Protein AF-0000000078220111 (afdb_homodimer)

Structure (mmCIF, N/CA/C/O backbone):
data_AF-0000000078220111-model_v1
#
loop_
_entity.id
_entity.type
_entity.pdbx_description
1 polymer 'Short-chain dehydrogenase/reductase 3'
#
loop_
_atom_site.group_PDB
_atom_site.id
_atom_site.type_symbol
_atom_site.label_atom_id
_atom_site.label_alt_id
_atom_site.label_comp_id
_atom_site.label_asym_id
_atom_site.label_entity_id
_atom_site.label_seq_id
_atom_site.pdbx_PDB_ins_code
_atom_site.Cartn_x
_atom_site.Cartn_y
_atom_site.Cartn_z
_atom_site.occupancy
_atom_site.B_iso_or_equiv
_atom_site.auth_seq_id
_atom_site.auth_comp_id
_atom_site.auth_asym_id
_atom_site.auth_atom_id
_atom_site.pdbx_PDB_model_num
ATOM 1 N N . MET A 1 1 ? -9.477 34.094 11.711 1 73.12 1 MET A N 1
ATOM 2 C CA . MET A 1 1 ? -9.039 32.906 12.422 1 73.12 1 MET A CA 1
ATOM 3 C C . MET A 1 1 ? -7.762 32.344 11.805 1 73.12 1 MET A C 1
ATOM 5 O O . MET A 1 1 ? -7.555 32.438 10.594 1 73.12 1 MET A O 1
ATOM 9 N N . VAL A 1 2 ? -6.715 32.156 12.586 1 92.19 2 VAL A N 1
ATOM 10 C CA . VAL A 1 2 ? -5.406 31.734 12.094 1 92.19 2 VAL A CA 1
ATOM 11 C C . VAL A 1 2 ? -5.449 30.25 11.719 1 92.19 2 VAL A C 1
ATOM 13 O O . VAL A 1 2 ? -5.895 29.422 12.508 1 92.19 2 VAL A O 1
ATOM 16 N N . LEU A 1 3 ? -5.082 29.984 10.508 1 97 3 LEU A N 1
ATOM 17 C CA . LEU A 1 3 ? -5.105 28.609 10.031 1 97 3 LEU A CA 1
ATOM 18 C C . LEU A 1 3 ? -3.992 27.781 10.68 1 97 3 LEU A C 1
ATOM 20 O O . LEU A 1 3 ? -2.895 28.297 10.906 1 97 3 LEU A O 1
ATOM 24 N N . VAL A 1 4 ? -4.309 26.562 10.93 1 98.62 4 VAL A N 1
ATOM 25 C CA . VAL A 1 4 ? -3.316 25.609 11.422 1 98.62 4 VAL A CA 1
ATOM 26 C C . VAL A 1 4 ? -2.938 24.625 10.32 1 98.62 4 VAL A C 1
ATOM 28 O O . VAL A 1 4 ? -3.803 23.938 9.773 1 98.62 4 VAL A O 1
ATOM 31 N N . VAL A 1 5 ? -1.642 24.562 9.992 1 98.75 5 VAL A N 1
ATOM 32 C CA . VAL A 1 5 ? -1.113 23.688 8.953 1 98.75 5 VAL A CA 1
ATOM 33 C C . VAL A 1 5 ? -0.19 22.641 9.57 1 98.75 5 VAL A C 1
ATOM 35 O O . VAL A 1 5 ? 0.758 22.984 10.281 1 98.75 5 VAL A O 1
ATOM 38 N N . LEU A 1 6 ? -0.532 21.391 9.367 1 98.94 6 LEU A N 1
ATOM 39 C CA . LEU A 1 6 ? 0.312 20.297 9.836 1 98.94 6 LEU A CA 1
ATOM 40 C C . LEU A 1 6 ? 1.091 19.672 8.68 1 98.94 6 LEU A C 1
ATOM 42 O O . LEU A 1 6 ? 0.506 19.312 7.66 1 98.94 6 LEU A O 1
ATOM 46 N N . ILE A 1 7 ? 2.412 19.578 8.812 1 98.81 7 ILE A N 1
ATOM 47 C CA . ILE A 1 7 ? 3.289 19.016 7.785 1 98.81 7 ILE A CA 1
ATOM 48 C C . ILE A 1 7 ? 4.059 17.828 8.352 1 98.81 7 ILE A C 1
ATOM 50 O O . ILE A 1 7 ? 4.73 17.953 9.383 1 98.81 7 ILE A O 1
ATOM 54 N N . THR A 1 8 ? 3.934 16.703 7.734 1 98.81 8 THR A N 1
ATOM 55 C CA . THR A 1 8 ? 4.766 15.562 8.117 1 98.81 8 THR A CA 1
ATOM 56 C C . THR A 1 8 ? 6.082 15.57 7.348 1 98.81 8 THR A C 1
ATOM 58 O O . THR A 1 8 ? 6.125 15.984 6.188 1 98.81 8 THR A O 1
ATOM 61 N N . GLY A 1 9 ? 7.145 15.07 7.988 1 98.12 9 GLY A N 1
ATOM 62 C CA . GLY A 1 9 ? 8.453 15.078 7.348 1 98.12 9 GLY A CA 1
ATOM 63 C C . GLY A 1 9 ? 9 16.469 7.129 1 98.12 9 GLY A C 1
ATOM 64 O O . GLY A 1 9 ? 9.516 16.781 6.051 1 98.12 9 GLY A O 1
ATOM 65 N N . SER A 1 10 ? 8.883 17.297 8.062 1 98.19 10 SER A N 1
ATOM 66 C CA . SER A 1 10 ? 9.195 18.703 7.895 1 98.19 10 SER A CA 1
ATOM 67 C C . SER A 1 10 ? 10.641 19 8.266 1 98.19 10 SER A C 1
ATOM 69 O O . SER A 1 10 ? 11.102 20.141 8.148 1 98.19 10 SER A O 1
ATOM 71 N N . GLY A 1 11 ? 11.375 18.031 8.703 1 96.75 11 GLY A N 1
ATOM 72 C CA . GLY A 1 11 ? 12.695 18.266 9.258 1 96.75 11 GLY A CA 1
ATOM 73 C C . GLY A 1 11 ? 13.758 18.484 8.195 1 96.75 11 GLY A C 1
ATOM 74 O O . GLY A 1 11 ? 14.875 18.922 8.5 1 96.75 11 GLY A O 1
ATOM 75 N N . ASN A 1 12 ? 13.414 18.172 6.941 1 91.44 12 ASN A N 1
ATOM 76 C CA . ASN A 1 12 ? 14.391 18.344 5.867 1 91.44 12 ASN A CA 1
ATOM 77 C C . ASN A 1 12 ? 13.711 18.406 4.5 1 91.44 12 ASN A C 1
ATOM 79 O O . ASN A 1 12 ? 12.484 18.281 4.406 1 91.44 12 ASN A O 1
ATOM 83 N N . GLY A 1 13 ? 14.508 18.781 3.541 1 91.25 13 GLY A N 1
ATOM 84 C CA . GLY A 1 13 ? 14.086 18.641 2.156 1 91.25 13 GLY A CA 1
ATOM 85 C C . GLY A 1 13 ? 12.844 19.438 1.82 1 91.25 13 GLY A C 1
ATOM 86 O O . GLY A 1 13 ? 12.758 20.625 2.154 1 91.25 13 GLY A O 1
ATOM 87 N N . LEU A 1 14 ? 11.961 18.766 1.034 1 90.88 14 LEU A N 1
ATOM 88 C CA . LEU A 1 14 ? 10.734 19.391 0.567 1 90.88 14 LEU A CA 1
ATOM 89 C C . LEU A 1 14 ? 9.859 19.812 1.743 1 90.88 14 LEU A C 1
ATOM 91 O O . LEU A 1 14 ? 9.234 20.891 1.709 1 90.88 14 LEU A O 1
ATOM 95 N N . GLY A 1 15 ? 9.891 19.016 2.832 1 95.94 15 GLY A N 1
ATOM 96 C CA . GLY A 1 15 ? 9.094 19.344 4.004 1 95.94 15 GLY A CA 1
ATOM 97 C C . GLY A 1 15 ? 9.484 20.656 4.648 1 95.94 15 GLY A C 1
ATOM 98 O O . GLY A 1 15 ? 8.625 21.453 5.027 1 95.94 15 GLY A O 1
ATOM 99 N N . ARG A 1 16 ? 10.766 20.859 4.73 1 97.75 16 ARG A N 1
ATOM 100 C CA . ARG A 1 16 ? 11.258 22.109 5.281 1 97.75 16 ARG A CA 1
ATOM 101 C C . ARG A 1 16 ? 10.891 23.281 4.375 1 97.75 16 ARG A C 1
ATOM 103 O O . ARG A 1 16 ? 10.438 24.328 4.852 1 97.75 16 ARG A O 1
ATOM 110 N N . LEU A 1 17 ? 11.055 23.109 3.055 1 95.88 17 LEU A N 1
ATOM 111 C CA . LEU A 1 17 ? 10.742 24.172 2.105 1 95.88 17 LEU A CA 1
ATOM 112 C C . LEU A 1 17 ? 9.266 24.531 2.17 1 95.88 17 LEU A C 1
ATOM 114 O O . LEU A 1 17 ? 8.914 25.719 2.156 1 95.88 17 LEU A O 1
ATOM 118 N N . ILE A 1 18 ? 8.43 23.531 2.303 1 96.25 18 ILE A N 1
ATOM 119 C CA . ILE A 1 18 ? 6.992 23.766 2.416 1 96.25 18 ILE A CA 1
ATOM 120 C C . ILE A 1 18 ? 6.695 24.531 3.705 1 96.25 18 ILE A C 1
ATOM 122 O O . ILE A 1 18 ? 5.938 25.516 3.695 1 96.25 18 ILE A O 1
ATOM 126 N N . ALA A 1 19 ? 7.32 24.141 4.777 1 98.44 19 ALA A N 1
ATOM 127 C CA . ALA A 1 19 ? 7.121 24.797 6.066 1 98.44 19 ALA A CA 1
ATOM 128 C C . ALA A 1 19 ? 7.52 26.266 6.004 1 98.44 19 ALA A C 1
ATOM 130 O O . ALA A 1 19 ? 6.773 27.141 6.457 1 98.44 19 ALA A O 1
ATOM 131 N N . LEU A 1 20 ? 8.594 26.547 5.395 1 98.31 20 LEU A N 1
ATOM 132 C CA . LEU A 1 20 ? 9.109 27.906 5.32 1 98.31 20 LEU A CA 1
ATOM 133 C C . LEU A 1 20 ? 8.195 28.781 4.465 1 98.31 20 LEU A C 1
ATOM 135 O O . LEU A 1 20 ? 7.988 29.969 4.777 1 98.31 20 LEU A O 1
ATOM 139 N N . ASN A 1 21 ? 7.68 28.203 3.443 1 97.19 21 ASN A N 1
ATOM 140 C CA . ASN A 1 21 ? 6.742 28.953 2.611 1 97.19 21 ASN A CA 1
ATOM 141 C C . ASN A 1 21 ? 5.465 29.297 3.373 1 97.19 21 ASN A C 1
ATOM 143 O O . ASN A 1 21 ? 4.996 30.438 3.326 1 97.19 21 ASN A O 1
ATOM 147 N N . PHE A 1 22 ? 4.973 28.391 4.141 1 97.94 22 PHE A N 1
ATOM 148 C CA . PHE A 1 22 ? 3.76 28.625 4.91 1 97.94 22 PHE A CA 1
ATOM 149 C C . PHE A 1 22 ? 4.02 29.609 6.047 1 97.94 22 PHE A C 1
ATOM 151 O O . PHE A 1 22 ? 3.127 30.359 6.441 1 97.94 22 PHE A O 1
ATOM 158 N N . ALA A 1 23 ? 5.246 29.625 6.52 1 98.06 23 ALA A N 1
ATOM 159 C CA . ALA A 1 23 ? 5.598 30.453 7.66 1 98.06 23 ALA A CA 1
ATOM 160 C C . ALA A 1 23 ? 5.398 31.938 7.34 1 98.06 23 ALA A C 1
ATOM 162 O O . ALA A 1 23 ? 5.23 32.75 8.242 1 98.06 23 ALA A O 1
ATOM 163 N N . THR A 1 24 ? 5.34 32.219 6.062 1 97 24 THR A N 1
ATOM 164 C CA . THR A 1 24 ? 5.234 33.625 5.652 1 97 24 THR A CA 1
ATOM 165 C C . THR A 1 24 ? 3.773 34.031 5.457 1 97 24 THR A C 1
ATOM 167 O O . THR A 1 24 ? 3.477 35.188 5.125 1 97 24 THR A O 1
ATOM 170 N N . THR A 1 25 ? 2.795 33.156 5.734 1 96.19 25 THR A N 1
ATOM 171 C CA . THR A 1 25 ? 1.398 33.406 5.391 1 96.19 25 THR A CA 1
ATOM 172 C C . THR A 1 25 ? 0.589 33.75 6.637 1 96.19 25 THR A C 1
ATOM 174 O O . THR A 1 25 ? -0.599 34.062 6.543 1 96.19 25 THR A O 1
ATOM 177 N N . GLY A 1 26 ? 1.178 33.75 7.816 1 95.12 26 GLY A N 1
ATOM 178 C CA . GLY A 1 26 ? 0.488 34.094 9.047 1 95.12 26 GLY A CA 1
ATOM 179 C C . GLY A 1 26 ? -0.196 32.906 9.711 1 95.12 26 GLY A C 1
ATOM 180 O O . GLY A 1 26 ? -0.911 33.062 10.703 1 95.12 26 GLY A O 1
ATOM 181 N N . CYS A 1 27 ? 0.026 31.719 9.281 1 97.44 27 CYS A N 1
ATOM 182 C CA . CYS A 1 27 ? -0.571 30.516 9.867 1 97.44 27 CYS A CA 1
ATOM 183 C C . CYS A 1 27 ? 0.237 30.031 11.062 1 97.44 27 CYS A C 1
ATOM 185 O O . CYS A 1 27 ? 1.291 30.594 11.375 1 97.44 27 CYS A O 1
ATOM 187 N N . LYS A 1 28 ? -0.346 29.109 11.781 1 98.44 28 LYS A N 1
ATOM 188 C CA . LYS A 1 28 ? 0.395 28.281 12.727 1 98.44 28 LYS A CA 1
ATOM 189 C C . LYS A 1 28 ? 0.884 26.984 12.07 1 98.44 28 LYS A C 1
ATOM 191 O O . LYS A 1 28 ? 0.169 26.391 11.266 1 98.44 28 LYS A O 1
ATOM 196 N N . LEU A 1 29 ? 2.078 26.656 12.477 1 98.81 29 LEU A N 1
ATOM 197 C CA . LEU A 1 29 ? 2.648 25.453 11.875 1 98.81 29 LEU A CA 1
ATOM 198 C C . LEU A 1 29 ? 2.818 24.344 12.914 1 98.81 29 LEU A C 1
ATOM 200 O O . LEU A 1 29 ? 3.27 24.609 14.031 1 98.81 29 LEU A O 1
ATOM 204 N N . VAL A 1 30 ? 2.355 23.172 12.594 1 98.94 30 VAL A N 1
ATOM 205 C CA . VAL A 1 30 ? 2.639 21.938 13.336 1 98.94 30 VAL A CA 1
ATOM 206 C C . VAL A 1 30 ? 3.566 21.047 12.516 1 98.94 30 VAL A C 1
ATOM 208 O O . VAL A 1 30 ? 3.197 20.594 11.43 1 98.94 30 VAL A O 1
ATOM 211 N N . LEU A 1 31 ? 4.762 20.812 13.047 1 98.88 31 LEU A N 1
ATOM 212 C CA . LEU A 1 31 ? 5.832 20.141 12.312 1 98.88 31 LEU A CA 1
ATOM 213 C C . LEU A 1 31 ? 6.109 18.766 12.898 1 98.88 31 LEU A C 1
ATOM 215 O O . LEU A 1 31 ? 6.578 18.641 14.031 1 98.88 31 LEU A O 1
ATOM 219 N N . TRP A 1 32 ? 5.785 17.719 12.094 1 98.94 32 TRP A N 1
ATOM 220 C CA . TRP A 1 32 ? 6.02 16.328 12.508 1 98.94 32 TRP A CA 1
ATOM 221 C C . TRP A 1 32 ? 7.227 15.742 11.789 1 98.94 32 TRP A C 1
ATOM 223 O O . TRP A 1 32 ? 7.332 15.836 10.562 1 98.94 32 TRP A O 1
ATOM 233 N N . ASP A 1 33 ? 8.125 15.164 12.531 1 98.69 33 ASP A N 1
ATOM 234 C CA . ASP A 1 33 ? 9.25 14.43 11.945 1 98.69 33 ASP A CA 1
ATOM 235 C C . ASP A 1 33 ? 9.883 13.5 12.977 1 98.69 33 ASP A C 1
ATOM 237 O O . ASP A 1 33 ? 9.812 13.75 14.18 1 98.69 33 ASP A O 1
ATOM 241 N N . ILE A 1 34 ? 10.438 12.453 12.469 1 98.44 34 ILE A N 1
ATOM 242 C CA . ILE A 1 34 ? 11.211 11.586 13.344 1 98.44 34 ILE A CA 1
ATOM 243 C C . ILE A 1 34 ? 12.578 12.211 13.609 1 98.44 34 ILE A C 1
ATOM 245 O O . ILE A 1 34 ? 13.211 11.922 14.633 1 98.44 34 ILE A O 1
ATOM 249 N N . ASP A 1 35 ? 13.062 13.008 12.719 1 98 35 ASP A N 1
ATOM 250 C CA . ASP A 1 35 ? 14.312 13.758 12.844 1 98 35 ASP A CA 1
ATOM 251 C C . ASP A 1 35 ? 14.133 14.969 13.758 1 98 35 ASP A C 1
ATOM 253 O O . ASP A 1 35 ? 13.844 16.078 13.281 1 98 35 ASP A O 1
ATOM 257 N N . GLU A 1 36 ? 14.43 14.781 15.023 1 98.19 36 GLU A N 1
ATOM 258 C CA . GLU A 1 36 ? 14.188 15.82 16.031 1 98.19 36 GLU A CA 1
ATOM 259 C C . GLU A 1 36 ? 15.07 17.047 15.781 1 98.19 36 GLU A C 1
ATOM 261 O O . GLU A 1 36 ? 14.602 18.172 15.875 1 98.19 36 GLU A O 1
ATOM 266 N N . GLN A 1 37 ? 16.281 16.75 15.445 1 98.38 37 GLN A N 1
ATOM 267 C CA . GLN A 1 37 ? 17.219 17.859 15.234 1 98.38 37 GLN A CA 1
ATOM 268 C C . GLN A 1 37 ? 16.844 18.672 14 1 98.38 37 GLN A C 1
ATOM 270 O O . GLN A 1 37 ? 16.781 19.906 14.062 1 98.38 37 GLN A O 1
ATOM 275 N N . GLY A 1 38 ? 16.609 17.984 12.883 1 98.44 38 GLY A N 1
ATOM 276 C CA . GLY A 1 38 ? 16.203 18.656 11.672 1 98.44 38 GLY A CA 1
ATOM 277 C C . GLY A 1 38 ? 14.891 19.422 11.828 1 98.44 38 GLY A C 1
ATOM 278 O O . GLY A 1 38 ? 14.758 20.531 11.328 1 98.44 38 GLY A O 1
ATOM 279 N N . ASN A 1 39 ? 14.039 18.828 12.586 1 98.56 39 ASN A N 1
ATOM 280 C CA . ASN A 1 39 ? 12.734 19.438 12.789 1 98.56 39 ASN A CA 1
ATOM 281 C C . ASN A 1 39 ? 12.836 20.688 13.672 1 98.56 39 ASN A C 1
ATOM 283 O O . ASN A 1 39 ? 12.141 21.672 13.438 1 98.56 39 ASN A O 1
ATOM 287 N N . ALA A 1 40 ? 13.711 20.656 14.672 1 98.56 40 ALA A N 1
ATOM 288 C CA . ALA A 1 40 ? 13.969 21.812 15.516 1 98.56 40 ALA A CA 1
ATOM 289 C C . ALA A 1 40 ? 14.562 22.969 14.703 1 98.56 40 ALA A C 1
ATOM 291 O O . ALA A 1 40 ? 14.227 24.125 14.93 1 98.56 40 ALA A O 1
ATOM 292 N N . GLU A 1 41 ? 15.398 22.578 13.797 1 98.69 41 GLU A N 1
ATOM 293 C CA . GLU A 1 41 ? 15.984 23.594 12.922 1 98.69 41 GLU A CA 1
ATOM 294 C C . GLU A 1 41 ? 14.922 24.234 12.055 1 98.69 41 GLU A C 1
ATOM 296 O O . GLU A 1 41 ? 14.898 25.469 11.898 1 98.69 41 GLU A O 1
ATOM 301 N N . THR A 1 42 ? 14.055 23.406 11.508 1 98.81 42 THR A N 1
ATOM 302 C CA . THR A 1 42 ? 12.953 23.938 10.719 1 98.81 42 THR A CA 1
ATOM 303 C C . THR A 1 42 ? 12.086 24.875 11.555 1 98.81 42 THR A C 1
ATOM 305 O O . THR A 1 42 ? 11.711 25.969 11.094 1 98.81 42 THR A O 1
ATOM 308 N N . LYS A 1 43 ? 11.82 24.516 12.742 1 98.81 43 LYS A N 1
ATOM 309 C CA . LYS A 1 43 ? 11.055 25.359 13.648 1 98.81 43 LYS A CA 1
ATOM 310 C C . LYS A 1 43 ? 11.734 26.719 13.844 1 98.81 43 LYS A C 1
ATOM 312 O O . LYS A 1 43 ? 11.094 27.766 13.727 1 98.81 43 LYS A O 1
ATOM 317 N N . ARG A 1 44 ? 12.984 26.672 14.133 1 98.69 44 ARG A N 1
ATOM 318 C CA . ARG A 1 44 ? 13.734 27.906 14.359 1 98.69 44 ARG A CA 1
ATOM 319 C C . ARG A 1 44 ? 13.648 28.828 13.141 1 98.69 44 ARG A C 1
ATOM 321 O O . ARG A 1 44 ? 13.438 30.031 13.281 1 98.69 44 ARG A O 1
ATOM 328 N N . GLN A 1 45 ? 13.773 28.266 12.016 1 98.69 45 GLN A N 1
ATOM 329 C CA . GLN A 1 45 ? 13.711 29.047 10.781 1 98.69 45 GLN A CA 1
ATOM 330 C C . GLN A 1 45 ? 12.32 29.641 10.586 1 98.69 45 GLN A C 1
ATOM 332 O O . GLN A 1 45 ? 12.195 30.812 10.188 1 98.69 45 GLN A O 1
ATOM 337 N N . CYS A 1 46 ? 11.312 28.891 10.867 1 98.69 46 CYS A N 1
ATOM 338 C CA . CYS A 1 46 ? 9.945 29.359 10.742 1 98.69 46 CYS A CA 1
ATOM 339 C C . CYS A 1 46 ? 9.664 30.484 11.742 1 98.69 46 CYS A C 1
ATOM 341 O O . CYS A 1 46 ? 9.031 31.484 11.406 1 98.69 46 CYS A O 1
ATOM 343 N N . GLU A 1 47 ? 10.164 30.328 12.953 1 98.44 47 GLU A N 1
ATOM 344 C CA . GLU A 1 47 ? 9.953 31.344 13.984 1 98.44 47 GLU A CA 1
ATOM 345 C C . GLU A 1 47 ? 10.703 32.625 13.664 1 98.44 47 GLU A C 1
ATOM 347 O O . GLU A 1 47 ? 10.234 33.719 13.984 1 98.44 47 GLU A O 1
ATOM 352 N N . ASN A 1 48 ? 11.812 32.5 13.016 1 98.19 48 ASN A N 1
ATOM 353 C CA . ASN A 1 48 ? 12.547 33.656 12.562 1 98.19 48 ASN A CA 1
ATOM 354 C C . ASN A 1 48 ? 11.75 34.469 11.523 1 98.19 48 ASN A C 1
ATOM 356 O O . ASN A 1 48 ? 11.992 35.656 11.336 1 98.19 48 ASN A O 1
ATOM 360 N N . LEU A 1 49 ? 10.812 33.812 10.906 1 97.81 49 LEU A N 1
ATOM 361 C CA . LEU A 1 49 ? 9.961 34.469 9.914 1 97.81 49 LEU A CA 1
ATOM 362 C C . LEU A 1 49 ? 8.695 35 10.555 1 97.81 49 LEU A C 1
ATOM 364 O O . LEU A 1 49 ? 7.816 35.531 9.867 1 97.81 49 LEU A O 1
ATOM 368 N N . GLY A 1 50 ? 8.555 34.812 11.891 1 96.94 50 GLY A N 1
ATOM 369 C CA . GLY A 1 50 ? 7.441 35.375 12.641 1 96.94 50 GLY A CA 1
ATOM 370 C C . GLY A 1 50 ? 6.297 34.406 12.812 1 96.94 50 GLY A C 1
ATOM 371 O O . GLY A 1 50 ? 5.203 34.781 13.234 1 96.94 50 GLY A O 1
ATOM 372 N N . CYS A 1 51 ? 6.512 33.094 12.5 1 97.75 51 CYS A N 1
ATOM 373 C CA . CYS A 1 51 ? 5.465 32.094 12.539 1 97.75 51 CYS A CA 1
ATOM 374 C C . CYS A 1 51 ? 5.5 31.312 13.852 1 97.75 51 CYS A C 1
ATOM 376 O O . CYS A 1 51 ? 6.574 30.969 14.344 1 97.75 51 CYS A O 1
ATOM 378 N N . ASP A 1 52 ? 4.348 31.094 14.406 1 97.88 52 ASP A N 1
ATOM 379 C CA . ASP A 1 52 ? 4.242 30.172 15.531 1 97.88 52 ASP A CA 1
ATOM 380 C C . ASP A 1 52 ? 4.332 28.719 15.055 1 97.88 52 ASP A C 1
ATOM 382 O O . ASP A 1 52 ? 3.447 28.234 14.344 1 97.88 52 ASP A O 1
ATOM 386 N N . ALA A 1 53 ? 5.426 28.062 15.453 1 98.69 53 ALA A N 1
ATOM 387 C CA . ALA A 1 53 ? 5.668 26.703 14.992 1 98.69 53 ALA A CA 1
ATOM 388 C C . ALA A 1 53 ? 5.805 25.734 16.172 1 98.69 53 ALA A C 1
ATOM 390 O O . ALA A 1 53 ? 6.453 26.062 17.172 1 98.69 53 ALA A O 1
ATOM 391 N N . TYR A 1 54 ? 5.148 24.594 16.062 1 98.69 54 TYR A N 1
ATOM 392 C CA . TYR A 1 54 ? 5.176 23.531 17.078 1 98.69 54 TYR A CA 1
ATOM 393 C C . TYR A 1 54 ? 5.766 22.25 16.516 1 98.69 54 TYR A C 1
ATOM 395 O O . TYR A 1 54 ? 5.387 21.812 15.422 1 98.69 54 TYR A O 1
ATOM 403 N N . VAL A 1 55 ? 6.684 21.656 17.266 1 98.56 55 VAL A N 1
ATOM 404 C CA . VAL A 1 55 ? 7.355 20.453 16.766 1 98.56 55 VAL A CA 1
ATOM 405 C C . VAL A 1 55 ? 6.922 19.25 17.578 1 98.56 55 VAL A C 1
ATOM 407 O O . VAL A 1 55 ? 6.773 19.328 18.812 1 98.56 55 VAL A O 1
ATOM 410 N N . PHE A 1 56 ? 6.648 18.156 16.922 1 98.69 56 PHE A N 1
ATOM 411 C CA . PHE A 1 56 ? 6.391 16.844 17.516 1 98.69 56 PHE A CA 1
ATOM 412 C C . PHE A 1 56 ? 7.258 15.773 16.875 1 98.69 56 PHE A C 1
ATOM 414 O O . PHE A 1 56 ? 7.383 15.727 15.648 1 98.69 56 PHE A O 1
ATOM 421 N N . ARG A 1 57 ? 7.926 15.008 17.688 1 98.75 57 ARG A N 1
ATOM 422 C CA . ARG A 1 57 ? 8.578 13.812 17.156 1 98.75 57 ARG A CA 1
ATOM 423 C C . ARG A 1 57 ? 7.559 12.711 16.906 1 98.75 57 ARG A C 1
ATOM 425 O O . ARG A 1 57 ? 6.984 12.148 17.844 1 98.75 57 ARG A O 1
ATOM 432 N N . VAL A 1 58 ? 7.348 12.406 15.68 1 98.81 58 VAL A N 1
ATOM 433 C CA . VAL A 1 58 ? 6.371 11.383 15.312 1 98.81 58 VAL A CA 1
ATOM 434 C C . VAL A 1 58 ? 6.965 10.445 14.266 1 98.81 58 VAL A C 1
ATOM 436 O O . VAL A 1 58 ? 7.453 10.898 13.227 1 98.81 58 VAL A O 1
ATOM 439 N N . ASP A 1 59 ? 7.012 9.219 14.586 1 98.81 59 ASP A N 1
ATOM 440 C CA . ASP A 1 59 ? 7.223 8.203 13.562 1 98.81 59 ASP A CA 1
ATOM 441 C C . ASP A 1 59 ? 5.91 7.832 12.875 1 98.81 59 ASP A C 1
ATOM 443 O O . ASP A 1 59 ? 5.117 7.062 13.422 1 98.81 59 ASP A O 1
ATOM 447 N N . VAL A 1 60 ? 5.785 8.344 11.672 1 98.69 60 VAL A N 1
ATOM 448 C CA . VAL A 1 60 ? 4.48 8.219 11.031 1 98.69 60 VAL A CA 1
ATOM 449 C C . VAL A 1 60 ? 4.266 6.781 10.57 1 98.69 60 VAL A C 1
ATOM 451 O O . VAL A 1 60 ? 3.168 6.418 10.141 1 98.69 60 VAL A O 1
ATOM 454 N N . SER A 1 61 ? 5.336 5.91 10.625 1 98.19 61 SER A N 1
ATOM 455 C CA . SER A 1 61 ? 5.133 4.492 10.336 1 98.19 61 SER A CA 1
ATOM 456 C C . SER A 1 61 ? 4.418 3.795 11.492 1 98.19 61 SER A C 1
ATOM 458 O O . SER A 1 61 ? 3.982 2.65 11.359 1 98.19 61 SER A O 1
ATOM 460 N N . GLN A 1 62 ? 4.352 4.492 12.594 1 98.5 62 GLN A N 1
ATOM 461 C CA . GLN A 1 62 ? 3.697 3.943 13.773 1 98.5 62 GLN A CA 1
ATOM 462 C C . GLN A 1 62 ? 2.32 4.57 13.977 1 98.5 62 GLN A C 1
ATOM 464 O O . GLN A 1 62 ? 2.213 5.707 14.453 1 98.5 62 GLN A O 1
ATOM 469 N N . LYS A 1 63 ? 1.344 3.771 13.734 1 98.31 63 LYS A N 1
ATOM 470 C CA . LYS A 1 63 ? -0.047 4.215 13.797 1 98.31 63 LYS A CA 1
ATOM 471 C C . LYS A 1 63 ? -0.363 4.84 15.148 1 98.31 63 LYS A C 1
ATOM 473 O O . LYS A 1 63 ? -0.963 5.914 15.219 1 98.31 63 LYS A O 1
ATOM 478 N N . HIS A 1 64 ? 0.048 4.203 16.188 1 98.44 64 HIS A N 1
ATOM 479 C CA . HIS A 1 64 ? -0.28 4.688 17.531 1 98.44 64 HIS A CA 1
ATOM 480 C C . HIS A 1 64 ? 0.363 6.043 17.797 1 98.44 64 HIS A C 1
ATOM 482 O O . HIS A 1 64 ? -0.21 6.879 18.5 1 98.44 64 HIS A O 1
ATOM 488 N N . GLU A 1 65 ? 1.519 6.332 17.25 1 98.81 65 GLU A N 1
ATOM 489 C CA . GLU A 1 65 ? 2.158 7.629 17.438 1 98.81 65 GLU A CA 1
ATOM 490 C C . GLU A 1 65 ? 1.39 8.734 16.719 1 98.81 65 GLU A C 1
ATOM 492 O O . GLU A 1 65 ? 1.305 9.859 17.203 1 98.81 65 GLU A O 1
ATOM 497 N N . ILE A 1 66 ? 0.813 8.406 15.547 1 98.88 66 ILE A N 1
ATOM 498 C CA . ILE A 1 66 ? -0.003 9.359 14.805 1 98.88 66 ILE A CA 1
ATOM 499 C C . ILE A 1 66 ? -1.22 9.75 15.641 1 98.88 66 ILE A C 1
ATOM 501 O O . ILE A 1 66 ? -1.494 10.938 15.828 1 98.88 66 ILE A O 1
ATOM 505 N N . TYR A 1 67 ? -1.869 8.789 16.203 1 98.69 67 TYR A N 1
ATOM 506 C CA . TYR A 1 67 ? -3.09 9.039 16.969 1 98.69 67 TYR A CA 1
ATOM 507 C C . TYR A 1 67 ? -2.791 9.82 18.234 1 98.69 67 TYR A C 1
ATOM 509 O O . TYR A 1 67 ? -3.496 10.773 18.562 1 98.69 67 TYR A O 1
ATOM 517 N N . GLU A 1 68 ? -1.733 9.453 18.906 1 98.69 68 GLU A N 1
ATOM 518 C CA . GLU A 1 68 ? -1.355 10.141 20.141 1 98.69 68 GLU A CA 1
ATOM 519 C C . GLU A 1 68 ? -0.95 11.586 19.859 1 98.69 68 GLU A C 1
ATOM 521 O O . GLU A 1 68 ? -1.368 12.5 20.562 1 98.69 68 GLU A O 1
ATOM 526 N N . ALA A 1 69 ? -0.163 11.75 18.844 1 98.81 69 ALA A N 1
ATOM 527 C CA . ALA A 1 69 ? 0.292 13.094 18.5 1 98.81 69 ALA A CA 1
ATOM 528 C C . ALA A 1 69 ? -0.874 13.969 18.031 1 98.81 69 ALA A C 1
ATOM 530 O O . ALA A 1 69 ? -0.923 15.164 18.344 1 98.81 69 ALA A O 1
ATOM 531 N N . ALA A 1 70 ? -1.794 13.398 17.266 1 98.75 70 ALA A N 1
ATOM 532 C CA . ALA A 1 70 ? -2.967 14.141 16.812 1 98.75 70 ALA A CA 1
ATOM 533 C C . ALA A 1 70 ? -3.783 14.656 18 1 98.75 70 ALA A C 1
ATOM 535 O O . ALA A 1 70 ? -4.215 15.812 18 1 98.75 70 ALA A O 1
ATOM 536 N N . ASP A 1 71 ? -3.93 13.805 18.969 1 98.31 71 ASP A N 1
ATOM 537 C CA . ASP A 1 71 ? -4.652 14.195 20.172 1 98.31 71 ASP A CA 1
ATOM 538 C C . ASP A 1 71 ? -3.965 15.375 20.875 1 98.31 71 ASP A C 1
ATOM 540 O O . ASP A 1 71 ? -4.625 16.328 21.297 1 98.31 71 ASP A O 1
ATOM 544 N N . ARG A 1 72 ? -2.711 15.305 20.969 1 98.44 72 ARG A N 1
ATOM 545 C CA . ARG A 1 72 ? -1.946 16.375 21.594 1 98.44 72 ARG A CA 1
ATOM 546 C C . ARG A 1 72 ? -2.068 17.672 20.797 1 98.44 72 ARG A C 1
ATOM 548 O O . ARG A 1 72 ? -2.207 18.75 21.375 1 98.44 72 ARG A O 1
ATOM 555 N N . VAL A 1 73 ? -1.995 17.578 19.469 1 98.69 73 VAL A N 1
ATOM 556 C CA . VAL A 1 73 ? -2.109 18.75 18.609 1 98.69 73 VAL A CA 1
ATOM 557 C C . VAL A 1 73 ? -3.477 19.406 18.797 1 98.69 73 VAL A C 1
ATOM 559 O O . VAL A 1 73 ? -3.57 20.609 19.016 1 98.69 73 VAL A O 1
ATOM 562 N N . ILE A 1 74 ? -4.516 18.594 18.766 1 97.38 74 ILE A N 1
ATOM 563 C CA . ILE A 1 74 ? -5.879 19.109 18.859 1 97.38 74 ILE A CA 1
ATOM 564 C C . ILE A 1 74 ? -6.105 19.734 20.219 1 97.38 74 ILE A C 1
ATOM 566 O O . ILE A 1 74 ? -6.715 20.797 20.328 1 97.38 74 ILE A O 1
ATOM 570 N N . THR A 1 75 ? -5.57 19.156 21.25 1 97.38 75 THR A N 1
ATOM 571 C CA . THR A 1 75 ? -5.758 19.625 22.609 1 97.38 75 THR A CA 1
ATOM 572 C C . THR A 1 75 ? -4.961 20.906 22.844 1 97.38 75 THR A C 1
ATOM 574 O O . THR A 1 75 ? -5.469 21.859 23.438 1 97.38 75 THR A O 1
ATOM 577 N N . LYS A 1 76 ? -3.779 20.984 22.312 1 97.38 76 LYS A N 1
ATOM 578 C CA . LYS A 1 76 ? -2.854 22.062 22.641 1 97.38 76 LYS A CA 1
ATOM 579 C C . LYS A 1 76 ? -2.984 23.219 21.656 1 97.38 76 LYS A C 1
ATOM 581 O O . LYS A 1 76 ? -2.797 24.391 22.031 1 97.38 76 LYS A O 1
ATOM 586 N N . ILE A 1 77 ? -3.219 22.938 20.438 1 97.44 77 ILE A N 1
ATOM 587 C CA . ILE A 1 77 ? -3.131 23.953 19.391 1 97.44 77 ILE A CA 1
ATOM 588 C C . ILE A 1 77 ? -4.512 24.188 18.781 1 97.44 77 ILE A C 1
ATOM 590 O O . ILE A 1 77 ? -4.891 25.328 18.5 1 97.44 77 ILE A O 1
ATOM 594 N N . GLY A 1 78 ? -5.285 23.125 18.656 1 97.06 78 GLY A N 1
ATOM 595 C CA . GLY A 1 78 ? -6.594 23.203 18.031 1 97.06 78 GLY A CA 1
ATOM 596 C C . GLY A 1 78 ? -6.707 22.328 16.797 1 97.06 78 GLY A C 1
ATOM 597 O O . GLY A 1 78 ? -5.809 21.547 16.484 1 97.06 78 GLY A O 1
ATOM 598 N N . PHE A 1 79 ? -7.844 22.5 16.125 1 97.75 79 PHE A N 1
ATOM 599 C CA . PHE A 1 79 ? -8.117 21.688 14.945 1 97.75 79 PHE A CA 1
ATOM 600 C C . PHE A 1 79 ? -7.211 22.078 13.789 1 97.75 79 PHE A C 1
ATOM 602 O O . PHE A 1 79 ? -6.945 23.266 13.578 1 97.75 79 PHE A O 1
ATOM 609 N N . VAL A 1 80 ? -6.832 21.094 13.023 1 98.56 80 VAL A N 1
ATOM 610 C CA . VAL A 1 80 ? -5.941 21.312 11.891 1 98.56 80 VAL A CA 1
ATOM 611 C C . VAL A 1 80 ? -6.762 21.641 10.648 1 98.56 80 VAL A C 1
ATOM 613 O O . VAL A 1 80 ? -7.723 20.938 10.32 1 98.56 80 VAL A O 1
ATOM 616 N N . ASP A 1 81 ? -6.348 22.688 9.953 1 98.38 81 ASP A N 1
ATOM 617 C CA . ASP A 1 81 ? -7.066 23.156 8.766 1 98.38 81 ASP A CA 1
ATOM 618 C C . ASP A 1 81 ? -6.496 22.516 7.5 1 98.38 81 ASP A C 1
ATOM 620 O O . ASP A 1 81 ? -7.23 22.266 6.539 1 98.38 81 ASP A O 1
ATOM 624 N N . ILE A 1 82 ? -5.195 22.344 7.453 1 98.62 82 ILE A N 1
ATOM 625 C CA . ILE A 1 82 ? -4.508 21.781 6.297 1 98.62 82 ILE A CA 1
ATOM 626 C C . ILE A 1 82 ? -3.523 20.703 6.754 1 98.62 82 ILE A C 1
ATOM 628 O O . ILE A 1 82 ? -2.699 20.953 7.637 1 98.62 82 ILE A O 1
ATOM 632 N N . VAL A 1 83 ? -3.688 19.562 6.25 1 98.81 83 VAL A N 1
ATOM 633 C CA . VAL A 1 83 ? -2.742 18.484 6.477 1 98.81 83 VAL A CA 1
ATOM 634 C C . VAL A 1 83 ? -1.899 18.25 5.227 1 98.81 83 VAL A C 1
ATOM 636 O O . VAL A 1 83 ? -2.438 18.016 4.141 1 98.81 83 VAL A O 1
ATOM 639 N N . ILE A 1 84 ? -0.605 18.359 5.352 1 98.44 84 ILE A N 1
ATOM 640 C CA . ILE A 1 84 ? 0.326 18.078 4.266 1 98.44 84 ILE A CA 1
ATOM 641 C C . ILE A 1 84 ? 1.054 16.766 4.535 1 98.44 84 ILE A C 1
ATOM 643 O O . ILE A 1 84 ? 2.018 16.734 5.301 1 98.44 84 ILE A O 1
ATOM 647 N N . ASN A 1 85 ? 0.55 15.719 3.916 1 98.19 85 ASN A N 1
ATOM 648 C CA . ASN A 1 85 ? 1.248 14.438 3.953 1 98.19 85 ASN A CA 1
ATOM 649 C C . ASN A 1 85 ? 2.477 14.445 3.047 1 98.19 85 ASN A C 1
ATOM 651 O O . ASN A 1 85 ? 2.385 14.102 1.867 1 98.19 85 ASN A O 1
ATOM 655 N N . ASN A 1 86 ? 3.582 14.719 3.664 1 95.81 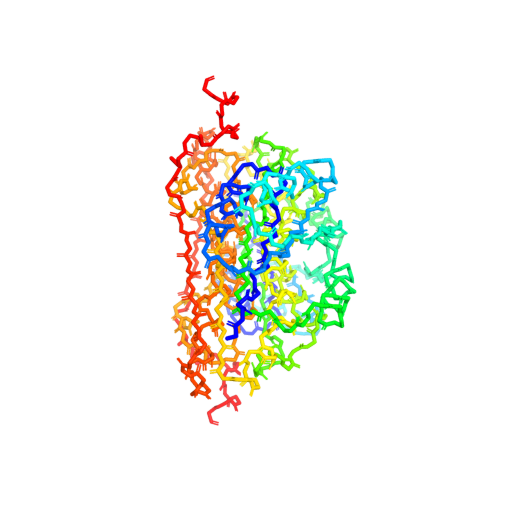86 ASN A N 1
ATOM 656 C CA . ASN A 1 86 ? 4.816 14.906 2.908 1 95.81 86 ASN A CA 1
ATOM 657 C C . ASN A 1 86 ? 5.855 13.844 3.264 1 95.81 86 ASN A C 1
ATOM 659 O O . ASN A 1 86 ? 6.719 13.516 2.449 1 95.81 86 ASN A O 1
ATOM 663 N N . ALA A 1 87 ? 5.73 13.328 4.527 1 96.62 87 ALA A N 1
ATOM 664 C CA . ALA A 1 87 ? 6.711 12.328 4.949 1 96.62 87 ALA A CA 1
ATOM 665 C C . ALA A 1 87 ? 6.801 11.188 3.941 1 96.62 87 ALA A C 1
ATOM 667 O O . ALA A 1 87 ? 5.777 10.664 3.49 1 96.62 87 ALA A O 1
ATOM 668 N N . GLY A 1 88 ? 7.949 10.875 3.545 1 93.19 88 GLY A N 1
ATOM 669 C CA . GLY A 1 88 ? 8.234 9.797 2.609 1 93.19 88 GLY A CA 1
ATOM 670 C C . GLY A 1 88 ? 9.672 9.32 2.674 1 93.19 88 GLY A C 1
ATOM 671 O O . GLY A 1 88 ? 10.586 10.109 2.939 1 93.19 88 GLY A O 1
ATOM 672 N N . ILE A 1 89 ? 9.812 8.039 2.441 1 91.5 89 ILE A N 1
ATOM 673 C CA . ILE A 1 89 ? 11.164 7.496 2.482 1 91.5 89 ILE A CA 1
ATOM 674 C C . ILE A 1 89 ? 11.398 6.598 1.271 1 91.5 89 ILE A C 1
ATOM 676 O O . ILE A 1 89 ? 10.445 6.078 0.681 1 91.5 89 ILE A O 1
ATOM 680 N N . ILE A 1 90 ? 12.602 6.617 0.884 1 85.62 90 ILE A N 1
ATOM 681 C CA . ILE A 1 90 ? 13.18 5.578 0.035 1 85.62 90 ILE A CA 1
ATOM 682 C C . ILE A 1 90 ? 14.211 4.777 0.824 1 85.62 90 ILE A C 1
ATOM 684 O O . ILE A 1 90 ? 15.148 5.348 1.383 1 85.62 90 ILE A O 1
ATOM 688 N N . ARG A 1 91 ? 13.891 3.521 0.986 1 79.69 91 ARG A N 1
ATOM 689 C CA . ARG A 1 91 ? 14.875 2.699 1.688 1 79.69 91 ARG A CA 1
ATOM 690 C C . ARG A 1 91 ? 15.586 1.757 0.724 1 79.69 91 ARG A C 1
ATOM 692 O O . ARG A 1 91 ? 14.969 1.204 -0.186 1 79.69 91 ARG A O 1
ATOM 699 N N . ASP A 1 92 ? 16.984 1.611 1.029 1 76.56 92 ASP A N 1
ATOM 700 C CA . ASP A 1 92 ? 17.828 0.632 0.354 1 76.56 92 ASP A CA 1
ATOM 701 C C . ASP A 1 92 ? 17.672 0.733 -1.162 1 76.56 92 ASP A C 1
ATOM 703 O O . ASP A 1 92 ? 17.125 -0.163 -1.799 1 76.56 92 ASP A O 1
ATOM 707 N N . PHE A 1 93 ? 18.219 1.819 -1.685 1 76.94 93 PHE A N 1
ATOM 708 C CA . PHE A 1 93 ? 18.25 1.923 -3.139 1 76.94 93 PHE A CA 1
ATOM 709 C C . PHE A 1 93 ? 18.828 0.66 -3.76 1 76.94 93 PHE A C 1
ATOM 711 O O . PHE A 1 93 ? 19.797 0.095 -3.242 1 76.94 93 PHE A O 1
ATOM 718 N N . GLY A 1 94 ? 18.078 0.12 -4.758 1 82.38 94 GLY A N 1
ATOM 719 C CA . GLY A 1 94 ? 18.625 -1.065 -5.41 1 82.38 94 GLY A CA 1
ATOM 720 C C . GLY A 1 94 ? 17.547 -2.041 -5.848 1 82.38 94 GLY A C 1
ATOM 721 O O . GLY A 1 94 ? 16.375 -1.677 -5.945 1 82.38 94 GLY A O 1
ATOM 722 N N . ASP A 1 95 ? 18.062 -3.279 -6.066 1 89.5 95 ASP A N 1
ATOM 723 C CA . ASP A 1 95 ? 17.219 -4.355 -6.574 1 89.5 95 ASP A CA 1
ATOM 724 C C . ASP A 1 95 ? 16.172 -4.758 -5.543 1 89.5 95 ASP A C 1
ATOM 726 O O . ASP A 1 95 ? 16.469 -4.934 -4.363 1 89.5 95 ASP A O 1
ATOM 730 N N . PHE A 1 96 ? 14.906 -4.848 -6.051 1 94.06 96 PHE A N 1
ATOM 731 C CA . PHE A 1 96 ? 13.789 -5.227 -5.191 1 94.06 96 PHE A CA 1
ATOM 732 C C . PHE A 1 96 ? 14.109 -6.504 -4.422 1 94.06 96 PHE A C 1
ATOM 734 O O . PHE A 1 96 ? 13.852 -6.586 -3.217 1 94.06 96 PHE A O 1
ATOM 741 N N . LEU A 1 97 ? 14.719 -7.426 -5.117 1 94.94 97 LEU A N 1
ATOM 742 C CA . LEU A 1 97 ? 14.969 -8.734 -4.523 1 94.94 97 LEU A CA 1
ATOM 743 C C . LEU A 1 97 ? 16.031 -8.648 -3.434 1 94.94 97 LEU A C 1
ATOM 745 O O . LEU A 1 97 ? 16.156 -9.547 -2.604 1 94.94 97 LEU A O 1
ATOM 749 N N . SER A 1 98 ? 16.812 -7.598 -3.393 1 93.88 98 SER A N 1
ATOM 750 C CA . SER A 1 98 ? 17.875 -7.43 -2.4 1 93.88 98 SER A CA 1
ATOM 751 C C . SER A 1 98 ? 17.359 -6.668 -1.18 1 93.88 98 SER A C 1
ATOM 753 O O . SER A 1 98 ? 18.031 -6.633 -0.145 1 93.88 98 SER A O 1
ATOM 755 N N . LYS A 1 99 ? 16.188 -6.102 -1.261 1 94.19 99 LYS A N 1
ATOM 756 C CA . LYS A 1 99 ? 15.633 -5.344 -0.143 1 94.19 99 LYS A CA 1
ATOM 757 C C . LYS A 1 99 ? 15.117 -6.273 0.953 1 94.19 99 LYS A C 1
ATOM 759 O O . LYS A 1 99 ? 14.531 -7.32 0.663 1 94.19 99 LYS A O 1
ATOM 764 N N . SER A 1 100 ? 15.391 -5.832 2.191 1 95.38 100 SER A N 1
ATOM 765 C CA . SER A 1 100 ? 14.82 -6.602 3.289 1 95.38 100 SER A CA 1
ATOM 766 C C . SER A 1 100 ? 13.305 -6.422 3.363 1 95.38 100 SER A C 1
ATOM 768 O O . SER A 1 100 ? 12.781 -5.371 2.988 1 95.38 100 SER A O 1
ATOM 770 N N . ASP A 1 101 ? 12.602 -7.426 3.869 1 96.62 101 ASP A N 1
ATOM 771 C CA . ASP A 1 101 ? 11.156 -7.332 4.051 1 96.62 101 ASP A CA 1
ATOM 772 C C . ASP A 1 101 ? 10.789 -6.156 4.949 1 96.62 101 ASP A C 1
ATOM 774 O O . ASP A 1 101 ? 9.812 -5.449 4.691 1 96.62 101 ASP A O 1
ATOM 778 N N . ASP A 1 102 ? 11.609 -5.965 5.949 1 96.31 102 ASP A N 1
ATOM 779 C CA . ASP A 1 102 ? 11.367 -4.879 6.891 1 96.31 102 ASP A CA 1
ATOM 780 C C . ASP A 1 102 ? 11.445 -3.52 6.199 1 96.31 102 ASP A C 1
ATOM 782 O O . ASP A 1 102 ? 10.633 -2.629 6.473 1 96.31 102 ASP A O 1
ATOM 786 N N . SER A 1 103 ? 12.43 -3.4 5.316 1 95.25 103 SER A N 1
ATOM 787 C CA . SER A 1 103 ? 12.586 -2.146 4.586 1 95.25 103 SER A CA 1
ATOM 788 C C . SER A 1 103 ? 11.383 -1.88 3.688 1 95.25 103 SER A C 1
ATOM 790 O O . SER A 1 103 ? 10.906 -0.747 3.598 1 95.25 103 SER A O 1
ATOM 792 N N . ILE A 1 104 ? 10.859 -2.881 3.072 1 96.31 104 ILE A N 1
ATOM 793 C CA . ILE A 1 104 ? 9.695 -2.773 2.193 1 96.31 104 ILE A CA 1
ATOM 794 C C . ILE A 1 104 ? 8.469 -2.359 3.006 1 96.31 104 ILE A C 1
ATOM 796 O O . ILE A 1 104 ? 7.758 -1.424 2.635 1 96.31 104 ILE A O 1
ATOM 800 N N . GLU A 1 105 ? 8.281 -3.043 4.113 1 97.44 105 GLU A N 1
ATOM 801 C CA . GLU A 1 105 ? 7.133 -2.746 4.965 1 97.44 105 GLU A CA 1
ATOM 802 C C . GLU A 1 105 ? 7.195 -1.316 5.492 1 97.44 105 GLU A C 1
ATOM 804 O O . GLU A 1 105 ? 6.18 -0.615 5.523 1 97.44 105 GLU A O 1
ATOM 809 N N . LYS A 1 106 ? 8.391 -0.942 5.91 1 97.19 106 LYS A N 1
ATOM 810 C CA . LYS A 1 106 ? 8.547 0.413 6.43 1 97.19 106 LYS A CA 1
ATOM 811 C C . LYS A 1 106 ? 8.219 1.454 5.363 1 97.19 106 LYS A C 1
ATOM 813 O O . LYS A 1 106 ? 7.578 2.465 5.656 1 97.19 106 LYS A O 1
ATOM 818 N N . THR A 1 107 ? 8.656 1.217 4.164 1 96 107 THR A N 1
ATOM 819 C CA . THR A 1 107 ? 8.359 2.119 3.057 1 96 107 THR A CA 1
ATOM 820 C C . THR A 1 107 ? 6.855 2.254 2.854 1 96 107 THR A C 1
ATOM 822 O O . THR A 1 107 ? 6.34 3.365 2.713 1 96 107 THR A O 1
ATOM 825 N N . ILE A 1 108 ? 6.137 1.151 2.896 1 97.62 108 ILE A N 1
ATOM 826 C CA . ILE A 1 108 ? 4.691 1.161 2.691 1 97.62 108 ILE A CA 1
ATOM 827 C C . ILE A 1 108 ? 4.012 1.864 3.863 1 97.62 108 ILE A C 1
ATOM 829 O O . ILE A 1 108 ? 3.064 2.631 3.67 1 97.62 108 ILE A O 1
ATOM 833 N N . GLN A 1 109 ? 4.52 1.618 5.059 1 98.38 109 GLN A N 1
ATOM 834 C CA . GLN A 1 109 ? 3.943 2.215 6.258 1 98.38 109 GLN A CA 1
ATOM 835 C C . GLN A 1 109 ? 4.074 3.734 6.234 1 98.38 109 GLN A C 1
ATOM 837 O O . GLN A 1 109 ? 3.109 4.449 6.516 1 98.38 109 GLN A O 1
ATOM 842 N N . VAL A 1 110 ? 5.184 4.227 5.852 1 97.81 110 VAL A N 1
ATOM 843 C CA . VAL A 1 110 ? 5.457 5.656 5.898 1 97.81 110 VAL A CA 1
ATOM 844 C C . VAL A 1 110 ? 4.785 6.352 4.715 1 97.81 110 VAL A C 1
ATOM 846 O O . VAL A 1 110 ? 4.066 7.34 4.891 1 97.81 110 VAL A O 1
ATOM 849 N N . ASN A 1 111 ? 4.938 5.801 3.512 1 96.12 111 ASN A N 1
ATOM 850 C CA . ASN A 1 111 ? 4.598 6.508 2.281 1 96.12 111 ASN A CA 1
ATOM 851 C C . ASN A 1 111 ? 3.111 6.375 1.954 1 96.12 111 ASN A C 1
ATOM 853 O O . ASN A 1 111 ? 2.576 7.152 1.161 1 96.12 111 ASN A O 1
ATOM 857 N N . MET A 1 112 ? 2.475 5.375 2.529 1 97.06 112 MET A N 1
ATOM 858 C CA . MET A 1 112 ? 1.104 5.105 2.107 1 97.06 112 MET A CA 1
ATOM 859 C C . MET A 1 112 ? 0.174 5 3.312 1 97.06 112 MET A C 1
ATOM 861 O O . MET A 1 112 ? -0.717 5.832 3.488 1 97.06 112 MET A O 1
ATOM 865 N N . LEU A 1 113 ? 0.454 4.055 4.211 1 98.69 113 LEU A N 1
ATOM 866 C CA . LEU A 1 113 ? -0.472 3.791 5.309 1 98.69 113 LEU A CA 1
ATOM 867 C C . LEU A 1 113 ? -0.593 5.008 6.219 1 98.69 113 LEU A C 1
ATOM 869 O O . LEU A 1 113 ? -1.664 5.27 6.773 1 98.69 113 LEU A O 1
ATOM 873 N N . SER A 1 114 ? 0.476 5.734 6.395 1 98.75 114 SER A N 1
ATOM 874 C CA . SER A 1 114 ? 0.433 6.93 7.23 1 98.75 114 SER A CA 1
ATOM 875 C C . SER A 1 114 ? -0.627 7.91 6.742 1 98.75 114 SER A C 1
ATOM 877 O O . SER A 1 114 ? -1.283 8.57 7.547 1 98.75 114 SER A O 1
ATOM 879 N N . HIS A 1 115 ? -0.812 8.016 5.41 1 98.44 115 HIS A N 1
ATOM 880 C CA . HIS A 1 115 ? -1.828 8.906 4.859 1 98.44 115 HIS A CA 1
ATOM 881 C C . HIS A 1 115 ? -3.223 8.5 5.328 1 98.44 115 HIS A C 1
ATOM 883 O O . HIS A 1 115 ? -4.078 9.359 5.551 1 98.44 115 HIS A O 1
ATOM 889 N N . MET A 1 116 ? -3.432 7.227 5.426 1 98.5 116 MET A N 1
ATOM 890 C CA . MET A 1 116 ? -4.738 6.727 5.844 1 98.5 116 MET A CA 1
ATOM 891 C C . MET A 1 116 ? -5.004 7.055 7.309 1 98.5 116 MET A C 1
ATOM 893 O O . MET A 1 116 ? -6.094 7.5 7.66 1 98.5 116 MET A O 1
ATOM 897 N N . TRP A 1 117 ? -3.988 6.855 8.141 1 98.75 117 TRP A N 1
ATOM 898 C CA . TRP A 1 117 ? -4.152 7.141 9.562 1 98.75 117 TRP A CA 1
ATOM 899 C C . TRP A 1 117 ? -4.324 8.641 9.805 1 98.75 117 TRP A C 1
ATOM 901 O O . TRP A 1 117 ? -5.125 9.055 10.648 1 98.75 117 TRP A O 1
ATOM 911 N N . MET A 1 118 ? -3.598 9.461 9.016 1 98.81 118 MET A N 1
ATOM 912 C CA . MET A 1 118 ? -3.766 10.906 9.094 1 98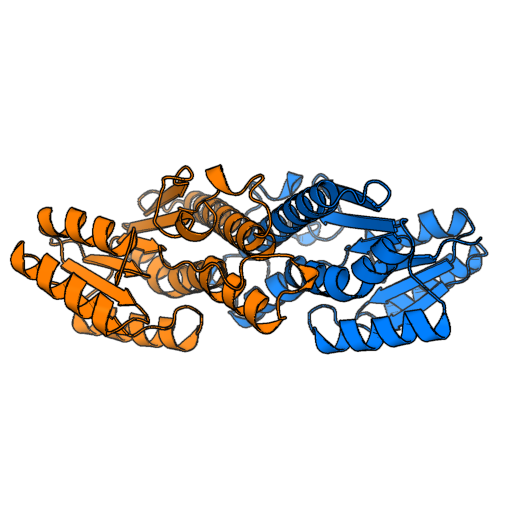.81 118 MET A CA 1
ATOM 913 C C . MET A 1 118 ? -5.199 11.305 8.758 1 98.81 118 MET A C 1
ATOM 915 O O . MET A 1 118 ? -5.789 12.141 9.445 1 98.81 118 MET A O 1
ATOM 919 N N . ALA A 1 119 ? -5.734 10.703 7.715 1 98.31 119 ALA A N 1
ATOM 920 C CA . ALA A 1 119 ? -7.113 11 7.332 1 98.31 119 ALA A CA 1
ATOM 921 C C . ALA A 1 119 ? -8.094 10.578 8.43 1 98.31 119 ALA A C 1
ATOM 923 O O . ALA A 1 119 ? -9.055 11.297 8.711 1 98.31 119 ALA A O 1
ATOM 924 N N . LYS A 1 120 ? -7.797 9.398 9.062 1 97.94 120 LYS A N 1
ATOM 925 C CA . LYS A 1 120 ? -8.672 8.875 10.109 1 97.94 120 LYS A CA 1
ATOM 926 C C . LYS A 1 120 ? -8.781 9.859 11.273 1 97.94 120 LYS A C 1
ATOM 928 O O . LYS A 1 120 ? -9.836 9.969 11.898 1 97.94 120 LYS A O 1
ATOM 933 N N . VAL A 1 121 ? -7.742 10.578 11.523 1 98.06 121 VAL A N 1
ATOM 934 C CA . VAL A 1 121 ? -7.75 11.375 12.75 1 98.06 121 VAL A CA 1
ATOM 935 C C . VAL A 1 121 ? -8.141 12.812 12.422 1 98.06 121 VAL A C 1
ATOM 937 O O . VAL A 1 121 ? -8.812 13.477 13.211 1 98.06 121 VAL A O 1
ATOM 940 N N . PHE A 1 122 ? -7.863 13.352 11.281 1 98.44 122 PHE A N 1
ATOM 941 C CA . PHE A 1 122 ? -8.039 14.781 11.055 1 98.44 122 PHE A CA 1
ATOM 942 C C . PHE A 1 122 ? -9.289 15.039 10.211 1 98.44 122 PHE A C 1
ATOM 944 O O . PHE A 1 122 ? -9.938 16.078 10.359 1 98.44 122 PHE A O 1
ATOM 951 N N . LEU A 1 123 ? -9.719 14.125 9.352 1 97.81 123 LEU A N 1
ATOM 952 C CA . LEU A 1 123 ? -10.812 14.352 8.406 1 97.81 123 LEU A CA 1
ATOM 953 C C . LEU A 1 123 ? -12.133 14.516 9.148 1 97.81 123 LEU A C 1
ATOM 955 O O . LEU A 1 123 ? -12.961 15.359 8.773 1 97.81 123 LEU A O 1
ATOM 959 N N . PRO A 1 124 ? -12.359 13.719 10.242 1 97.19 124 PRO A N 1
ATOM 960 C CA . PRO A 1 124 ? -13.633 13.883 10.945 1 97.19 124 PRO A CA 1
ATOM 961 C C . PRO A 1 124 ? -13.852 15.305 11.453 1 97.19 124 PRO A C 1
ATOM 963 O O . PRO A 1 124 ? -14.961 15.836 11.367 1 97.19 124 PRO A O 1
ATOM 966 N N . HIS A 1 125 ? -12.812 15.898 11.922 1 97.06 125 HIS A N 1
ATOM 967 C CA . HIS A 1 125 ? -12.922 17.266 12.414 1 97.06 125 HIS A CA 1
ATOM 968 C C . HIS A 1 125 ? -13.148 18.25 11.273 1 97.06 125 HIS A C 1
ATOM 970 O O . HIS A 1 125 ? -13.852 19.25 11.438 1 97.06 125 HIS A O 1
ATOM 976 N N . MET A 1 126 ? -12.562 17.984 10.141 1 97.5 126 MET A N 1
ATOM 977 C CA . MET A 1 126 ? -12.766 18.812 8.953 1 97.5 126 MET A CA 1
ATOM 978 C C . MET A 1 126 ? -14.211 18.719 8.469 1 97.5 126 MET A C 1
ATOM 980 O O . MET A 1 126 ? -14.812 19.734 8.102 1 97.5 126 MET A O 1
ATOM 984 N N . ILE A 1 127 ? -14.68 17.531 8.5 1 96.06 127 ILE A N 1
ATOM 985 C CA . ILE A 1 127 ? -16.062 17.297 8.086 1 96.06 127 ILE A CA 1
ATOM 986 C C . ILE A 1 127 ? -17.016 18.031 9.016 1 96.06 127 ILE A C 1
ATOM 988 O O . ILE A 1 127 ? -17.938 18.719 8.562 1 96.06 127 ILE A O 1
ATOM 992 N N . GLU A 1 128 ? -16.766 17.938 10.289 1 95.25 128 GLU A N 1
ATOM 993 C CA . GLU A 1 128 ? -17.625 18.594 11.281 1 95.25 128 GLU A CA 1
ATOM 994 C C . GLU A 1 128 ? -17.625 20.109 11.094 1 95.25 128 GLU A C 1
ATOM 996 O O . GLU A 1 128 ? -18.672 20.75 11.227 1 95.25 128 GLU A O 1
ATOM 1001 N N . ARG A 1 129 ? -16.531 20.641 10.75 1 95.69 129 ARG A N 1
ATOM 1002 C CA . ARG A 1 129 ? -16.391 22.094 10.609 1 95.69 129 ARG A CA 1
ATOM 1003 C C . ARG A 1 129 ? -16.656 22.531 9.172 1 95.69 129 ARG A C 1
ATOM 1005 O O . ARG A 1 129 ? -16.625 23.719 8.867 1 95.69 129 ARG A O 1
ATOM 1012 N N . ASP A 1 130 ? -16.859 21.625 8.281 1 95.88 130 ASP A N 1
ATOM 1013 C CA . ASP A 1 130 ? -17.141 21.859 6.867 1 95.88 130 ASP A CA 1
ATOM 1014 C C . ASP A 1 130 ? -16.047 22.703 6.219 1 95.88 130 ASP A C 1
ATOM 1016 O O . ASP A 1 130 ? -16.344 23.641 5.477 1 95.88 130 ASP A O 1
ATOM 1020 N N . THR A 1 131 ? -14.867 22.438 6.645 1 96.5 131 THR A N 1
ATOM 1021 C CA . THR A 1 131 ? -13.688 23.078 6.07 1 96.5 131 THR A CA 1
ATOM 1022 C C . THR A 1 131 ? -12.445 22.234 6.324 1 96.5 131 THR A C 1
ATOM 1024 O O . THR A 1 131 ? -12.344 21.547 7.348 1 96.5 131 THR A O 1
ATOM 1027 N N . GLY A 1 132 ? -11.531 22.266 5.387 1 97.5 132 GLY A N 1
ATOM 1028 C CA . GLY A 1 132 ? -10.281 21.531 5.535 1 97.5 132 GLY A CA 1
ATOM 1029 C C . GLY A 1 132 ? -9.617 21.203 4.211 1 97.5 132 GLY A C 1
ATOM 1030 O O . GLY A 1 132 ? -10.234 21.359 3.15 1 97.5 132 GLY A O 1
ATOM 1031 N N . HIS A 1 133 ? -8.367 20.875 4.266 1 98.25 133 HIS A N 1
ATOM 1032 C CA . HIS A 1 133 ? -7.578 20.531 3.086 1 98.25 133 HIS A CA 1
ATOM 1033 C C . HIS A 1 133 ? -6.57 19.438 3.391 1 98.25 133 HIS A C 1
ATOM 1035 O O . HIS A 1 133 ? -5.754 19.562 4.309 1 98.25 133 HIS A O 1
ATOM 1041 N N . ILE A 1 134 ? -6.707 18.344 2.736 1 98.19 134 ILE A N 1
ATOM 1042 C CA . ILE A 1 134 ? -5.742 17.25 2.846 1 98.19 134 ILE A CA 1
ATOM 1043 C C . ILE A 1 134 ? -4.883 17.188 1.583 1 98.19 134 ILE A C 1
ATOM 1045 O O . ILE A 1 134 ? -5.406 17.047 0.476 1 98.19 134 ILE A O 1
ATOM 1049 N N . VAL A 1 135 ? -3.561 17.375 1.733 1 97.38 135 VAL A N 1
ATOM 1050 C CA . VAL A 1 135 ? -2.607 17.391 0.629 1 97.38 135 VAL A CA 1
ATOM 1051 C C . VAL A 1 135 ? -1.758 16.125 0.658 1 97.38 135 VAL A C 1
ATOM 1053 O O . VAL A 1 135 ? -1.223 15.75 1.705 1 97.38 135 VAL A O 1
ATOM 1056 N N . CYS A 1 136 ? -1.729 15.422 -0.418 1 95.62 136 CYS A N 1
ATOM 1057 C CA . CYS A 1 136 ? -0.869 14.266 -0.621 1 95.62 136 CYS A CA 1
ATOM 1058 C C . CYS A 1 136 ? 0.329 14.617 -1.494 1 95.62 136 CYS A C 1
ATOM 1060 O O . CYS A 1 136 ? 0.166 15.008 -2.65 1 95.62 136 CYS A O 1
ATOM 1062 N N . VAL A 1 137 ? 1.485 14.602 -0.919 1 92.06 137 VAL A N 1
ATOM 1063 C CA . VAL A 1 137 ? 2.697 14.789 -1.71 1 92.06 137 VAL A CA 1
ATOM 1064 C C . VAL A 1 137 ? 3.154 13.445 -2.277 1 92.06 137 VAL A C 1
ATOM 1066 O O . VAL A 1 137 ? 3.629 12.578 -1.537 1 92.06 137 VAL A O 1
ATOM 1069 N N . CYS A 1 138 ? 2.857 13.305 -3.553 1 83.62 138 CYS A N 1
ATOM 1070 C CA . CYS A 1 138 ? 3.156 12.055 -4.242 1 83.62 138 CYS A CA 1
ATOM 1071 C C . CYS A 1 138 ? 4.25 12.258 -5.285 1 83.62 138 CYS A C 1
ATOM 1073 O O . CYS A 1 138 ? 4.531 13.383 -5.684 1 83.62 138 CYS A O 1
ATOM 1075 N N . SER A 1 139 ? 5.277 11.492 -5.441 1 62.69 139 SER A N 1
ATOM 1076 C CA . SER A 1 139 ? 6.348 11.617 -6.426 1 62.69 139 SER A CA 1
ATOM 1077 C C . SER A 1 139 ? 5.996 10.891 -7.719 1 62.69 139 SER A C 1
ATOM 1079 O O . SER A 1 139 ? 6.883 10.555 -8.508 1 62.69 139 SER A O 1
ATOM 1081 N N . LEU A 1 140 ? 4.844 10.719 -8.18 1 53.19 140 LEU A N 1
ATOM 1082 C CA . LEU A 1 140 ? 4.547 9.805 -9.273 1 53.19 140 LEU A CA 1
ATOM 1083 C C . LEU A 1 140 ? 5.391 10.133 -10.5 1 53.19 140 LEU A C 1
ATOM 1085 O O . LEU A 1 140 ? 5.785 9.234 -11.25 1 53.19 140 LEU A O 1
ATOM 1089 N N . ALA A 1 141 ? 5.523 11.43 -10.922 1 43.97 141 ALA A N 1
ATOM 1090 C CA . ALA A 1 141 ? 6.145 11.727 -12.211 1 43.97 141 ALA A CA 1
ATOM 1091 C C . ALA A 1 141 ? 7.488 11.023 -12.352 1 43.97 141 ALA A C 1
ATOM 1093 O O . ALA A 1 141 ? 7.867 10.609 -13.445 1 43.97 141 ALA A O 1
ATOM 1094 N N . GLY A 1 142 ? 8.375 10.992 -11.406 1 43.72 142 GLY A N 1
ATOM 1095 C CA . GLY A 1 142 ? 9.711 10.453 -11.633 1 43.72 142 GLY A CA 1
ATOM 1096 C C . GLY A 1 142 ? 9.781 8.945 -11.438 1 43.72 142 GLY A C 1
ATOM 1097 O O . GLY A 1 142 ? 10.859 8.359 -11.531 1 43.72 142 GLY A O 1
ATOM 1098 N N . ILE A 1 143 ? 8.734 8.453 -10.938 1 48.34 143 ILE A N 1
ATOM 1099 C CA . ILE A 1 143 ? 8.844 7.086 -10.43 1 48.34 143 ILE A CA 1
ATOM 1100 C C . ILE A 1 143 ? 8.695 6.098 -11.586 1 48.34 143 ILE A C 1
ATOM 1102 O O . ILE A 1 143 ? 9.359 5.055 -11.602 1 48.34 143 ILE A O 1
ATOM 1106 N N . VAL A 1 144 ? 7.805 6.5 -12.539 1 45 144 VAL A N 1
ATOM 1107 C CA . VAL A 1 144 ? 7.664 5.539 -13.625 1 45 144 VAL A CA 1
ATOM 1108 C C . VAL A 1 144 ? 8.992 5.387 -14.359 1 45 144 VAL A C 1
ATOM 1110 O O . VAL A 1 144 ? 9.516 6.355 -14.922 1 45 144 VAL A O 1
ATOM 1113 N N . GLY A 1 145 ? 9.719 4.492 -14.023 1 45.25 145 GLY A N 1
ATOM 1114 C CA . GLY A 1 145 ? 10.961 4.18 -14.719 1 45.25 145 GLY A CA 1
ATOM 1115 C C . GLY A 1 145 ? 12.172 4.188 -13.812 1 45.25 145 GLY A C 1
ATOM 1116 O O . GLY A 1 145 ? 13.289 3.926 -14.258 1 45.25 145 GLY A O 1
ATOM 1117 N N . ALA A 1 146 ? 11.992 4.887 -12.633 1 50.72 146 ALA A N 1
ATOM 1118 C CA . ALA A 1 146 ? 13.242 4.871 -11.875 1 50.72 146 ALA A CA 1
ATOM 1119 C C . ALA A 1 146 ? 13.578 3.463 -11.398 1 50.72 146 ALA A C 1
ATOM 1121 O O . ALA A 1 146 ? 12.711 2.74 -10.906 1 50.72 146 ALA A O 1
ATOM 1122 N N . ARG A 1 147 ? 14.688 3.025 -11.898 1 56.59 147 ARG A N 1
ATOM 1123 C CA . ARG A 1 147 ? 15.281 1.746 -11.523 1 56.59 147 ARG A CA 1
ATOM 1124 C C . ARG A 1 147 ? 15.492 1.658 -10.016 1 56.59 147 ARG A C 1
ATOM 1126 O O . ARG A 1 147 ? 15.781 2.664 -9.367 1 56.59 147 ARG A O 1
ATOM 1133 N N . ASP A 1 148 ? 15.094 0.626 -9.352 1 65.25 148 ASP A N 1
ATOM 1134 C CA . ASP A 1 148 ? 15.531 0.299 -7.992 1 65.25 148 ASP A CA 1
ATOM 1135 C C . ASP A 1 148 ? 14.594 0.91 -6.957 1 65.25 148 ASP A C 1
ATOM 1137 O O . ASP A 1 148 ? 14.992 1.151 -5.816 1 65.25 148 ASP A O 1
ATOM 1141 N N . LEU A 1 149 ? 13.375 1.233 -7.477 1 83.94 149 LEU A N 1
ATOM 1142 C CA . LEU A 1 149 ? 12.438 1.886 -6.57 1 83.94 149 LEU A CA 1
ATOM 1143 C C . LEU A 1 149 ? 11.086 1.18 -6.586 1 83.94 149 LEU A C 1
ATOM 1145 O O . LEU A 1 149 ? 10.039 1.832 -6.547 1 83.94 149 LEU A O 1
ATOM 1149 N N . VAL A 1 150 ? 11.148 -0.141 -6.574 1 91.31 150 VAL A N 1
ATOM 1150 C CA . VAL A 1 150 ? 9.93 -0.916 -6.781 1 91.31 150 VAL A CA 1
ATOM 1151 C C . VAL A 1 150 ? 8.961 -0.68 -5.625 1 91.31 150 VAL A C 1
ATOM 1153 O O . VAL A 1 150 ? 7.809 -0.311 -5.844 1 91.31 150 VAL A O 1
ATOM 1156 N N . ASP A 1 151 ? 9.414 -0.872 -4.359 1 93.12 151 ASP A N 1
ATOM 1157 C CA . ASP A 1 151 ? 8.531 -0.701 -3.213 1 93.12 151 ASP A CA 1
ATOM 1158 C C . ASP A 1 151 ? 8.117 0.76 -3.053 1 93.12 151 ASP A C 1
ATOM 1160 O O . ASP A 1 151 ? 6.984 1.05 -2.656 1 93.12 151 ASP A O 1
ATOM 1164 N N . TYR A 1 152 ? 9.008 1.654 -3.373 1 91.75 152 TYR A N 1
ATOM 1165 C CA . TYR A 1 152 ? 8.68 3.074 -3.344 1 91.75 152 TYR A CA 1
ATOM 1166 C C . TYR A 1 152 ? 7.562 3.398 -4.332 1 91.75 152 TYR A C 1
ATOM 1168 O O . TYR A 1 152 ? 6.578 4.047 -3.977 1 91.75 152 TYR A O 1
ATOM 1176 N N . THR A 1 153 ? 7.723 2.951 -5.559 1 90.06 153 THR A N 1
ATOM 1177 C CA . THR A 1 153 ? 6.723 3.172 -6.598 1 90.06 153 THR A CA 1
ATOM 1178 C C . THR A 1 153 ? 5.367 2.611 -6.172 1 90.06 153 THR A C 1
ATOM 1180 O O . THR A 1 153 ? 4.344 3.285 -6.297 1 90.06 153 THR A O 1
ATOM 1183 N N . ALA A 1 154 ? 5.371 1.422 -5.664 1 93.5 154 ALA A N 1
ATOM 1184 C CA . ALA A 1 154 ? 4.137 0.807 -5.18 1 93.5 154 ALA A CA 1
ATOM 1185 C C . ALA A 1 154 ? 3.475 1.672 -4.113 1 93.5 154 ALA A C 1
ATOM 1187 O O . ALA A 1 154 ? 2.262 1.89 -4.145 1 93.5 154 ALA A O 1
ATOM 1188 N N . SER A 1 155 ? 4.234 2.162 -3.152 1 94.69 155 SER A N 1
ATOM 1189 C CA . SER A 1 155 ? 3.713 2.955 -2.045 1 94.69 155 SER A CA 1
ATOM 1190 C C . SER A 1 155 ? 3.104 4.262 -2.539 1 94.69 155 SER A C 1
ATOM 1192 O O . SER A 1 155 ? 2.055 4.688 -2.053 1 94.69 155 SER A O 1
ATOM 1194 N N . LYS A 1 156 ? 3.736 4.887 -3.496 1 91.38 156 LYS A N 1
ATOM 1195 C CA . LYS A 1 156 ? 3.252 6.164 -4.008 1 91.38 156 LYS A CA 1
ATOM 1196 C C . LYS A 1 156 ? 1.983 5.98 -4.836 1 91.38 156 LYS A C 1
ATOM 1198 O O . LYS A 1 156 ? 1.081 6.816 -4.793 1 91.38 156 LYS A O 1
ATOM 1203 N N . PHE A 1 157 ? 1.943 4.91 -5.582 1 90.31 157 PHE A N 1
ATOM 1204 C CA . PHE A 1 157 ? 0.705 4.59 -6.281 1 90.31 157 PHE A CA 1
ATOM 1205 C C . PHE A 1 157 ? -0.425 4.332 -5.293 1 90.31 157 PHE A C 1
ATOM 1207 O O . PHE A 1 157 ? -1.557 4.77 -5.508 1 90.31 157 PHE A O 1
ATOM 1214 N N . GLY A 1 158 ? -0.083 3.607 -4.277 1 93.81 158 GLY A N 1
ATOM 1215 C CA . GLY A 1 158 ? -1.073 3.375 -3.236 1 93.81 158 GLY A CA 1
ATOM 1216 C C . GLY A 1 158 ? -1.57 4.652 -2.59 1 93.81 158 GLY A C 1
ATOM 1217 O O . GLY A 1 158 ? -2.773 4.824 -2.385 1 93.81 158 GLY A O 1
ATOM 1218 N N . ALA A 1 159 ? -0.663 5.547 -2.318 1 94.56 159 ALA A N 1
ATOM 1219 C CA . ALA A 1 159 ? -1.022 6.836 -1.732 1 94.56 159 ALA A CA 1
ATOM 1220 C C . ALA A 1 159 ? -1.91 7.641 -2.678 1 94.56 159 ALA A C 1
ATOM 1222 O O . ALA A 1 159 ? -2.896 8.242 -2.248 1 94.56 159 ALA A O 1
ATOM 1223 N N . PHE A 1 160 ? -1.531 7.617 -3.906 1 91 160 PHE A N 1
ATOM 1224 C CA . PHE A 1 160 ? -2.318 8.305 -4.926 1 91 160 PHE A CA 1
ATOM 1225 C C . PHE A 1 160 ? -3.729 7.73 -4.996 1 91 160 PHE A C 1
ATOM 1227 O O . PHE A 1 160 ? -4.707 8.477 -4.973 1 91 160 PHE A O 1
ATOM 1234 N N . GLY A 1 161 ? -3.836 6.422 -5.113 1 91.06 161 GLY A N 1
ATOM 1235 C CA . GLY A 1 161 ? -5.141 5.777 -5.156 1 91.06 161 GLY A CA 1
ATOM 1236 C C . GLY A 1 161 ? -5.988 6.078 -3.936 1 91.06 161 GLY A C 1
ATOM 1237 O O . GLY A 1 161 ? -7.199 6.289 -4.051 1 91.06 161 GLY A O 1
ATOM 1238 N N . PHE A 1 162 ? -5.336 6.117 -2.814 1 94.31 162 PHE A N 1
ATOM 1239 C CA . PHE A 1 162 ? -6.039 6.445 -1.578 1 94.31 162 PHE A CA 1
ATOM 1240 C C . PHE A 1 162 ? -6.629 7.848 -1.646 1 94.31 162 PHE A C 1
ATOM 1242 O O . PHE A 1 162 ? -7.816 8.039 -1.371 1 94.31 162 PHE A O 1
ATOM 1249 N N . GLN A 1 163 ? -5.77 8.773 -2.004 1 93.75 163 GLN A N 1
ATOM 1250 C CA . GLN A 1 163 ? -6.199 10.172 -2.055 1 93.75 163 GLN A CA 1
ATOM 1251 C C . GLN A 1 163 ? -7.375 10.352 -3.01 1 93.75 163 GLN A C 1
ATOM 1253 O O . GLN A 1 163 ? -8.367 11 -2.67 1 93.75 163 GLN A O 1
ATOM 1258 N N . GLU A 1 164 ? -7.281 9.789 -4.121 1 90.19 164 GLU A N 1
ATOM 1259 C CA . GLU A 1 164 ? -8.336 9.914 -5.125 1 90.19 164 GLU A CA 1
ATOM 1260 C C . GLU A 1 164 ? -9.641 9.305 -4.625 1 90.19 164 GLU A C 1
ATOM 1262 O O . GLU A 1 164 ? -10.711 9.914 -4.77 1 90.19 164 GLU A O 1
ATOM 1267 N N . ALA A 1 165 ? -9.555 8.141 -4.07 1 91.69 165 ALA A N 1
ATOM 1268 C CA . ALA A 1 165 ? -10.742 7.449 -3.578 1 91.69 165 ALA A CA 1
ATOM 1269 C C . ALA A 1 165 ? -11.367 8.203 -2.406 1 91.69 165 ALA A C 1
ATOM 1271 O O . ALA A 1 165 ? -12.594 8.32 -2.318 1 91.69 165 ALA A O 1
ATOM 1272 N N . LEU A 1 166 ? -10.555 8.711 -1.537 1 93.94 166 LEU A N 1
ATOM 1273 C CA . LEU A 1 166 ? -11.039 9.461 -0.385 1 93.94 166 LEU A CA 1
ATOM 1274 C C . LEU A 1 166 ? -11.742 10.742 -0.829 1 93.94 166 LEU A C 1
ATOM 1276 O O . LEU A 1 166 ? -12.797 11.094 -0.302 1 93.94 166 LEU A O 1
ATOM 1280 N N . GLU A 1 167 ? -11.094 11.453 -1.749 1 92.75 167 GLU A N 1
ATOM 1281 C CA . GLU A 1 167 ? -11.695 12.656 -2.314 1 92.75 167 GLU A CA 1
ATOM 1282 C C . GLU A 1 167 ? -13.078 12.359 -2.898 1 92.75 167 GLU A C 1
ATOM 1284 O O . GLU A 1 167 ? -14.047 13.055 -2.602 1 92.75 167 GLU A O 1
ATOM 1289 N N . ASN A 1 168 ? -13.117 11.297 -3.682 1 89.44 168 ASN A N 1
ATOM 1290 C CA . ASN A 1 168 ? -14.375 10.914 -4.309 1 89.44 168 ASN A CA 1
ATOM 1291 C C . ASN A 1 168 ? -15.445 10.578 -3.27 1 89.44 168 ASN A C 1
ATOM 1293 O O . ASN A 1 168 ? -16.594 11 -3.395 1 89.44 168 ASN A O 1
ATOM 1297 N N . GLU A 1 169 ? -15.078 9.836 -2.297 1 91.06 169 GLU A N 1
ATOM 1298 C CA . GLU A 1 169 ? -16.031 9.477 -1.248 1 91.06 169 GLU A CA 1
ATOM 1299 C C . GLU A 1 169 ? -16.516 10.711 -0.496 1 91.06 169 GLU A C 1
ATOM 1301 O O . GLU A 1 169 ? -17.703 10.828 -0.2 1 91.06 169 GLU A O 1
ATOM 1306 N N . THR A 1 170 ? -15.625 11.609 -0.195 1 92.06 170 THR A N 1
ATOM 1307 C CA . THR A 1 170 ? -15.977 12.82 0.528 1 92.06 170 THR A CA 1
ATOM 1308 C C . THR A 1 170 ? -16.922 13.695 -0.302 1 92.06 170 THR A C 1
ATOM 1310 O O . THR A 1 170 ? -17.875 14.258 0.226 1 92.06 170 THR A O 1
ATOM 1313 N N . TYR A 1 171 ? -16.625 13.727 -1.531 1 87.94 171 TYR A N 1
ATOM 1314 C CA . TYR A 1 171 ? -17.469 14.492 -2.439 1 87.94 171 TYR A CA 1
ATOM 1315 C C . TYR A 1 171 ? -18.875 13.898 -2.506 1 87.94 171 TYR A C 1
ATOM 1317 O O . TYR A 1 171 ? -19.859 14.641 -2.49 1 87.94 171 TYR A O 1
ATOM 1325 N N . LEU A 1 172 ? -18.984 12.602 -2.551 1 85.75 172 LEU A N 1
ATOM 1326 C CA . LEU A 1 172 ? -20.266 11.922 -2.646 1 85.75 172 LEU A CA 1
ATOM 1327 C C . LEU A 1 172 ? -21.078 12.117 -1.372 1 85.75 172 LEU A C 1
ATOM 1329 O O . LEU A 1 172 ? -22.312 12.078 -1.405 1 85.75 172 LEU A O 1
ATOM 1333 N N . LYS A 1 173 ? -20.406 12.469 -0.32 1 87.5 173 LYS A N 1
ATOM 1334 C CA . LYS A 1 173 ? -21.078 12.75 0.946 1 87.5 173 LYS A CA 1
ATOM 1335 C C . LYS A 1 173 ? -21.453 14.227 1.058 1 87.5 173 LYS A C 1
ATOM 1337 O O . LYS A 1 173 ? -21.891 14.68 2.111 1 87.5 173 LYS A O 1
ATOM 1342 N N . ARG A 1 174 ? -21.234 14.898 -0.005 1 80.12 174 ARG A N 1
ATOM 1343 C CA . ARG A 1 174 ? -21.641 16.297 -0.157 1 80.12 174 ARG A CA 1
ATOM 1344 C C . ARG A 1 174 ? -20.875 17.188 0.803 1 80.12 174 ARG A C 1
ATOM 1346 O O . ARG A 1 174 ? -21.438 18.156 1.342 1 80.12 174 ARG A O 1
ATOM 1353 N N . LYS A 1 175 ? -19.766 16.703 1.193 1 82.19 175 LYS A N 1
ATOM 1354 C CA . LYS A 1 175 ? -18.859 17.578 1.938 1 82.19 175 LYS A CA 1
ATOM 1355 C C . LYS A 1 175 ? -17.938 18.328 0.994 1 82.19 175 LYS A C 1
ATOM 1357 O O . LYS A 1 175 ? -16.719 18.078 0.97 1 82.19 175 LYS A O 1
ATOM 1362 N N . ARG A 1 176 ? -18.453 19.344 0.428 1 78.69 176 ARG A N 1
ATOM 1363 C CA . ARG A 1 176 ? -17.828 19.969 -0.737 1 78.69 176 ARG A CA 1
ATOM 1364 C C . ARG A 1 176 ? -16.828 21.031 -0.318 1 78.69 176 ARG A C 1
ATOM 1366 O O . ARG A 1 176 ? -16.016 21.484 -1.133 1 78.69 176 ARG A O 1
ATOM 1373 N N . ASN A 1 177 ? -16.828 21.344 0.952 1 92.06 177 ASN A N 1
ATOM 1374 C CA . ASN A 1 177 ? -15.93 22.406 1.375 1 92.06 177 ASN A CA 1
ATOM 1375 C C . ASN A 1 177 ? -14.602 21.859 1.88 1 92.06 177 ASN A C 1
ATOM 1377 O O . ASN A 1 177 ? -13.742 22.609 2.338 1 92.06 177 ASN A O 1
ATOM 1381 N N . ILE A 1 178 ? -14.469 20.562 1.804 1 96.12 178 ILE A N 1
ATOM 1382 C CA . ILE A 1 178 ? -13.195 19.922 2.104 1 96.12 178 ILE A CA 1
ATOM 1383 C C . ILE A 1 178 ? -12.406 19.719 0.813 1 96.12 178 ILE A C 1
ATOM 1385 O O . ILE A 1 178 ? -12.938 19.172 -0.161 1 96.12 178 ILE A O 1
ATOM 1389 N N . GLN A 1 179 ? -11.164 20.172 0.746 1 95.88 179 GLN A N 1
ATOM 1390 C CA . GLN A 1 179 ? -10.344 20.109 -0.46 1 95.88 179 GLN A CA 1
ATOM 1391 C C . GLN A 1 179 ? -9.32 18.984 -0.373 1 95.88 179 GLN A C 1
ATOM 1393 O O . GLN A 1 179 ? -8.859 18.641 0.718 1 95.88 179 GLN A O 1
ATOM 1398 N N . PHE A 1 180 ? -9.039 18.422 -1.485 1 95.75 180 PHE A N 1
ATOM 1399 C CA . PHE A 1 180 ? -7.996 17.406 -1.651 1 95.75 180 PHE A CA 1
ATOM 1400 C C . PHE A 1 180 ? -7.051 17.797 -2.781 1 95.75 180 PHE A C 1
ATOM 1402 O O . PHE A 1 180 ? -7.496 18.203 -3.859 1 95.75 180 PHE A O 1
ATOM 1409 N N . THR A 1 181 ? -5.734 17.781 -2.518 1 95.19 181 THR A N 1
ATOM 1410 C CA . THR A 1 181 ? -4.73 18.078 -3.529 1 95.19 181 THR A CA 1
ATOM 1411 C C . THR A 1 181 ? -3.643 17.016 -3.555 1 95.19 181 THR A C 1
ATOM 1413 O O . THR A 1 181 ? -3.162 16.578 -2.504 1 95.19 181 THR A O 1
ATOM 1416 N N . THR A 1 182 ? -3.373 16.5 -4.66 1 91.62 182 THR A N 1
ATOM 1417 C CA . THR A 1 182 ? -2.238 15.609 -4.859 1 91.62 182 THR A CA 1
ATOM 1418 C C . THR A 1 182 ? -1.114 16.312 -5.605 1 91.62 182 THR A C 1
ATOM 1420 O O . THR A 1 182 ? -1.325 16.844 -6.699 1 91.62 182 THR A O 1
ATOM 1423 N N . ILE A 1 183 ? 0.032 16.375 -4.988 1 86.12 183 ILE A N 1
ATOM 1424 C CA . ILE A 1 183 ? 1.208 17 -5.594 1 86.12 183 ILE A CA 1
ATOM 1425 C C . ILE A 1 183 ? 2.15 15.906 -6.109 1 86.12 183 ILE A C 1
ATOM 1427 O O . ILE A 1 183 ? 2.564 15.023 -5.352 1 86.12 183 ILE A O 1
ATOM 1431 N N . CYS A 1 184 ? 2.318 15.82 -7.363 1 74.19 184 CYS A N 1
ATOM 1432 C CA . CYS A 1 184 ? 3.275 14.891 -7.953 1 74.19 184 CYS A CA 1
ATOM 1433 C C . CYS A 1 184 ? 4.531 15.625 -8.414 1 74.19 184 CYS A C 1
ATOM 1435 O O . CYS A 1 184 ? 4.598 16.094 -9.547 1 74.19 184 CYS A O 1
ATOM 1437 N N . PRO A 1 185 ? 5.398 15.828 -7.449 1 54.84 185 PRO A N 1
ATOM 1438 C CA . PRO A 1 185 ? 6.609 16.562 -7.824 1 54.84 185 PRO A CA 1
ATOM 1439 C C . PRO A 1 185 ? 7.418 15.859 -8.906 1 54.84 185 PRO A C 1
ATOM 1441 O O . PRO A 1 185 ? 7.406 14.625 -8.992 1 54.84 185 PRO A O 1
ATOM 1444 N N . SER A 1 186 ? 7.441 16.391 -10.109 1 45.97 186 SER A N 1
ATOM 1445 C CA . SER A 1 186 ? 8.406 15.859 -11.078 1 45.97 186 SER A CA 1
ATOM 1446 C C . SER A 1 186 ? 9.773 15.672 -10.438 1 45.97 186 SER A C 1
ATOM 1448 O O . SER A 1 186 ? 10.086 16.297 -9.422 1 45.97 186 SER A O 1
ATOM 1450 N N . PHE A 1 187 ? 10.516 14.5 -10.688 1 41.62 187 PHE A N 1
ATOM 1451 C CA . PHE A 1 187 ? 11.898 14.328 -10.242 1 41.62 187 PHE A CA 1
ATOM 1452 C C . PHE A 1 187 ? 12.586 15.68 -10.078 1 41.62 187 PHE A C 1
ATOM 1454 O O . PHE A 1 187 ? 13 16.297 -11.062 1 41.62 187 PHE A O 1
ATOM 1461 N N . MET A 1 188 ? 12.133 16.531 -9.492 1 35.25 188 MET A N 1
ATOM 1462 C CA . MET A 1 188 ? 13.125 17.578 -9.203 1 35.25 188 MET A CA 1
ATOM 1463 C C . MET A 1 188 ? 14.305 17 -8.438 1 35.25 188 MET A C 1
ATOM 1465 O O . MET A 1 188 ? 14.18 15.961 -7.777 1 35.25 188 MET A O 1
ATOM 1469 N N . GLN A 1 189 ? 15.641 17.438 -8.75 1 31.8 189 GLN A N 1
ATOM 1470 C CA . GLN A 1 189 ? 16.938 17.156 -8.164 1 31.8 189 GLN A CA 1
ATOM 1471 C C . GLN A 1 189 ? 16.859 17.078 -6.645 1 31.8 189 GLN A C 1
ATOM 1473 O O . GLN A 1 189 ? 17.141 18.062 -5.953 1 31.8 189 GLN A O 1
ATOM 1478 N N . THR A 1 190 ? 15.875 16.781 -6.051 1 36 190 THR A N 1
ATOM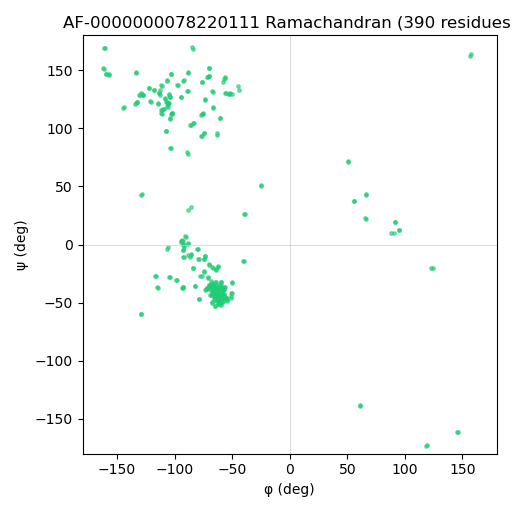 1479 C CA . THR A 1 190 ? 16.203 16.734 -4.633 1 36 190 THR A CA 1
ATOM 1480 C C . THR A 1 190 ? 17.359 15.766 -4.375 1 36 190 THR A C 1
ATOM 1482 O O . THR A 1 190 ? 17.672 14.922 -5.223 1 36 190 THR A O 1
ATOM 1485 N N . GLY A 1 191 ? 18.203 16.109 -3.426 1 32.84 191 GLY A N 1
ATOM 1486 C CA . GLY A 1 191 ? 19.375 15.383 -2.941 1 32.84 191 GLY A CA 1
ATOM 1487 C C . GLY A 1 191 ? 19.141 13.883 -2.832 1 32.84 191 GLY A C 1
ATOM 1488 O O . GLY A 1 191 ? 20 13.156 -2.344 1 32.84 191 GLY A O 1
ATOM 1489 N N . LEU A 1 192 ? 18 13.539 -2.891 1 35.16 192 LEU A N 1
ATOM 1490 C CA . LEU A 1 192 ? 17.969 12.086 -2.74 1 35.16 192 LEU A CA 1
ATOM 1491 C C . LEU A 1 192 ? 18.719 11.398 -3.871 1 35.16 192 LEU A C 1
ATOM 1493 O O . LEU A 1 192 ? 19.406 10.398 -3.648 1 35.16 192 LEU A O 1
ATOM 1497 N N . PHE A 1 193 ? 18.516 11.711 -5.156 1 35.16 193 PHE A N 1
ATOM 1498 C CA . PHE A 1 193 ? 19.25 11.023 -6.203 1 35.16 193 PHE A CA 1
ATOM 1499 C C . PHE A 1 193 ? 20.656 11.609 -6.34 1 35.16 193 PHE A C 1
ATOM 1501 O O . PHE A 1 193 ? 21.359 11.328 -7.316 1 35.16 193 PHE A O 1
ATOM 1508 N N . THR A 1 194 ? 21.078 12.578 -5.703 1 31.73 194 THR A N 1
ATOM 1509 C CA . THR A 1 194 ? 22.453 12.977 -5.961 1 31.73 194 THR A CA 1
ATOM 1510 C C . THR A 1 194 ? 23.391 11.773 -5.867 1 31.73 194 THR A C 1
ATOM 1512 O O . THR A 1 194 ? 24.484 11.789 -6.43 1 31.73 194 THR A O 1
ATOM 1515 N N . ASP A 1 195 ? 23.109 10.82 -5.016 1 30.08 195 ASP A N 1
ATOM 1516 C CA . ASP A 1 195 ? 24.156 9.797 -5.035 1 30.08 195 ASP A CA 1
ATOM 1517 C C . ASP A 1 195 ? 24.062 8.938 -6.297 1 30.08 195 ASP A C 1
ATOM 1519 O O . ASP A 1 195 ? 24.906 8.078 -6.527 1 30.08 195 ASP A O 1
ATOM 1523 N N . ILE A 1 196 ? 22.953 8.875 -6.906 1 27.89 196 ILE A N 1
ATOM 1524 C CA . ILE A 1 196 ? 23.125 8.047 -8.094 1 27.89 196 ILE A CA 1
ATOM 1525 C C . ILE A 1 196 ? 23.578 8.914 -9.266 1 27.89 196 ILE A C 1
ATOM 1527 O O . ILE A 1 196 ? 23.719 8.422 -10.391 1 27.89 196 ILE A O 1
ATOM 1531 N N . ALA A 1 197 ? 23.797 10.141 -9.305 1 24.38 197 ALA A N 1
ATOM 1532 C CA . ALA A 1 197 ? 24.453 10.703 -10.484 1 24.38 197 ALA A CA 1
ATOM 1533 C C . ALA A 1 197 ? 25.953 10.43 -10.469 1 24.38 197 ALA A C 1
ATOM 1535 O O . ALA A 1 197 ? 26.562 10.391 -9.406 1 24.38 197 ALA A O 1
ATOM 1536 N N . MET B 1 1 ? 7.793 -30.516 -20.734 1 73.12 1 MET B N 1
ATOM 1537 C CA . MET B 1 1 ? 7.816 -30.266 -19.297 1 73.12 1 MET B CA 1
ATOM 1538 C C . MET B 1 1 ? 6.512 -29.625 -18.828 1 73.12 1 MET B C 1
ATOM 1540 O O . MET B 1 1 ? 5.895 -28.859 -19.562 1 73.12 1 MET B O 1
ATOM 1544 N N . VAL B 1 2 ? 5.828 -30.203 -17.875 1 92.12 2 VAL B N 1
ATOM 1545 C CA . VAL B 1 2 ? 4.512 -29.766 -17.422 1 92.12 2 VAL B CA 1
ATOM 1546 C C . VAL B 1 2 ? 4.648 -28.484 -16.594 1 92.12 2 VAL B C 1
ATOM 1548 O O . VAL B 1 2 ? 5.457 -28.422 -15.672 1 92.12 2 VAL B O 1
ATOM 1551 N N . LEU B 1 3 ? 3.938 -27.484 -17.016 1 96.94 3 LEU B N 1
ATOM 1552 C CA . LEU B 1 3 ? 4.008 -26.188 -16.328 1 96.94 3 LEU B CA 1
ATOM 1553 C C . LEU B 1 3 ? 3.311 -26.266 -14.969 1 96.94 3 LEU B C 1
ATOM 1555 O O . LEU B 1 3 ? 2.293 -26.953 -14.82 1 96.94 3 LEU B O 1
ATOM 1559 N N . VAL B 1 4 ? 3.869 -25.562 -14.031 1 98.62 4 VAL B N 1
ATOM 1560 C CA . VAL B 1 4 ? 3.256 -25.438 -12.719 1 98.62 4 VAL B CA 1
ATOM 1561 C C . VAL B 1 4 ? 2.68 -24.031 -12.555 1 98.62 4 VAL B C 1
ATOM 1563 O O . VAL B 1 4 ? 3.4 -23.031 -12.688 1 98.62 4 VAL B O 1
ATOM 1566 N N . VAL B 1 5 ? 1.364 -23.938 -12.281 1 98.75 5 VAL B N 1
ATOM 1567 C CA . VAL B 1 5 ? 0.655 -22.672 -12.102 1 98.75 5 VAL B CA 1
ATOM 1568 C C . VAL B 1 5 ? 0.164 -22.547 -10.664 1 98.75 5 VAL B C 1
ATOM 1570 O O . VAL B 1 5 ? -0.531 -23.438 -10.164 1 98.75 5 VAL B O 1
ATOM 1573 N N . LEU B 1 6 ? 0.599 -21.5 -10.008 1 98.94 6 LEU B N 1
ATOM 1574 C CA . LEU B 1 6 ? 0.138 -21.219 -8.648 1 98.94 6 LEU B CA 1
ATOM 1575 C C . LEU B 1 6 ? -0.88 -20.078 -8.648 1 98.94 6 LEU B C 1
ATOM 1577 O O . LEU B 1 6 ? -0.625 -19.016 -9.203 1 98.94 6 LEU B O 1
ATOM 1581 N N . ILE B 1 7 ? -2.047 -20.312 -8.055 1 98.81 7 ILE B N 1
ATOM 1582 C CA . ILE B 1 7 ? -3.123 -19.328 -7.98 1 98.81 7 ILE B CA 1
ATOM 1583 C C . ILE B 1 7 ? -3.467 -19.031 -6.523 1 98.81 7 ILE B C 1
ATOM 1585 O O . ILE B 1 7 ? -3.76 -19.953 -5.754 1 98.81 7 ILE B O 1
ATOM 1589 N N . THR B 1 8 ? -3.395 -17.812 -6.121 1 98.81 8 THR B N 1
ATOM 1590 C CA . THR B 1 8 ? -3.867 -17.438 -4.793 1 98.81 8 THR B CA 1
ATOM 1591 C C . THR B 1 8 ? -5.352 -17.094 -4.828 1 98.81 8 THR B C 1
ATOM 1593 O O . THR B 1 8 ? -5.848 -16.547 -5.82 1 98.81 8 THR B O 1
ATOM 1596 N N . GLY B 1 9 ? -6.055 -17.375 -3.721 1 98.12 9 GLY B N 1
ATOM 1597 C CA . GLY B 1 9 ? -7.484 -17.109 -3.676 1 98.12 9 GLY B CA 1
ATOM 1598 C C . GLY B 1 9 ? -8.281 -17.984 -4.625 1 98.12 9 GLY B C 1
ATOM 1599 O O . GLY B 1 9 ? -9.164 -17.5 -5.332 1 98.12 9 GLY B O 1
ATOM 1600 N N . SER B 1 10 ? -7.977 -19.203 -4.684 1 98.19 10 SER B N 1
ATOM 1601 C CA . SER B 1 10 ? -8.539 -20.078 -5.699 1 98.19 10 SER B CA 1
ATOM 1602 C C . SER B 1 10 ? -9.797 -20.781 -5.195 1 98.19 10 SER B C 1
ATOM 1604 O O . SER B 1 10 ? -10.43 -21.547 -5.926 1 98.19 10 SER B O 1
ATOM 1606 N N . GLY B 1 11 ? -10.188 -20.531 -3.982 1 96.88 11 GLY B N 1
ATOM 1607 C CA . GLY B 1 11 ? -11.266 -21.297 -3.375 1 96.88 11 GLY B CA 1
ATOM 1608 C C . GLY B 1 11 ? -12.648 -20.844 -3.82 1 96.88 11 GLY B C 1
ATOM 1609 O O . GLY B 1 11 ? -13.641 -21.516 -3.562 1 96.88 11 GLY B O 1
ATOM 1610 N N . ASN B 1 12 ? -12.695 -19.688 -4.477 1 91.62 12 ASN B N 1
ATOM 1611 C CA . ASN B 1 12 ? -13.984 -19.172 -4.926 1 91.62 12 ASN B CA 1
ATOM 1612 C C . ASN B 1 12 ? -13.82 -18.125 -6.027 1 91.62 12 ASN B C 1
ATOM 1614 O O . ASN B 1 12 ? -12.695 -17.797 -6.414 1 91.62 12 ASN B O 1
ATOM 1618 N N . GLY B 1 13 ? -14.945 -17.797 -6.613 1 91.38 13 GLY B N 1
ATOM 1619 C CA . GLY B 1 13 ? -14.992 -16.641 -7.496 1 91.38 13 GLY B CA 1
ATOM 1620 C C . GLY B 1 13 ? -14.078 -16.766 -8.695 1 91.38 13 GLY B C 1
ATOM 1621 O O . GLY B 1 13 ? -14.062 -17.797 -9.367 1 91.38 13 GLY B O 1
ATOM 1622 N N . LEU B 1 14 ? -13.414 -15.609 -8.992 1 91 14 LEU B N 1
ATOM 1623 C CA . LEU B 1 14 ? -12.523 -15.523 -10.141 1 91 14 LEU B CA 1
ATOM 1624 C C . LEU B 1 14 ? -11.383 -16.531 -10.023 1 91 14 LEU B C 1
ATOM 1626 O O . LEU B 1 14 ? -10.977 -17.141 -11.016 1 91 14 LEU B O 1
ATOM 1630 N N . GLY B 1 15 ? -10.922 -16.766 -8.781 1 96 15 GLY B N 1
ATOM 1631 C CA . GLY B 1 15 ? -9.836 -17.703 -8.57 1 96 15 GLY B CA 1
ATOM 1632 C C . GLY B 1 15 ? -10.18 -19.125 -8.984 1 96 15 GLY B C 1
ATOM 1633 O O . GLY B 1 15 ? -9.367 -19.812 -9.617 1 96 15 GLY B O 1
ATOM 1634 N N . ARG B 1 16 ? -11.367 -19.516 -8.648 1 97.81 16 ARG B N 1
ATOM 1635 C CA . ARG B 1 16 ? -11.82 -20.844 -9.055 1 97.81 16 ARG B CA 1
ATOM 1636 C C . ARG B 1 16 ? -11.969 -20.938 -10.57 1 97.81 16 ARG B C 1
ATOM 1638 O O . ARG B 1 16 ? -11.539 -21.922 -11.18 1 97.81 16 ARG B O 1
ATOM 1645 N N . LEU B 1 17 ? -12.547 -19.891 -11.18 1 96 17 LEU B N 1
ATOM 1646 C CA . LEU B 1 17 ? -12.734 -19.891 -12.625 1 96 17 LEU B CA 1
ATOM 1647 C C . LEU B 1 17 ? -11.391 -19.953 -13.352 1 96 17 LEU B C 1
ATOM 1649 O O . LEU B 1 17 ? -11.25 -20.703 -14.328 1 96 17 LEU B O 1
ATOM 1653 N N . ILE B 1 18 ? -10.422 -19.234 -12.828 1 96.31 18 ILE B N 1
ATOM 1654 C CA . ILE B 1 18 ? -9.086 -19.266 -13.414 1 96.31 18 ILE B CA 1
ATOM 1655 C C . ILE B 1 18 ? -8.492 -20.672 -13.281 1 96.31 18 ILE B C 1
ATOM 1657 O O . ILE B 1 18 ? -7.93 -21.203 -14.234 1 96.31 18 ILE B O 1
ATOM 1661 N N . ALA B 1 19 ? -8.648 -21.266 -12.141 1 98.44 19 ALA B N 1
ATOM 1662 C CA . ALA B 1 19 ? -8.125 -22.609 -11.891 1 98.44 19 ALA B CA 1
ATOM 1663 C C . ALA B 1 19 ? -8.742 -23.625 -12.852 1 98.44 19 ALA B C 1
ATOM 1665 O O . ALA B 1 19 ? -8.023 -24.422 -13.453 1 98.44 19 ALA B O 1
ATOM 1666 N N . LEU B 1 20 ? -9.984 -23.547 -13.055 1 98.38 20 LEU B N 1
ATOM 1667 C CA . LEU B 1 20 ? -10.688 -24.484 -13.914 1 98.38 20 LEU B CA 1
ATOM 1668 C C . LEU B 1 20 ? -10.258 -24.328 -15.367 1 98.38 20 LEU B C 1
ATOM 1670 O O . LEU B 1 20 ? -10.133 -25.328 -16.094 1 98.38 20 LEU B O 1
ATOM 1674 N N . ASN B 1 21 ? -10.047 -23.125 -15.75 1 97.25 21 ASN B N 1
ATOM 1675 C CA . ASN B 1 21 ? -9.562 -22.891 -17.109 1 97.25 21 ASN B CA 1
ATOM 1676 C C . ASN B 1 21 ? -8.172 -23.484 -17.312 1 97.25 21 ASN B C 1
ATOM 1678 O O . ASN B 1 21 ? -7.918 -24.141 -18.328 1 97.25 21 ASN B O 1
ATOM 1682 N N . PHE B 1 22 ? -7.309 -23.344 -16.359 1 97.94 22 PHE B N 1
ATOM 1683 C CA . PHE B 1 22 ? -5.957 -23.875 -16.469 1 97.94 22 PHE B CA 1
ATOM 1684 C C . PHE B 1 22 ? -5.965 -25.391 -16.391 1 97.94 22 PHE B C 1
ATOM 1686 O O . PHE B 1 22 ? -5.113 -26.062 -17 1 97.94 22 PHE B O 1
ATOM 1693 N N . ALA B 1 23 ? -6.945 -25.922 -15.703 1 98.06 23 ALA B N 1
ATOM 1694 C CA . ALA B 1 23 ? -7.02 -27.375 -15.5 1 98.06 23 ALA B CA 1
ATOM 1695 C C . ALA B 1 23 ? -7.164 -28.109 -16.828 1 98.06 23 ALA B C 1
ATOM 1697 O O . ALA B 1 23 ? -6.824 -29.297 -16.922 1 98.06 23 ALA B O 1
ATOM 1698 N N . THR B 1 24 ? -7.586 -27.391 -17.828 1 97 24 THR B N 1
ATOM 1699 C CA . THR B 1 24 ? -7.84 -28.016 -19.109 1 97 24 THR B CA 1
ATOM 1700 C C . THR B 1 24 ? -6.609 -27.938 -20 1 97 24 THR B C 1
ATOM 1702 O O . THR B 1 24 ? -6.617 -28.438 -21.141 1 97 24 THR B O 1
ATOM 1705 N N . THR B 1 25 ? -5.48 -27.406 -19.562 1 96.19 25 THR B N 1
ATOM 1706 C CA . THR B 1 25 ? -4.332 -27.109 -20.422 1 96.19 25 THR B CA 1
ATOM 1707 C C . THR B 1 25 ? -3.213 -28.109 -20.188 1 96.19 25 THR B C 1
ATOM 1709 O O . THR B 1 25 ? -2.191 -28.094 -20.875 1 96.19 25 THR B O 1
ATOM 1712 N N . GLY B 1 26 ? -3.357 -29.031 -19.234 1 95.06 26 GLY B N 1
ATOM 1713 C CA . GLY B 1 26 ? -2.354 -30.062 -18.984 1 95.06 26 GLY B CA 1
ATOM 1714 C C . GLY B 1 26 ? -1.317 -29.625 -17.953 1 95.06 26 GLY B C 1
ATOM 1715 O O . GLY B 1 26 ? -0.339 -30.344 -17.719 1 95.06 26 GLY B O 1
ATOM 1716 N N . CYS B 1 27 ? -1.496 -28.547 -17.281 1 97.44 27 CYS B N 1
ATOM 1717 C CA . CYS B 1 27 ? -0.562 -28.062 -16.266 1 97.44 27 CYS B CA 1
ATOM 1718 C C . CYS B 1 27 ? -0.835 -28.719 -14.922 1 97.44 27 CYS B C 1
ATOM 1720 O O . CYS B 1 27 ? -1.788 -29.484 -14.781 1 97.44 27 CYS B O 1
ATOM 1722 N N . LYS B 1 28 ? 0.093 -28.5 -14.008 1 98.44 28 LYS B N 1
ATOM 1723 C CA . LYS B 1 28 ? -0.152 -28.734 -12.586 1 98.44 28 LYS B CA 1
ATOM 1724 C C . LYS B 1 28 ? -0.636 -27.469 -11.898 1 98.44 28 LYS B C 1
ATOM 1726 O O . LYS B 1 28 ? -0.152 -26.375 -12.195 1 98.44 28 LYS B O 1
ATOM 1731 N N . LEU B 1 29 ? -1.561 -27.703 -11.016 1 98.81 29 LEU B N 1
ATOM 1732 C CA . LEU B 1 29 ? -2.115 -26.547 -10.328 1 98.81 29 LEU B CA 1
ATOM 1733 C C . LEU B 1 29 ? -1.759 -26.562 -8.844 1 98.81 29 LEU B C 1
ATOM 1735 O O . LEU B 1 29 ? -1.833 -27.609 -8.203 1 98.81 29 LEU B O 1
ATOM 1739 N N . VAL B 1 30 ? -1.259 -25.453 -8.336 1 98.94 30 VAL B N 1
ATOM 1740 C CA . VAL B 1 30 ? -1.09 -25.203 -6.91 1 98.94 30 VAL B CA 1
ATOM 1741 C C . VAL B 1 30 ? -2.09 -24.141 -6.457 1 98.94 30 VAL B C 1
ATOM 1743 O O . VAL B 1 30 ? -2.041 -23 -6.91 1 98.94 30 VAL B O 1
ATOM 1746 N N . LEU B 1 31 ? -2.986 -24.547 -5.559 1 98.88 31 LEU B N 1
ATOM 1747 C CA . LEU B 1 31 ? -4.129 -23.719 -5.164 1 98.88 31 LEU B CA 1
ATOM 1748 C C . LEU B 1 31 ? -3.982 -23.25 -3.725 1 98.88 31 LEU B C 1
ATOM 1750 O O . LEU B 1 31 ? -4.02 -24.047 -2.793 1 98.88 31 LEU B O 1
ATOM 1754 N N . TRP B 1 32 ? -3.799 -21.906 -3.57 1 98.94 32 TRP B N 1
ATOM 1755 C CA . TRP B 1 32 ? -3.666 -21.297 -2.25 1 98.94 32 TRP B CA 1
ATOM 1756 C C . TRP B 1 32 ? -4.941 -20.562 -1.858 1 98.94 32 TRP B C 1
ATOM 1758 O O . TRP B 1 32 ? -5.469 -19.766 -2.635 1 98.94 32 TRP B O 1
ATOM 1768 N N . ASP B 1 33 ? -5.449 -20.844 -0.688 1 98.69 33 ASP B N 1
ATOM 1769 C CA . ASP B 1 33 ? -6.578 -20.094 -0.141 1 98.69 33 ASP B CA 1
ATOM 1770 C C . ASP B 1 33 ? -6.688 -20.297 1.37 1 98.69 33 ASP B C 1
ATOM 1772 O O . ASP B 1 33 ? -6.258 -21.312 1.9 1 98.69 33 ASP B O 1
ATOM 1776 N N . ILE B 1 34 ? -7.203 -19.297 2.002 1 98.5 34 ILE B N 1
ATOM 1777 C CA . ILE B 1 34 ? -7.504 -19.453 3.42 1 98.5 34 ILE B CA 1
ATOM 1778 C C . ILE B 1 34 ? -8.781 -20.281 3.592 1 98.5 34 ILE B C 1
ATOM 1780 O O . ILE B 1 34 ? -8.984 -20.906 4.629 1 98.5 34 ILE B O 1
ATOM 1784 N N . ASP B 1 35 ? -9.656 -20.25 2.635 1 98 35 ASP B N 1
ATOM 1785 C CA . ASP B 1 35 ? -10.883 -21.047 2.596 1 98 35 ASP B CA 1
ATOM 1786 C C . ASP B 1 35 ? -10.594 -22.5 2.221 1 98 35 ASP B C 1
ATOM 1788 O O . ASP B 1 35 ? -10.648 -22.859 1.044 1 98 35 ASP B O 1
ATOM 1792 N N . GLU B 1 36 ? -10.414 -23.328 3.223 1 98.19 36 GLU B N 1
ATOM 1793 C CA . GLU B 1 36 ? -10.008 -24.719 3.002 1 98.19 36 GLU B CA 1
ATOM 1794 C C . GLU B 1 36 ? -11.086 -25.5 2.275 1 98.19 36 GLU B C 1
ATOM 1796 O O . GLU B 1 36 ? -10.797 -26.281 1.358 1 98.19 36 GLU B O 1
ATOM 1801 N N . GLN B 1 37 ? -12.289 -25.25 2.68 1 98.31 37 GLN B N 1
ATOM 1802 C CA . GLN B 1 37 ? -13.391 -25.984 2.072 1 98.31 37 GLN B CA 1
ATOM 1803 C C . GLN B 1 37 ? -13.578 -25.594 0.609 1 98.31 37 GLN B C 1
ATOM 1805 O O . GLN B 1 37 ? -13.68 -26.469 -0.263 1 98.31 37 GLN B O 1
ATOM 1810 N N . GLY B 1 38 ? -13.641 -24.297 0.357 1 98.44 38 GLY B N 1
ATOM 1811 C CA . GLY B 1 38 ? -13.758 -23.812 -1.012 1 98.44 38 GLY B CA 1
ATOM 1812 C C . GLY B 1 38 ? -12.609 -24.25 -1.898 1 98.44 38 GLY B C 1
ATOM 1813 O O . GLY B 1 38 ? -12.812 -24.625 -3.053 1 98.44 38 GLY B O 1
ATOM 1814 N N . ASN B 1 39 ? -11.477 -24.2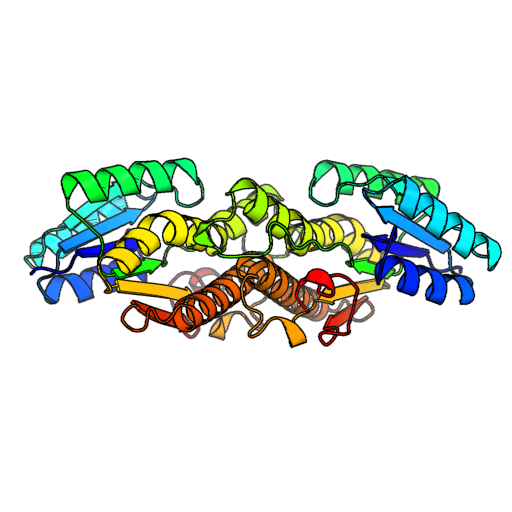66 -1.309 1 98.56 39 ASN B N 1
ATOM 1815 C CA . ASN B 1 39 ? -10.281 -24.641 -2.062 1 98.56 39 ASN B CA 1
ATOM 1816 C C . ASN B 1 39 ? -10.273 -26.125 -2.389 1 98.56 39 ASN B C 1
ATOM 1818 O O . ASN B 1 39 ? -9.852 -26.531 -3.477 1 98.56 39 ASN B O 1
ATOM 1822 N N . ALA B 1 40 ? -10.75 -26.953 -1.467 1 98.56 40 ALA B N 1
ATOM 1823 C CA . ALA B 1 40 ? -10.875 -28.391 -1.702 1 98.56 40 ALA B CA 1
ATOM 1824 C C . ALA B 1 40 ? -11.875 -28.688 -2.818 1 98.56 40 ALA B C 1
ATOM 1826 O O . ALA B 1 40 ? -11.664 -29.594 -3.633 1 98.56 40 ALA B O 1
ATOM 1827 N N . GLU B 1 41 ? -12.891 -27.891 -2.795 1 98.69 41 GLU B N 1
ATOM 1828 C CA . GLU B 1 41 ? -13.883 -28.031 -3.859 1 98.69 41 GLU B CA 1
ATOM 1829 C C . GLU B 1 41 ? -13.281 -27.703 -5.219 1 98.69 41 GLU B C 1
ATOM 1831 O O . GLU B 1 41 ? -13.5 -28.422 -6.199 1 98.69 41 GLU B O 1
ATOM 1836 N N . THR B 1 42 ? -12.531 -26.609 -5.246 1 98.81 42 THR B N 1
ATOM 1837 C CA . THR B 1 42 ? -11.852 -26.234 -6.484 1 98.81 42 THR B CA 1
ATOM 1838 C C . THR B 1 42 ? -10.906 -27.344 -6.938 1 98.81 42 THR B C 1
ATOM 1840 O O . THR B 1 42 ? -10.875 -27.703 -8.117 1 98.81 42 THR B O 1
ATOM 1843 N N . LYS B 1 43 ? -10.195 -27.922 -6.035 1 98.81 43 LYS B N 1
ATOM 1844 C CA . LYS B 1 43 ? -9.305 -29.031 -6.352 1 98.81 43 LYS B CA 1
ATOM 1845 C C . LYS B 1 43 ? -10.078 -30.188 -6.977 1 98.81 43 LYS B C 1
ATOM 1847 O O . LYS B 1 43 ? -9.68 -30.719 -8.016 1 98.81 43 LYS B O 1
ATOM 1852 N N . ARG B 1 44 ? -11.141 -30.562 -6.355 1 98.69 44 ARG B N 1
ATOM 1853 C CA . ARG B 1 44 ? -11.953 -31.672 -6.855 1 98.69 44 ARG B CA 1
ATOM 1854 C C . ARG B 1 44 ? -12.414 -31.406 -8.281 1 98.69 44 ARG B C 1
ATOM 1856 O O . ARG B 1 44 ? -12.344 -32.281 -9.141 1 98.69 44 ARG B O 1
ATOM 1863 N N . GLN B 1 45 ? -12.836 -30.234 -8.523 1 98.62 45 GLN B N 1
ATOM 1864 C CA . GLN B 1 45 ? -13.305 -29.875 -9.852 1 98.62 45 GLN B CA 1
ATOM 1865 C C . GLN B 1 45 ? -12.172 -29.922 -10.875 1 98.62 45 GLN B C 1
ATOM 1867 O O . GLN B 1 45 ? -12.359 -30.406 -11.992 1 98.62 45 GLN B O 1
ATOM 1872 N N . CYS B 1 46 ? -11.023 -29.453 -10.484 1 98.69 46 CYS B N 1
ATOM 1873 C CA . CYS B 1 46 ? -9.859 -29.484 -11.367 1 98.69 46 CYS B CA 1
ATOM 1874 C C . CYS B 1 46 ? -9.438 -30.922 -11.656 1 98.69 46 CYS B C 1
ATOM 1876 O O . CYS B 1 46 ? -9.109 -31.266 -12.789 1 98.69 46 CYS B O 1
ATOM 1878 N N . GLU B 1 47 ? -9.461 -31.766 -10.648 1 98.44 47 GLU B N 1
ATOM 1879 C CA . GLU B 1 47 ? -9.07 -33.156 -10.805 1 98.44 47 GLU B CA 1
ATOM 1880 C C . GLU B 1 47 ? -10.062 -33.906 -11.688 1 98.44 47 GLU B C 1
ATOM 1882 O O . GLU B 1 47 ? -9.68 -34.812 -12.43 1 98.44 47 GLU B O 1
ATOM 1887 N N . ASN B 1 48 ? -11.289 -33.531 -11.602 1 98.19 48 ASN B N 1
ATOM 1888 C CA . ASN B 1 48 ? -12.305 -34.125 -12.477 1 98.19 48 ASN B CA 1
ATOM 1889 C C . ASN B 1 48 ? -12.031 -33.781 -13.945 1 98.19 48 ASN B C 1
ATOM 1891 O O . ASN B 1 48 ? -12.492 -34.5 -14.844 1 98.19 48 ASN B O 1
ATOM 1895 N N . LEU B 1 49 ? -11.281 -32.75 -14.172 1 97.81 49 LEU B N 1
ATOM 1896 C CA . LEU B 1 49 ? -10.922 -32.344 -15.523 1 97.81 49 LEU B CA 1
ATOM 1897 C C . LEU B 1 49 ? -9.602 -33 -15.945 1 97.81 49 LEU B C 1
ATOM 1899 O O . LEU B 1 49 ? -9.102 -32.719 -17.047 1 97.81 49 LEU B O 1
ATOM 1903 N N . GLY B 1 50 ? -8.992 -33.812 -15.055 1 96.88 50 GLY B N 1
ATOM 1904 C CA . GLY B 1 50 ? -7.781 -34.562 -15.367 1 96.88 50 GLY B CA 1
ATOM 1905 C C . GLY B 1 50 ? -6.512 -33.844 -14.945 1 96.88 50 GLY B C 1
ATOM 1906 O O . GLY B 1 50 ? -5.414 -34.25 -15.336 1 96.88 50 GLY B O 1
ATOM 1907 N N . CYS B 1 51 ? -6.637 -32.781 -14.141 1 97.75 51 CYS B N 1
ATOM 1908 C CA . CYS B 1 51 ? -5.496 -31.953 -13.742 1 97.75 51 CYS B CA 1
ATOM 1909 C C . CYS B 1 51 ? -4.973 -32.375 -12.375 1 97.75 51 CYS B C 1
ATOM 1911 O O . CYS B 1 51 ? -5.758 -32.656 -11.461 1 97.75 51 CYS B O 1
ATOM 1913 N N . ASP B 1 52 ? -3.672 -32.438 -12.25 1 97.88 52 ASP B N 1
ATOM 1914 C CA . ASP B 1 52 ? -3.057 -32.594 -10.938 1 97.88 52 ASP B CA 1
ATOM 1915 C C . ASP B 1 52 ? -3.09 -31.297 -10.156 1 97.88 52 ASP B C 1
ATOM 1917 O O . ASP B 1 52 ? -2.441 -30.328 -10.539 1 97.88 52 ASP B O 1
ATOM 1921 N N . ALA B 1 53 ? -3.885 -31.297 -9.078 1 98.69 53 ALA B N 1
ATOM 1922 C CA . ALA B 1 53 ? -4.062 -30.078 -8.297 1 98.69 53 ALA B CA 1
ATOM 1923 C C . ALA B 1 53 ? -3.65 -30.297 -6.848 1 98.69 53 ALA B C 1
ATOM 1925 O O . ALA B 1 53 ? -3.971 -31.328 -6.25 1 98.69 53 ALA B O 1
ATOM 1926 N N . TYR B 1 54 ? -2.898 -29.344 -6.312 1 98.69 54 TYR B N 1
ATOM 1927 C CA . TYR B 1 54 ? -2.426 -29.359 -4.93 1 98.69 54 TYR B CA 1
ATOM 1928 C C . TYR B 1 54 ? -2.973 -28.172 -4.152 1 98.69 54 TYR B C 1
ATOM 1930 O O . TYR B 1 54 ? -2.92 -27.031 -4.629 1 98.69 54 TYR B O 1
ATOM 1938 N N . VAL B 1 55 ? -3.484 -28.438 -2.959 1 98.56 55 VAL B N 1
ATOM 1939 C CA . VAL B 1 55 ? -4.098 -27.359 -2.176 1 98.56 55 VAL B CA 1
ATOM 1940 C C . VAL B 1 55 ? -3.234 -27.062 -0.951 1 98.56 55 VAL B C 1
ATOM 1942 O O . VAL B 1 55 ? -2.701 -27.984 -0.321 1 98.56 55 VAL B O 1
ATOM 1945 N N . PHE B 1 56 ? -3.041 -25.797 -0.66 1 98.69 56 PHE B N 1
ATOM 1946 C CA . PHE B 1 56 ? -2.404 -25.312 0.555 1 98.69 56 PHE B CA 1
ATOM 1947 C C . PHE B 1 56 ? -3.268 -24.25 1.227 1 98.69 56 PHE B C 1
ATOM 1949 O O . PHE B 1 56 ? -3.791 -23.344 0.561 1 98.69 56 PHE B O 1
ATOM 1956 N N . ARG B 1 57 ? -3.494 -24.406 2.5 1 98.75 57 ARG B N 1
ATOM 1957 C CA . ARG B 1 57 ? -4.102 -23.312 3.246 1 98.75 57 ARG B CA 1
ATOM 1958 C C . ARG B 1 57 ? -3.076 -22.219 3.545 1 98.75 57 ARG B C 1
ATOM 1960 O O . ARG B 1 57 ? -2.148 -22.438 4.328 1 98.75 57 ARG B O 1
ATOM 1967 N N . VAL B 1 58 ? -3.234 -21.109 2.945 1 98.81 58 VAL B N 1
ATOM 1968 C CA . VAL B 1 58 ? -2.293 -20 3.129 1 98.81 58 VAL B CA 1
ATOM 1969 C C . VAL B 1 58 ? -3.059 -18.703 3.359 1 98.81 58 VAL B C 1
ATOM 1971 O O . VAL B 1 58 ? -3.924 -18.328 2.561 1 98.81 58 VAL B O 1
ATOM 1974 N N . ASP B 1 59 ? -2.814 -18.094 4.449 1 98.81 59 ASP B N 1
ATOM 1975 C CA . ASP B 1 59 ? -3.207 -16.703 4.625 1 98.81 59 ASP B CA 1
ATOM 1976 C C . ASP B 1 59 ? -2.16 -15.766 4.035 1 98.81 59 ASP B C 1
ATOM 1978 O O . ASP B 1 59 ? -1.124 -15.516 4.652 1 98.81 59 ASP B O 1
ATOM 1982 N N . VAL B 1 60 ? -2.527 -15.234 2.889 1 98.69 60 VAL B N 1
ATOM 1983 C CA . VAL B 1 60 ? -1.514 -14.492 2.15 1 98.69 60 VAL B CA 1
ATOM 1984 C C . VAL B 1 60 ? -1.254 -13.148 2.834 1 98.69 60 VAL B C 1
ATOM 1986 O O . VAL B 1 60 ? -0.324 -12.43 2.467 1 98.69 60 VAL B O 1
ATOM 1989 N N . SER B 1 61 ? -2.098 -12.758 3.855 1 98.19 61 SER B N 1
ATOM 1990 C CA . SER B 1 61 ? -1.791 -11.562 4.633 1 98.19 61 SER B CA 1
ATOM 1991 C C . SER B 1 61 ? -0.637 -11.812 5.598 1 98.19 61 SER B C 1
ATOM 1993 O O . SER B 1 61 ? -0.109 -10.875 6.199 1 98.19 61 SER B O 1
ATOM 1995 N N . GLN B 1 62 ? -0.309 -13.07 5.75 1 98.5 62 GLN B N 1
ATOM 1996 C CA . GLN B 1 62 ? 0.781 -13.445 6.641 1 98.5 62 GLN B CA 1
ATOM 1997 C C . GLN B 1 62 ? 2.035 -13.812 5.852 1 98.5 62 GLN B C 1
ATOM 1999 O O . GLN B 1 62 ? 2.125 -14.906 5.289 1 98.5 62 GLN B O 1
ATOM 2004 N N . LYS B 1 63 ? 2.975 -12.945 5.934 1 98.31 63 LYS B N 1
ATOM 2005 C CA . LYS B 1 63 ? 4.219 -13.078 5.184 1 98.31 63 LYS B CA 1
ATOM 2006 C C . LYS B 1 63 ? 4.879 -14.43 5.449 1 98.31 63 LYS B C 1
ATOM 2008 O O . LYS B 1 63 ? 5.297 -15.117 4.516 1 98.31 63 LYS B O 1
ATOM 2013 N N . HIS B 1 64 ? 4.945 -14.805 6.691 1 98.44 64 HIS B N 1
ATOM 2014 C CA . HIS B 1 64 ? 5.629 -16.047 7.043 1 98.44 64 HIS B CA 1
ATOM 2015 C C . HIS B 1 64 ? 4.918 -17.25 6.449 1 98.44 64 HIS B C 1
ATOM 2017 O O . HIS B 1 64 ? 5.566 -18.234 6.078 1 98.44 64 HIS B O 1
ATOM 2023 N N . GLU B 1 65 ? 3.623 -17.234 6.301 1 98.81 65 GLU B N 1
ATOM 2024 C CA . GLU B 1 65 ? 2.898 -18.344 5.695 1 98.81 65 GLU B CA 1
ATOM 2025 C C . GLU B 1 65 ? 3.205 -18.453 4.207 1 98.81 65 GLU B C 1
ATOM 2027 O O . GLU B 1 65 ? 3.277 -19.562 3.664 1 98.81 65 GLU B O 1
ATOM 2032 N N . ILE B 1 66 ? 3.391 -17.312 3.531 1 98.88 66 ILE B N 1
ATOM 2033 C CA . ILE B 1 66 ? 3.754 -17.312 2.117 1 98.88 66 ILE B CA 1
ATOM 2034 C C . ILE B 1 66 ? 5.105 -18 1.931 1 98.88 66 ILE B C 1
ATOM 2036 O O . ILE B 1 66 ? 5.246 -18.891 1.099 1 98.88 66 ILE B O 1
ATOM 2040 N N . TYR B 1 67 ? 6.047 -17.641 2.75 1 98.69 67 TYR B N 1
ATOM 2041 C CA . TYR B 1 67 ? 7.402 -18.172 2.619 1 98.69 67 TYR B CA 1
ATOM 2042 C C . TYR B 1 67 ? 7.434 -19.672 2.936 1 98.69 67 TYR B C 1
ATOM 2044 O O . TYR B 1 67 ? 8.055 -20.453 2.211 1 98.69 67 TYR B O 1
ATOM 2052 N N . GLU B 1 68 ? 6.734 -20.047 3.971 1 98.69 68 GLU B N 1
ATOM 2053 C CA . GLU B 1 68 ? 6.695 -21.453 4.355 1 98.69 68 GLU B CA 1
ATOM 2054 C C . GLU B 1 68 ? 6.004 -22.297 3.285 1 98.69 68 GLU B C 1
ATOM 2056 O O . GLU B 1 68 ? 6.496 -23.375 2.92 1 98.69 68 GLU B O 1
ATOM 2061 N N . ALA B 1 69 ? 4.906 -21.812 2.816 1 98.81 69 ALA B N 1
ATOM 2062 C CA . ALA B 1 69 ? 4.164 -22.547 1.795 1 98.81 69 ALA B CA 1
ATOM 2063 C C . ALA B 1 69 ? 4.961 -22.625 0.496 1 98.81 69 ALA B C 1
ATOM 2065 O O . ALA B 1 69 ? 4.926 -23.656 -0.19 1 98.81 69 ALA B O 1
ATOM 2066 N N . ALA B 1 70 ? 5.637 -21.562 0.125 1 98.75 70 ALA B N 1
ATOM 2067 C CA . ALA B 1 70 ? 6.461 -21.562 -1.081 1 98.75 70 ALA B CA 1
ATOM 2068 C C . ALA B 1 70 ? 7.539 -22.641 -1.005 1 98.75 70 ALA B C 1
ATOM 2070 O O . ALA B 1 70 ? 7.77 -23.359 -1.974 1 98.75 70 ALA B O 1
ATOM 2071 N N . ASP B 1 71 ? 8.141 -22.734 0.148 1 98.31 71 ASP B N 1
ATOM 2072 C CA . ASP B 1 71 ? 9.156 -23.75 0.355 1 98.31 71 ASP B CA 1
ATOM 2073 C C . ASP B 1 71 ? 8.578 -25.156 0.166 1 98.31 71 ASP B C 1
ATOM 2075 O O . ASP B 1 71 ? 9.195 -26 -0.478 1 98.31 71 ASP B O 1
ATOM 2079 N N . ARG B 1 72 ? 7.445 -25.375 0.697 1 98.44 72 ARG B N 1
ATOM 2080 C CA . ARG B 1 72 ? 6.785 -26.672 0.569 1 98.44 72 ARG B CA 1
ATOM 2081 C C . ARG B 1 72 ? 6.434 -26.953 -0.885 1 98.44 72 ARG B C 1
ATOM 2083 O O . ARG B 1 72 ? 6.594 -28.094 -1.352 1 98.44 72 ARG B O 1
ATOM 2090 N N . VAL B 1 73 ? 5.938 -25.953 -1.604 1 98.69 73 VAL B N 1
ATOM 2091 C CA . VAL B 1 73 ? 5.578 -26.109 -3.008 1 98.69 73 VAL B CA 1
ATOM 2092 C C . VAL B 1 73 ? 6.812 -26.5 -3.818 1 98.69 73 VAL B C 1
ATOM 2094 O O . VAL B 1 73 ? 6.789 -27.469 -4.582 1 98.69 73 VAL B O 1
ATOM 2097 N N . ILE B 1 74 ? 7.887 -25.766 -3.613 1 97.31 74 ILE B N 1
ATOM 2098 C CA . ILE B 1 74 ? 9.109 -25.969 -4.383 1 97.31 74 ILE B CA 1
ATOM 2099 C C . ILE B 1 74 ? 9.68 -27.359 -4.078 1 97.31 74 ILE B C 1
ATOM 2101 O O . ILE B 1 74 ? 10.117 -28.062 -4.988 1 97.31 74 ILE B O 1
ATOM 2105 N N . THR B 1 75 ? 9.617 -27.766 -2.857 1 97.38 75 THR B N 1
ATOM 2106 C CA . THR B 1 75 ? 10.18 -29.047 -2.436 1 97.38 75 THR B CA 1
ATOM 2107 C C . THR B 1 75 ? 9.328 -30.203 -2.939 1 97.38 75 THR B C 1
ATOM 2109 O O . THR B 1 75 ? 9.852 -31.203 -3.439 1 97.38 75 THR B O 1
ATOM 2112 N N . LYS B 1 76 ? 8.031 -30.031 -2.922 1 97.38 76 LYS B N 1
ATOM 2113 C CA . LYS B 1 76 ? 7.121 -31.141 -3.184 1 97.38 76 LYS B CA 1
ATOM 2114 C C . LYS B 1 76 ? 6.742 -31.203 -4.66 1 97.38 76 LYS B C 1
ATOM 2116 O O . LYS B 1 76 ? 6.52 -32.281 -5.203 1 97.38 76 LYS B O 1
ATOM 2121 N N . ILE B 1 77 ? 6.59 -30.109 -5.273 1 97.38 77 ILE B N 1
ATOM 2122 C CA . ILE B 1 77 ? 6.008 -30.047 -6.613 1 97.38 77 ILE B CA 1
ATOM 2123 C C . ILE B 1 77 ? 7.055 -29.562 -7.609 1 97.38 77 ILE B C 1
ATOM 2125 O O . ILE B 1 77 ? 7.145 -30.078 -8.727 1 97.38 77 ILE B O 1
ATOM 2129 N N . GLY B 1 78 ? 7.891 -28.641 -7.195 1 97 78 GLY B N 1
ATOM 2130 C CA . GLY B 1 78 ? 8.891 -28.047 -8.07 1 97 78 GLY B CA 1
ATOM 2131 C C . GLY B 1 78 ? 8.703 -26.547 -8.234 1 97 78 GLY B C 1
ATOM 2132 O O . GLY B 1 78 ? 7.883 -25.938 -7.551 1 97 78 GLY B O 1
ATOM 2133 N N . PHE B 1 79 ? 9.516 -26.016 -9.141 1 97.69 79 PHE B N 1
ATOM 2134 C CA . PHE B 1 79 ? 9.492 -24.578 -9.367 1 97.69 79 PHE B CA 1
ATOM 2135 C C . PHE B 1 79 ? 8.203 -24.141 -10.055 1 97.69 79 PHE B C 1
ATOM 2137 O O . PHE B 1 79 ? 7.703 -24.844 -10.938 1 97.69 79 PHE B O 1
ATOM 2144 N N . VAL B 1 80 ? 7.746 -22.984 -9.695 1 98.56 80 VAL B N 1
ATOM 2145 C CA . VAL B 1 80 ? 6.504 -22.438 -10.242 1 98.56 80 VAL B CA 1
ATOM 2146 C C . VAL B 1 80 ? 6.793 -21.656 -11.516 1 98.56 80 VAL B C 1
ATOM 2148 O O . VAL B 1 80 ? 7.684 -20.797 -11.531 1 98.56 80 VAL B O 1
ATOM 2151 N N . ASP B 1 81 ? 6.012 -21.922 -12.539 1 98.38 81 ASP B N 1
ATOM 2152 C CA . ASP B 1 81 ? 6.215 -21.281 -13.828 1 98.38 81 ASP B CA 1
ATOM 2153 C C . ASP B 1 81 ? 5.355 -20.031 -13.953 1 98.38 81 ASP B C 1
ATOM 2155 O O . ASP B 1 81 ? 5.746 -19.062 -14.609 1 98.38 81 ASP B O 1
ATOM 2159 N N . ILE B 1 82 ? 4.156 -20.078 -13.422 1 98.62 82 ILE B N 1
ATOM 2160 C CA . ILE B 1 82 ? 3.213 -18.969 -13.492 1 98.62 82 ILE B CA 1
ATOM 2161 C C . ILE B 1 82 ? 2.607 -18.703 -12.109 1 98.62 82 ILE B C 1
ATOM 2163 O O . ILE B 1 82 ? 2.105 -19.641 -11.469 1 98.62 82 ILE B O 1
ATOM 2167 N N . VAL B 1 83 ? 2.756 -17.547 -11.656 1 98.81 83 VAL B N 1
ATOM 2168 C CA . VAL B 1 83 ? 2.117 -17.109 -10.422 1 98.81 83 VAL B CA 1
ATOM 2169 C C . VAL B 1 83 ? 0.944 -16.188 -10.742 1 98.81 83 VAL B C 1
ATOM 2171 O O . VAL B 1 83 ? 1.115 -15.164 -11.406 1 98.81 83 VAL B O 1
ATOM 2174 N N . ILE B 1 84 ? -0.23 -16.547 -10.305 1 98.44 84 ILE B N 1
ATOM 2175 C CA . ILE B 1 84 ? -1.419 -15.719 -10.453 1 98.44 84 ILE B CA 1
ATOM 2176 C C . ILE B 1 84 ? -1.808 -15.133 -9.094 1 98.44 84 ILE B C 1
ATOM 2178 O O . ILE B 1 84 ? -2.441 -15.805 -8.281 1 98.44 84 ILE B O 1
ATOM 2182 N N . ASN B 1 85 ? -1.388 -13.906 -8.883 1 98.19 85 ASN B N 1
ATOM 2183 C CA . ASN B 1 85 ? -1.829 -13.164 -7.707 1 98.19 85 ASN B CA 1
ATOM 2184 C C . ASN B 1 85 ? -3.275 -12.695 -7.848 1 98.19 85 ASN B C 1
ATOM 2186 O O . ASN B 1 85 ? -3.533 -11.602 -8.352 1 98.19 85 ASN B O 1
ATOM 2190 N N . ASN B 1 86 ? -4.137 -13.484 -7.301 1 95.88 86 ASN B N 1
ATOM 2191 C CA . ASN B 1 86 ? -5.566 -13.25 -7.477 1 95.88 86 ASN B CA 1
ATOM 2192 C C . ASN B 1 86 ? -6.25 -12.938 -6.148 1 95.88 86 ASN B C 1
ATOM 2194 O O . ASN B 1 86 ? -7.277 -12.258 -6.117 1 95.88 86 ASN B O 1
ATOM 2198 N N . ALA B 1 87 ? -5.633 -13.484 -5.047 1 96.69 87 ALA B N 1
ATOM 2199 C CA . ALA B 1 87 ? -6.254 -13.258 -3.746 1 96.69 87 ALA B CA 1
ATOM 2200 C C . ALA B 1 87 ? -6.504 -11.766 -3.508 1 96.69 87 ALA B C 1
ATOM 2202 O O . ALA B 1 87 ? -5.625 -10.938 -3.752 1 96.69 87 ALA B O 1
ATOM 2203 N N . GLY B 1 88 ? -7.664 -11.445 -3.148 1 93.19 88 GLY B N 1
ATOM 2204 C CA . GLY B 1 88 ? -8.078 -10.086 -2.844 1 93.19 88 GLY B CA 1
ATOM 2205 C C . GLY B 1 88 ? -9.328 -10.016 -1.979 1 93.19 88 GLY B C 1
ATOM 2206 O O . GLY B 1 88 ? -10.203 -10.883 -2.078 1 93.19 88 GLY B O 1
ATOM 2207 N N . ILE B 1 89 ? -9.336 -9 -1.15 1 91.5 89 ILE B N 1
ATOM 2208 C CA . ILE B 1 89 ? -10.5 -8.867 -0.282 1 91.5 89 ILE B CA 1
ATOM 2209 C C . ILE B 1 89 ? -10.992 -7.422 -0.294 1 91.5 89 ILE B C 1
ATOM 2211 O O . ILE B 1 89 ? -10.227 -6.5 -0.592 1 91.5 89 ILE B O 1
ATOM 2215 N N . ILE B 1 90 ? -12.25 -7.34 -0.149 1 85.56 90 ILE B N 1
ATOM 2216 C CA . ILE B 1 90 ? -12.914 -6.109 0.27 1 85.56 90 ILE B CA 1
ATOM 2217 C C . ILE B 1 90 ? -13.484 -6.281 1.677 1 85.56 90 ILE B C 1
ATOM 2219 O O . ILE B 1 90 ? -14.258 -7.211 1.932 1 85.56 90 ILE B O 1
ATOM 2223 N N . ARG B 1 91 ? -12.938 -5.496 2.584 1 79.75 91 ARG B N 1
ATOM 2224 C CA . ARG B 1 91 ? -13.484 -5.59 3.934 1 79.75 91 ARG B CA 1
ATOM 2225 C C . ARG B 1 91 ? -14.328 -4.363 4.266 1 79.75 91 ARG B C 1
ATOM 2227 O O . ARG B 1 91 ? -13.977 -3.242 3.895 1 79.75 91 ARG B O 1
ATOM 2234 N N . ASP B 1 92 ? -15.5 -4.695 5.012 1 76.62 92 ASP B N 1
ATOM 2235 C CA . ASP B 1 92 ? -16.375 -3.674 5.582 1 76.62 92 ASP B CA 1
ATOM 2236 C C . ASP B 1 92 ? -16.766 -2.631 4.539 1 76.62 92 ASP B C 1
ATOM 2238 O O . ASP B 1 92 ? -16.312 -1.483 4.605 1 76.62 92 ASP B O 1
ATOM 2242 N N . PHE B 1 93 ? -17.609 -3.066 3.641 1 77.12 93 PHE B N 1
ATOM 2243 C CA . PHE B 1 93 ? -18.125 -2.098 2.686 1 77.12 93 PHE B CA 1
ATOM 2244 C C . PHE B 1 93 ? -18.688 -0.878 3.408 1 77.12 93 PHE B C 1
ATOM 2246 O O . PHE B 1 93 ? -19.328 -1.009 4.453 1 77.12 93 PHE B O 1
ATOM 2253 N N . GLY B 1 94 ? -18.25 0.317 2.928 1 82.38 94 GLY B N 1
ATOM 2254 C CA . GLY B 1 94 ? -18.797 1.512 3.557 1 82.38 94 GLY B CA 1
ATOM 2255 C C . GLY B 1 94 ? -17.797 2.65 3.633 1 82.38 94 GLY B C 1
ATOM 2256 O O . GLY B 1 94 ? -16.797 2.652 2.916 1 82.38 94 GLY B O 1
ATOM 2257 N N . ASP B 1 95 ? -18.172 3.568 4.566 1 89.5 95 ASP B N 1
ATOM 2258 C CA . ASP B 1 95 ? -17.406 4.793 4.75 1 89.5 95 ASP B CA 1
ATOM 2259 C C . ASP B 1 95 ? -16.016 4.484 5.312 1 89.5 95 ASP B C 1
ATOM 2261 O O . ASP B 1 95 ? -15.883 3.705 6.258 1 89.5 95 ASP B O 1
ATOM 2265 N N . PHE B 1 96 ? -15 5.086 4.645 1 94.06 96 PHE B N 1
ATOM 2266 C CA . PHE B 1 96 ? -13.617 4.898 5.066 1 94.06 96 PHE B CA 1
ATOM 2267 C C . PHE B 1 96 ? -13.461 5.164 6.559 1 94.06 96 PHE B C 1
ATOM 2269 O O . PHE B 1 96 ? -12.805 4.398 7.266 1 94.06 96 PHE B O 1
ATOM 2276 N N . LEU B 1 97 ? -14.125 6.203 6.992 1 95 97 LEU B N 1
ATOM 2277 C CA . LEU B 1 97 ? -13.961 6.633 8.375 1 95 97 LEU B CA 1
ATOM 2278 C C . LEU B 1 97 ? -14.602 5.633 9.336 1 95 97 LEU B C 1
ATOM 2280 O O . LEU B 1 97 ? -14.305 5.637 10.531 1 95 97 LEU B O 1
ATOM 2284 N N . SER B 1 98 ? -15.461 4.77 8.875 1 93.94 98 SER B N 1
ATOM 2285 C CA . SER B 1 98 ? -16.141 3.787 9.719 1 93.94 98 SER B CA 1
ATOM 2286 C C . SER B 1 98 ? -15.375 2.467 9.742 1 93.94 98 SER B C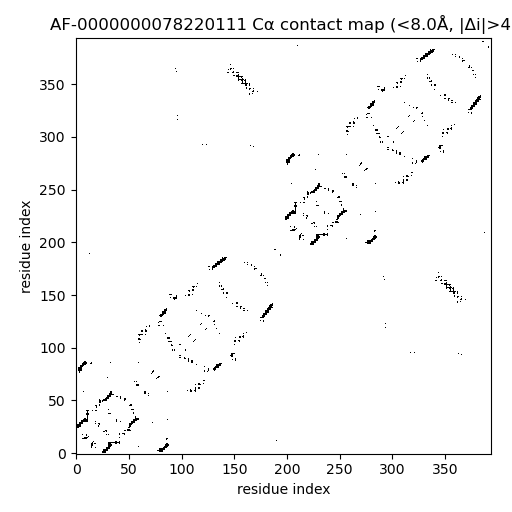 1
ATOM 2288 O O . SER B 1 98 ? -15.656 1.601 10.578 1 93.94 98 SER B O 1
ATOM 2290 N N . LYS B 1 99 ? -14.398 2.311 8.891 1 94.12 99 LYS B N 1
ATOM 2291 C CA . LYS B 1 99 ? -13.625 1.073 8.844 1 94.12 99 LYS B CA 1
ATOM 2292 C C . LYS B 1 99 ? -12.633 0.997 10 1 94.12 99 LYS B C 1
ATOM 2294 O O . LYS B 1 99 ? -12.039 2.004 10.383 1 94.12 99 LYS B O 1
ATOM 2299 N N . SER B 1 100 ? -12.531 -0.226 10.539 1 95.44 100 SER B N 1
ATOM 2300 C CA . SER B 1 100 ? -11.516 -0.405 11.57 1 95.44 100 SER B CA 1
ATOM 2301 C C . SER B 1 100 ? -10.109 -0.354 10.977 1 95.44 100 SER B C 1
ATOM 2303 O O . SER B 1 100 ? -9.906 -0.723 9.82 1 95.44 100 SER B O 1
ATOM 2305 N N . ASP B 1 101 ? -9.133 0.064 11.75 1 96.69 101 ASP B N 1
ATOM 2306 C CA . ASP B 1 101 ? -7.742 0.09 11.312 1 96.69 101 ASP B CA 1
ATOM 2307 C C . ASP B 1 101 ? -7.273 -1.302 10.891 1 96.69 101 ASP B C 1
ATOM 2309 O O . ASP B 1 101 ? -6.555 -1.448 9.906 1 96.69 101 ASP B O 1
ATOM 2313 N N . ASP B 1 102 ? -7.73 -2.266 11.641 1 96.38 102 ASP B N 1
ATOM 2314 C CA . ASP B 1 102 ? -7.344 -3.643 11.359 1 96.38 102 ASP B CA 1
ATOM 2315 C C . ASP B 1 102 ? -7.852 -4.082 9.984 1 96.38 102 ASP B C 1
ATOM 2317 O O . ASP B 1 102 ? -7.145 -4.762 9.242 1 96.38 102 ASP B O 1
ATOM 2321 N N . SER B 1 103 ? -9.086 -3.68 9.695 1 95.31 103 SER B N 1
ATOM 2322 C CA . SER B 1 103 ? -9.664 -4.035 8.406 1 95.31 103 SER B CA 1
ATOM 2323 C C . SER B 1 103 ? -8.891 -3.389 7.258 1 95.31 103 SER B C 1
ATOM 2325 O O . SER B 1 103 ? -8.648 -4.023 6.23 1 95.31 103 SER B O 1
ATOM 2327 N N . ILE B 1 104 ? -8.453 -2.189 7.426 1 96.31 104 ILE B N 1
ATOM 2328 C CA . ILE B 1 104 ? -7.691 -1.458 6.422 1 96.31 104 ILE B CA 1
ATOM 2329 C C . ILE B 1 104 ? -6.34 -2.137 6.207 1 96.31 104 ILE B C 1
ATOM 2331 O O . ILE B 1 104 ? -5.945 -2.4 5.07 1 96.31 104 ILE B O 1
ATOM 2335 N N . GLU B 1 105 ? -5.688 -2.438 7.305 1 97.44 105 GLU B N 1
ATOM 2336 C CA . GLU B 1 105 ? -4.379 -3.078 7.227 1 97.44 105 GLU B CA 1
ATOM 2337 C C . GLU B 1 105 ? -4.469 -4.441 6.543 1 97.44 105 GLU B C 1
ATOM 2339 O O . GLU B 1 105 ? -3.625 -4.785 5.711 1 97.44 105 GLU B O 1
ATOM 2344 N N . LYS B 1 106 ? -5.496 -5.172 6.934 1 97.12 106 LYS B N 1
ATOM 2345 C CA . LYS B 1 106 ? -5.676 -6.488 6.332 1 97.12 106 LYS B CA 1
ATOM 2346 C C . LYS B 1 106 ? -5.883 -6.383 4.824 1 97.12 106 LYS B C 1
ATOM 2348 O O . LYS B 1 106 ? -5.34 -7.184 4.062 1 97.12 106 LYS B O 1
ATOM 2353 N N . THR B 1 107 ? -6.652 -5.422 4.41 1 96 107 THR B N 1
ATOM 2354 C CA . THR B 1 107 ? -6.891 -5.195 2.988 1 96 107 THR B CA 1
ATOM 2355 C C . THR B 1 107 ? -5.578 -4.914 2.26 1 96 107 THR B C 1
ATOM 2357 O O . THR B 1 107 ? -5.316 -5.492 1.203 1 96 107 THR B O 1
ATOM 2360 N N . ILE B 1 108 ? -4.73 -4.094 2.83 1 97.62 108 ILE B N 1
ATOM 2361 C CA . ILE B 1 108 ? -3.457 -3.738 2.213 1 97.62 108 ILE B CA 1
ATOM 2362 C C . ILE B 1 108 ? -2.535 -4.957 2.191 1 97.62 108 ILE B C 1
ATOM 2364 O O . ILE B 1 108 ? -1.839 -5.199 1.203 1 97.62 108 ILE B O 1
ATOM 2368 N N . GLN B 1 109 ? -2.566 -5.723 3.271 1 98.38 109 GLN B N 1
ATOM 2369 C CA . GLN B 1 109 ? -1.717 -6.902 3.383 1 98.38 109 GLN B CA 1
ATOM 2370 C C . GLN B 1 109 ? -2.074 -7.938 2.32 1 98.38 109 GLN B C 1
ATOM 2372 O O . GLN B 1 109 ? -1.189 -8.484 1.656 1 98.38 109 GLN B O 1
ATOM 2377 N N . VAL B 1 110 ? -3.314 -8.164 2.107 1 97.81 110 VAL B N 1
ATOM 2378 C CA . VAL B 1 110 ? -3.768 -9.211 1.198 1 97.81 110 VAL B CA 1
ATOM 2379 C C . VAL B 1 110 ? -3.645 -8.734 -0.246 1 97.81 110 VAL B C 1
ATOM 2381 O O . VAL B 1 110 ? -3.061 -9.422 -1.087 1 97.81 110 VAL B O 1
ATOM 2384 N N . ASN B 1 111 ? -4.109 -7.516 -0.529 1 96.12 111 ASN B N 1
ATOM 2385 C CA . ASN B 1 111 ? -4.309 -7.062 -1.9 1 96.12 111 ASN B CA 1
ATOM 2386 C C . ASN B 1 111 ? -3.02 -6.516 -2.506 1 96.12 111 ASN B C 1
ATOM 2388 O O . ASN B 1 111 ? -2.908 -6.391 -3.727 1 96.12 111 ASN B O 1
ATOM 2392 N N . MET B 1 112 ? -2.082 -6.152 -1.653 1 97.06 112 MET B N 1
ATOM 2393 C CA . MET B 1 112 ? -0.908 -5.461 -2.18 1 97.06 112 MET B CA 1
ATOM 2394 C C . MET B 1 112 ? 0.377 -6.113 -1.681 1 97.06 112 MET B C 1
ATOM 2396 O O . MET B 1 112 ? 1.138 -6.676 -2.469 1 97.06 112 MET B O 1
ATOM 2400 N N . LEU B 1 113 ? 0.562 -6.156 -0.359 1 98.69 113 LEU B N 1
ATOM 2401 C CA . LEU B 1 113 ? 1.832 -6.625 0.185 1 98.69 113 LEU B CA 1
ATOM 2402 C C . LEU B 1 113 ? 2.068 -8.094 -0.173 1 98.69 113 LEU B C 1
ATOM 2404 O O . LEU B 1 113 ? 3.209 -8.508 -0.386 1 98.69 113 LEU B O 1
ATOM 2408 N N . SER B 1 114 ? 1.022 -8.867 -0.225 1 98.75 114 SER B N 1
ATOM 2409 C CA . SER B 1 114 ? 1.166 -10.273 -0.583 1 98.75 114 SER B CA 1
ATOM 2410 C C . SER B 1 114 ? 1.836 -10.43 -1.943 1 98.75 114 SER B C 1
ATOM 2412 O O . SER B 1 114 ? 2.615 -11.359 -2.152 1 98.75 114 SER B O 1
ATOM 2414 N N . HIS B 1 115 ? 1.544 -9.523 -2.896 1 98.44 115 HIS B N 1
ATOM 2415 C CA . HIS B 1 115 ? 2.168 -9.586 -4.215 1 98.44 115 HIS B CA 1
ATOM 2416 C C . HIS B 1 115 ? 3.684 -9.438 -4.113 1 98.44 115 HIS B C 1
ATOM 2418 O O . HIS B 1 115 ? 4.426 -10.055 -4.879 1 98.44 115 HIS B O 1
ATOM 2424 N N . MET B 1 116 ? 4.102 -8.602 -3.211 1 98.5 116 MET B N 1
ATOM 2425 C CA . MET B 1 116 ? 5.531 -8.367 -3.039 1 98.5 116 MET B CA 1
ATOM 2426 C C . MET B 1 116 ? 6.223 -9.602 -2.471 1 98.5 116 MET B C 1
ATOM 2428 O O . MET B 1 116 ? 7.293 -9.992 -2.943 1 98.5 116 MET B O 1
ATOM 2432 N N . TRP B 1 117 ? 5.594 -10.219 -1.473 1 98.75 117 TRP B N 1
ATOM 2433 C CA . TRP B 1 117 ? 6.184 -11.406 -0.868 1 98.75 117 TRP B CA 1
ATOM 2434 C C . TRP B 1 117 ? 6.195 -12.57 -1.854 1 98.75 117 TRP B C 1
ATOM 2436 O O . TRP B 1 117 ? 7.164 -13.336 -1.908 1 98.75 117 TRP B O 1
ATOM 2446 N N . MET B 1 118 ? 5.133 -12.672 -2.674 1 98.75 118 MET B N 1
ATOM 2447 C CA . MET B 1 118 ? 5.094 -13.688 -3.723 1 98.75 118 MET B CA 1
ATOM 2448 C C . MET B 1 118 ? 6.254 -13.508 -4.699 1 98.75 118 MET B C 1
ATOM 2450 O O . MET B 1 118 ? 6.91 -14.477 -5.078 1 98.75 118 MET B O 1
ATOM 2454 N N . ALA B 1 119 ? 6.496 -12.273 -5.082 1 98.31 119 ALA B N 1
ATOM 2455 C CA . ALA B 1 119 ? 7.598 -11.992 -5.996 1 98.31 119 ALA B CA 1
ATOM 2456 C C . ALA B 1 119 ? 8.938 -12.344 -5.359 1 98.31 119 ALA B C 1
ATOM 2458 O O . ALA B 1 119 ? 9.82 -12.898 -6.023 1 98.31 119 ALA B O 1
ATOM 2459 N N . LYS B 1 120 ? 9.062 -12.039 -4.031 1 97.94 120 LYS B N 1
ATOM 2460 C CA . LYS B 1 120 ? 10.305 -12.305 -3.316 1 97.94 120 LYS B CA 1
ATOM 2461 C C . LYS B 1 120 ? 10.656 -13.789 -3.348 1 97.94 120 LYS B C 1
ATOM 2463 O O . LYS B 1 120 ? 11.828 -14.156 -3.4 1 97.94 120 LYS B O 1
ATOM 2468 N N . VAL B 1 121 ? 9.664 -14.617 -3.355 1 98 121 VAL B N 1
ATOM 2469 C CA . VAL B 1 121 ? 9.961 -16.031 -3.188 1 98 121 VAL B CA 1
ATOM 2470 C C . VAL B 1 121 ? 9.992 -16.719 -4.551 1 98 121 VAL B C 1
ATOM 2472 O O . VAL B 1 121 ? 10.789 -17.641 -4.77 1 98 121 VAL B O 1
ATOM 2475 N N . PHE B 1 122 ? 9.273 -16.312 -5.535 1 98.44 122 PHE B N 1
ATOM 2476 C CA . PHE B 1 122 ? 9.148 -17.094 -6.762 1 98.44 122 PHE B CA 1
ATOM 2477 C C . PHE B 1 122 ? 9.984 -16.469 -7.883 1 98.44 122 PHE B C 1
ATOM 2479 O O . PHE B 1 122 ? 10.477 -17.188 -8.758 1 98.44 122 PHE B O 1
ATOM 2486 N N . LEU B 1 123 ? 10.227 -15.172 -7.891 1 97.75 123 LEU B N 1
ATOM 2487 C CA . LEU B 1 123 ? 10.891 -14.484 -8.992 1 97.75 123 LEU B CA 1
ATOM 2488 C C . LEU B 1 123 ? 12.352 -14.93 -9.109 1 97.75 123 LEU B C 1
ATOM 2490 O O . LEU B 1 123 ? 12.859 -15.109 -10.211 1 97.75 123 LEU B O 1
ATOM 2494 N N . PRO B 1 124 ? 13.047 -15.133 -7.938 1 97.12 124 PRO B N 1
ATOM 2495 C CA . PRO B 1 124 ? 14.445 -15.562 -8.055 1 97.12 124 PRO B CA 1
ATOM 2496 C C . PRO B 1 124 ? 14.594 -16.859 -8.844 1 97.12 124 PRO B C 1
ATOM 2498 O O . PRO B 1 124 ? 15.523 -16.984 -9.648 1 97.12 124 PRO B O 1
ATOM 2501 N N . HIS B 1 125 ? 13.703 -17.75 -8.633 1 97.06 125 HIS B N 1
ATOM 2502 C CA . HIS B 1 125 ? 13.766 -19.016 -9.352 1 97.06 125 HIS B CA 1
ATOM 2503 C C . HIS B 1 125 ? 13.445 -18.828 -10.828 1 97.06 125 HIS B C 1
ATOM 2505 O O . HIS B 1 125 ? 14.008 -19.531 -11.68 1 97.06 125 HIS B O 1
ATOM 2511 N N . MET B 1 126 ? 12.562 -17.938 -11.141 1 97.5 126 MET B N 1
ATOM 2512 C CA . MET B 1 126 ? 12.227 -17.625 -12.523 1 97.5 126 MET B CA 1
ATOM 2513 C C . MET B 1 126 ? 13.422 -16.984 -13.242 1 97.5 126 MET B C 1
ATOM 2515 O O . MET B 1 126 ? 13.703 -17.312 -14.391 1 97.5 126 MET B O 1
ATOM 2519 N N . ILE B 1 127 ? 14.047 -16.125 -12.516 1 96 127 ILE B N 1
ATOM 2520 C CA . ILE B 1 127 ? 15.219 -15.461 -13.07 1 96 127 ILE B CA 1
ATOM 2521 C C . ILE B 1 127 ? 16.312 -16.5 -13.359 1 96 127 ILE B C 1
ATOM 2523 O O . ILE B 1 127 ? 16.906 -16.5 -14.438 1 96 127 ILE B O 1
ATOM 2527 N N . GLU B 1 128 ? 16.531 -17.375 -12.43 1 95.25 128 GLU B N 1
ATOM 2528 C CA . GLU B 1 128 ? 17.547 -18.406 -12.578 1 95.25 128 GLU B CA 1
ATOM 2529 C C . GLU B 1 128 ? 17.266 -19.297 -13.781 1 95.25 128 GLU B C 1
ATOM 2531 O O . GLU B 1 128 ? 18.188 -19.672 -14.516 1 95.25 128 GLU B O 1
ATOM 2536 N N . ARG B 1 129 ? 16.047 -19.578 -14.016 1 95.69 129 ARG B N 1
ATOM 2537 C CA . ARG B 1 129 ? 15.648 -20.484 -15.086 1 95.69 129 ARG B CA 1
ATOM 2538 C C . ARG B 1 129 ? 15.352 -19.703 -16.359 1 95.69 129 ARG B C 1
ATOM 2540 O O . ARG B 1 129 ? 15.031 -20.297 -17.406 1 95.69 129 ARG B O 1
ATOM 2547 N N . ASP B 1 130 ? 15.383 -18.422 -16.328 1 95.81 130 ASP B N 1
ATOM 2548 C CA . ASP B 1 130 ? 15.133 -17.516 -17.453 1 95.81 130 ASP B CA 1
ATOM 2549 C C . ASP B 1 130 ? 13.773 -17.797 -18.078 1 95.81 130 ASP B C 1
ATOM 2551 O O . ASP B 1 130 ? 13.656 -17.859 -19.312 1 95.81 130 ASP B O 1
ATOM 2555 N N . THR B 1 131 ? 12.852 -18.109 -17.234 1 96.5 131 THR B N 1
ATOM 2556 C CA . THR B 1 131 ? 11.469 -18.312 -17.656 1 96.5 131 THR B CA 1
ATOM 2557 C C . THR B 1 131 ? 10.523 -18.109 -16.469 1 96.5 131 THR B C 1
ATOM 2559 O O . THR B 1 131 ? 10.875 -18.391 -15.328 1 96.5 131 THR B O 1
ATOM 2562 N N . GLY B 1 132 ? 9.359 -17.578 -16.75 1 97.44 132 GLY B N 1
ATOM 2563 C CA . GLY B 1 132 ? 8.359 -17.375 -15.711 1 97.44 132 GLY B CA 1
ATOM 2564 C C . GLY B 1 132 ? 7.34 -16.312 -16.062 1 97.44 132 GLY B C 1
ATOM 2565 O O . GLY B 1 132 ? 7.531 -15.555 -17.031 1 97.44 132 GLY B O 1
ATOM 2566 N N . HIS B 1 133 ? 6.254 -16.297 -15.367 1 98.25 133 HIS B N 1
ATOM 2567 C CA . HIS B 1 133 ? 5.168 -15.352 -15.578 1 98.25 133 HIS B CA 1
ATOM 2568 C C . HIS B 1 133 ? 4.496 -14.969 -14.266 1 98.25 133 HIS B C 1
ATOM 2570 O O . HIS B 1 133 ? 4.031 -15.844 -13.531 1 98.25 133 HIS B O 1
ATOM 2576 N N . ILE B 1 134 ? 4.562 -13.734 -13.93 1 98.12 134 ILE B N 1
ATOM 2577 C CA . ILE B 1 134 ? 3.863 -13.227 -12.758 1 98.12 134 ILE B CA 1
ATOM 2578 C C . ILE B 1 134 ? 2.65 -12.406 -13.203 1 98.12 134 ILE B C 1
ATOM 2580 O O . ILE B 1 134 ? 2.787 -11.43 -13.945 1 98.12 134 ILE B O 1
ATOM 2584 N N . VAL B 1 135 ? 1.451 -12.836 -12.797 1 97.38 135 VAL B N 1
ATOM 2585 C CA . VAL B 1 135 ? 0.19 -12.195 -13.156 1 97.38 135 VAL B CA 1
ATOM 2586 C C . VAL B 1 135 ? -0.399 -11.484 -11.945 1 97.38 135 VAL B C 1
ATOM 2588 O O . VAL B 1 135 ? -0.491 -12.062 -10.859 1 97.38 135 VAL B O 1
ATOM 2591 N N . CYS B 1 136 ? -0.685 -10.242 -12.086 1 95.62 136 CYS B N 1
ATOM 2592 C CA . CYS B 1 136 ? -1.376 -9.438 -11.086 1 95.62 136 CYS B CA 1
ATOM 2593 C C . CYS B 1 136 ? -2.836 -9.227 -11.461 1 95.62 136 CYS B C 1
ATOM 2595 O O . CYS B 1 136 ? -3.133 -8.641 -12.508 1 95.62 136 CYS B O 1
ATOM 2597 N N . VAL B 1 137 ? -3.705 -9.789 -10.719 1 92.06 137 VAL B N 1
ATOM 2598 C CA . VAL B 1 137 ? -5.125 -9.531 -10.922 1 92.06 137 VAL B CA 1
ATOM 2599 C C . VAL B 1 137 ? -5.539 -8.281 -10.148 1 92.06 137 VAL B C 1
ATOM 2601 O O . VAL B 1 137 ? -5.605 -8.297 -8.922 1 92.06 137 VAL B O 1
ATOM 2604 N N . CYS B 1 138 ? -5.668 -7.223 -10.93 1 83.62 138 CYS B N 1
ATOM 2605 C CA . CYS B 1 138 ? -5.992 -5.922 -10.352 1 83.62 138 CYS B CA 1
ATOM 2606 C C . CYS B 1 138 ? -7.387 -5.473 -10.773 1 83.62 138 CYS B C 1
ATOM 2608 O O . CYS B 1 138 ? -7.93 -5.961 -11.766 1 83.62 138 CYS B O 1
ATOM 2610 N N . SER B 1 139 ? -8.312 -5.07 -9.961 1 62.66 139 SER B N 1
ATOM 2611 C CA . SER B 1 139 ? -9.656 -4.605 -10.297 1 62.66 139 SER B CA 1
ATOM 2612 C C . SER B 1 139 ? -9.656 -3.119 -10.641 1 62.66 139 SER B C 1
ATOM 2614 O O . SER B 1 139 ? -10.672 -2.443 -10.484 1 62.66 139 SER B O 1
ATOM 2616 N N . LEU B 1 140 ? -8.711 -2.484 -11.195 1 53.66 140 LEU B N 1
ATOM 2617 C CA . LEU B 1 140 ? -8.664 -1.029 -11.281 1 53.66 140 LEU B CA 1
ATOM 2618 C C . LEU B 1 140 ? -9.914 -0.489 -11.984 1 53.66 140 LEU B C 1
ATOM 2620 O O . LEU B 1 140 ? -10.391 0.597 -11.648 1 53.66 140 LEU B O 1
ATOM 2624 N N . ALA B 1 141 ? -10.359 -1.083 -13.117 1 44.06 141 ALA B N 1
ATOM 2625 C CA . ALA B 1 141 ? -11.406 -0.45 -13.914 1 44.06 141 ALA B CA 1
ATOM 2626 C C . ALA B 1 141 ? -12.602 -0.064 -13.039 1 44.06 141 ALA B C 1
ATOM 2628 O O . ALA B 1 141 ? -13.25 0.956 -13.281 1 44.06 141 ALA B O 1
ATOM 2629 N N . GLY B 1 142 ? -13.125 -0.86 -12.164 1 44.03 142 GLY B N 1
ATOM 2630 C CA . GLY B 1 142 ? -14.359 -0.52 -11.484 1 44.03 142 GLY B CA 1
ATOM 2631 C C . GLY B 1 142 ? -14.141 0.34 -10.25 1 44.03 142 GLY B C 1
ATOM 2632 O O . GLY B 1 142 ? -15.094 0.656 -9.531 1 44.03 142 GLY B O 1
ATOM 2633 N N . ILE B 1 143 ? -12.938 0.479 -9.922 1 48.56 143 ILE B N 1
ATOM 2634 C CA . ILE B 1 143 ? -12.664 1.024 -8.602 1 48.56 143 ILE B CA 1
ATOM 2635 C C . ILE B 1 143 ? -12.75 2.549 -8.641 1 48.56 143 ILE B C 1
ATOM 2637 O O . ILE B 1 143 ? -13.227 3.178 -7.695 1 48.56 143 ILE B O 1
ATOM 2641 N N . VAL B 1 144 ? -12.289 3.084 -9.82 1 45.31 144 VAL B N 1
ATOM 2642 C CA . VAL B 1 144 ? -12.375 4.539 -9.844 1 45.31 144 VAL B CA 1
ATOM 2643 C C . VAL B 1 144 ? -13.836 4.977 -9.742 1 45.31 144 VAL B C 1
ATOM 2645 O O . VAL B 1 144 ? -14.656 4.633 -10.594 1 45.31 144 VAL B O 1
ATOM 2648 N N . GLY B 1 145 ? -14.273 5.266 -8.648 1 45.62 145 GLY B N 1
ATOM 2649 C CA . GLY B 1 145 ? -15.609 5.789 -8.438 1 45.62 145 GLY B CA 1
ATOM 2650 C C . GLY B 1 145 ? -16.438 4.953 -7.48 1 45.62 145 GLY B C 1
ATOM 2651 O O . GLY B 1 145 ? -17.578 5.289 -7.188 1 45.62 145 GLY B O 1
ATOM 2652 N N . ALA B 1 146 ? -15.984 3.654 -7.324 1 51.19 146 ALA B N 1
ATOM 2653 C CA . ALA B 1 146 ? -16.891 2.936 -6.43 1 51.19 146 ALA B CA 1
ATOM 2654 C C . ALA B 1 146 ? -16.828 3.506 -5.016 1 51.19 146 ALA B C 1
ATOM 2656 O O . ALA B 1 146 ? -15.742 3.777 -4.496 1 51.19 146 ALA B O 1
ATOM 2657 N N . ARG B 1 147 ? -17.953 3.975 -4.637 1 56.53 147 ARG B N 1
ATOM 2658 C CA . ARG B 1 147 ? -18.188 4.488 -3.293 1 56.53 147 ARG B CA 1
ATOM 2659 C C . ARG B 1 147 ? -17.859 3.436 -2.24 1 56.53 147 ARG B C 1
ATOM 2661 O O . ARG B 1 147 ? -18.062 2.24 -2.469 1 56.53 147 ARG B O 1
ATOM 2668 N N . ASP B 1 148 ? -17.109 3.719 -1.238 1 65.25 148 ASP B N 1
ATOM 2669 C CA . ASP B 1 148 ? -17 2.904 -0.031 1 65.25 148 ASP B CA 1
ATOM 2670 C C . ASP B 1 148 ? -15.867 1.886 -0.15 1 65.25 148 ASP B C 1
ATOM 2672 O O . ASP B 1 148 ? -15.898 0.844 0.508 1 65.25 148 ASP B O 1
ATOM 2676 N N . LEU B 1 149 ? -14.969 2.201 -1.111 1 84 149 LEU B N 1
ATOM 2677 C CA . LEU B 1 149 ? -13.883 1.249 -1.335 1 84 149 LEU B CA 1
ATOM 2678 C C . LEU B 1 149 ? -12.523 1.946 -1.292 1 84 149 LEU B C 1
ATOM 2680 O O . LEU B 1 149 ? -11.641 1.634 -2.088 1 84 149 LEU B O 1
ATOM 2684 N N . VAL B 1 150 ? -12.391 2.82 -0.312 1 91.38 150 VAL B N 1
ATOM 2685 C CA . VAL B 1 150 ? -11.211 3.682 -0.293 1 91.38 150 VAL B CA 1
ATOM 2686 C C . VAL B 1 150 ? -9.953 2.836 -0.085 1 91.38 150 VAL B C 1
ATOM 2688 O O . VAL B 1 150 ? -9.008 2.912 -0.874 1 91.38 150 VAL B O 1
ATOM 2691 N N . ASP B 1 151 ? -9.922 1.991 0.974 1 93.12 151 ASP B N 1
ATOM 2692 C CA . ASP B 1 151 ? -8.734 1.186 1.251 1 93.12 151 ASP B CA 1
ATOM 2693 C C . ASP B 1 151 ? -8.516 0.139 0.161 1 93.12 151 ASP B C 1
ATOM 2695 O O . ASP B 1 151 ? -7.375 -0.171 -0.188 1 93.12 151 ASP B O 1
ATOM 2699 N N . TYR B 1 152 ? -9.586 -0.377 -0.371 1 91.75 152 TYR B N 1
ATOM 2700 C CA . TYR B 1 152 ? -9.484 -1.316 -1.482 1 91.75 152 TYR B CA 1
ATOM 2701 C C . TYR B 1 152 ? -8.836 -0.66 -2.693 1 91.75 152 TYR B C 1
ATOM 2703 O O . TYR B 1 152 ? -7.895 -1.208 -3.273 1 91.75 152 TYR B O 1
ATOM 2711 N N . THR B 1 153 ? -9.328 0.506 -3.068 1 90.19 153 THR B N 1
ATOM 2712 C CA . THR B 1 153 ? -8.781 1.253 -4.195 1 90.19 153 THR B CA 1
ATOM 2713 C C . THR B 1 153 ? -7.293 1.531 -3.992 1 90.19 153 THR B C 1
ATOM 2715 O O . THR B 1 153 ? -6.484 1.314 -4.898 1 90.19 153 THR B O 1
ATOM 2718 N N . ALA B 1 154 ? -6.949 1.972 -2.83 1 93.5 154 ALA B N 1
ATOM 2719 C CA . ALA B 1 154 ? -5.547 2.229 -2.512 1 93.5 154 ALA B CA 1
ATOM 2720 C C . ALA B 1 154 ? -4.703 0.972 -2.703 1 93.5 154 ALA B C 1
ATOM 2722 O O . ALA B 1 154 ? -3.619 1.028 -3.289 1 93.5 154 ALA B O 1
ATOM 2723 N N . SER B 1 155 ? -5.156 -0.163 -2.215 1 94.62 155 SER B N 1
ATOM 2724 C CA . SER B 1 155 ? -4.418 -1.419 -2.283 1 94.62 155 SER B CA 1
ATOM 2725 C C . SER B 1 155 ? -4.219 -1.863 -3.729 1 94.62 155 SER B C 1
ATOM 2727 O O . SER B 1 155 ? -3.141 -2.344 -4.09 1 94.62 155 SER B O 1
ATOM 2729 N N . LYS B 1 156 ? -5.219 -1.693 -4.535 1 91.5 156 LYS B N 1
ATOM 2730 C CA . LYS B 1 156 ? -5.133 -2.123 -5.93 1 91.5 156 LYS B CA 1
ATOM 2731 C C . LYS B 1 156 ? -4.203 -1.213 -6.73 1 91.5 156 LYS B C 1
ATOM 2733 O O . LYS B 1 156 ? -3.475 -1.679 -7.605 1 91.5 156 LYS B O 1
ATOM 2738 N N . PHE B 1 157 ? -4.266 0.061 -6.441 1 90.38 157 PHE B N 1
ATOM 2739 C CA . PHE B 1 157 ? -3.301 0.968 -7.051 1 90.38 157 PHE B CA 1
ATOM 2740 C C . PHE B 1 157 ? -1.879 0.601 -6.645 1 90.38 157 PHE B C 1
ATOM 2742 O O . PHE B 1 157 ? -0.964 0.628 -7.473 1 90.38 157 PHE B O 1
ATOM 2749 N N . GLY B 1 158 ? -1.742 0.307 -5.395 1 93.81 158 GLY B N 1
ATOM 2750 C CA . GLY B 1 158 ? -0.435 -0.131 -4.93 1 93.81 158 GLY B CA 1
ATOM 2751 C C . GLY B 1 158 ? 0.053 -1.391 -5.617 1 93.81 158 GLY B C 1
ATOM 2752 O O . GLY B 1 158 ? 1.214 -1.472 -6.023 1 93.81 158 GLY B O 1
ATOM 2753 N N . ALA B 1 159 ? -0.829 -2.322 -5.785 1 94.62 159 ALA B N 1
ATOM 2754 C CA . ALA B 1 159 ? -0.489 -3.564 -6.473 1 94.62 159 ALA B CA 1
ATOM 2755 C C . ALA B 1 159 ? -0.105 -3.301 -7.926 1 94.62 159 ALA B C 1
ATOM 2757 O O . ALA B 1 159 ? 0.864 -3.871 -8.43 1 94.62 159 ALA B O 1
ATOM 2758 N N . PHE B 1 160 ? -0.87 -2.467 -8.531 1 91.19 160 PHE B N 1
ATOM 2759 C CA . PHE B 1 160 ? -0.585 -2.082 -9.906 1 91.19 160 PHE B CA 1
ATOM 2760 C C . PHE B 1 160 ? 0.788 -1.43 -10.016 1 91.19 160 PHE B C 1
ATOM 2762 O O . PHE B 1 160 ? 1.595 -1.807 -10.867 1 91.19 160 PHE B O 1
ATOM 2769 N N . GLY B 1 161 ? 1.032 -0.432 -9.188 1 91.06 161 GLY B N 1
ATOM 2770 C CA . GLY B 1 161 ? 2.326 0.231 -9.188 1 91.06 161 GLY B CA 1
ATOM 2771 C C . GLY B 1 161 ? 3.484 -0.719 -8.945 1 91.06 161 GLY B C 1
ATOM 2772 O O . GLY B 1 161 ? 4.539 -0.595 -9.578 1 91.06 161 GLY B O 1
ATOM 2773 N N . PHE B 1 162 ? 3.252 -1.653 -8.078 1 94.31 162 PHE B N 1
ATOM 2774 C CA . PHE B 1 162 ? 4.27 -2.656 -7.793 1 94.31 162 PHE B CA 1
ATOM 2775 C C . PHE B 1 162 ? 4.586 -3.473 -9.039 1 94.31 162 PHE B C 1
ATOM 2777 O O . PHE B 1 162 ? 5.754 -3.621 -9.414 1 94.31 162 PHE B O 1
ATOM 2784 N N . GLN B 1 163 ? 3.529 -3.98 -9.633 1 93.81 163 GLN B N 1
ATOM 2785 C CA . GLN B 1 163 ? 3.703 -4.828 -10.812 1 93.81 163 GLN B CA 1
ATOM 2786 C C . GLN B 1 163 ? 4.445 -4.086 -11.914 1 93.81 163 GLN B C 1
ATOM 2788 O O . GLN B 1 163 ? 5.383 -4.625 -12.516 1 93.81 163 GLN B O 1
ATOM 2793 N N . GLU B 1 164 ? 4.066 -2.922 -12.164 1 90.19 164 GLU B N 1
ATOM 2794 C CA . GLU B 1 164 ? 4.691 -2.121 -13.211 1 90.19 164 GLU B CA 1
ATOM 2795 C C . GLU B 1 164 ? 6.164 -1.87 -12.914 1 90.19 164 GLU B C 1
ATOM 2797 O O . GLU B 1 164 ? 7.016 -2.02 -13.789 1 90.19 164 GLU B O 1
ATOM 2802 N N . ALA B 1 165 ? 6.445 -1.487 -11.703 1 91.69 165 ALA B N 1
ATOM 2803 C CA . ALA B 1 165 ? 7.82 -1.193 -11.312 1 91.69 165 ALA B CA 1
ATOM 2804 C C . ALA B 1 165 ? 8.68 -2.451 -11.352 1 91.69 165 ALA B C 1
ATOM 2806 O O . ALA B 1 165 ? 9.836 -2.41 -11.797 1 91.69 165 ALA B O 1
ATOM 2807 N N . LEU B 1 166 ? 8.148 -3.543 -10.914 1 93.94 166 LEU B N 1
ATOM 2808 C CA . LEU B 1 166 ? 8.875 -4.809 -10.914 1 93.94 166 LEU B CA 1
ATOM 2809 C C . LEU B 1 166 ? 9.188 -5.254 -12.344 1 93.94 166 LEU B C 1
ATOM 2811 O O . LEU B 1 166 ? 10.297 -5.707 -12.625 1 93.94 166 LEU B O 1
ATOM 2815 N N . GLU B 1 167 ? 8.164 -5.172 -13.195 1 92.75 167 GLU B N 1
ATOM 2816 C CA . GLU B 1 167 ? 8.359 -5.488 -14.609 1 92.75 167 GLU B CA 1
ATOM 2817 C C . GLU B 1 167 ? 9.484 -4.66 -15.211 1 92.75 167 GLU B C 1
ATOM 2819 O O . GLU B 1 167 ? 10.383 -5.203 -15.859 1 92.75 167 GLU B O 1
ATOM 2824 N N . ASN B 1 168 ? 9.414 -3.375 -14.945 1 89.38 168 ASN B N 1
ATOM 2825 C CA . ASN B 1 168 ? 10.43 -2.475 -15.477 1 89.38 168 ASN B CA 1
ATOM 2826 C C . ASN B 1 168 ? 11.82 -2.83 -14.961 1 89.38 168 ASN B C 1
ATOM 2828 O O . ASN B 1 168 ? 12.789 -2.854 -15.727 1 89.38 168 ASN B O 1
ATOM 2832 N N . GLU B 1 169 ? 11.922 -3.082 -13.711 1 90.94 169 GLU B N 1
ATOM 2833 C CA . GLU B 1 169 ? 13.211 -3.445 -13.133 1 90.94 169 GLU B CA 1
ATOM 2834 C C . GLU B 1 169 ? 13.742 -4.75 -13.727 1 90.94 169 GLU B C 1
ATOM 2836 O O . GLU B 1 169 ? 14.93 -4.863 -14.039 1 90.94 169 GLU B O 1
ATOM 2841 N N . THR B 1 170 ? 12.875 -5.711 -13.883 1 92 170 THR B N 1
ATOM 2842 C CA . THR B 1 170 ? 13.266 -7 -14.438 1 92 170 THR B CA 1
ATOM 2843 C C . THR B 1 170 ? 13.734 -6.852 -15.883 1 92 170 THR B C 1
ATOM 2845 O O . THR B 1 170 ? 14.719 -7.473 -16.297 1 92 170 THR B O 1
ATOM 2848 N N . TYR B 1 171 ? 13.039 -6.035 -16.547 1 87.88 171 TYR B N 1
ATOM 2849 C CA . TYR B 1 171 ? 13.406 -5.777 -17.938 1 87.88 171 TYR B CA 1
ATOM 2850 C C . TYR B 1 171 ? 14.773 -5.117 -18.031 1 87.88 171 TYR B C 1
ATOM 2852 O O . TYR B 1 171 ? 15.594 -5.477 -18.875 1 87.88 171 TYR B O 1
ATOM 2860 N N . LEU B 1 172 ? 15.055 -4.188 -17.156 1 85.69 172 LEU B N 1
ATOM 2861 C CA . LEU B 1 172 ? 16.312 -3.463 -17.156 1 85.69 172 LEU B CA 1
ATOM 2862 C C . LEU B 1 172 ? 17.484 -4.391 -16.812 1 85.69 172 LEU B C 1
ATOM 2864 O O . LEU B 1 172 ? 18.625 -4.152 -17.203 1 85.69 172 LEU B O 1
ATOM 2868 N N . LYS B 1 173 ? 17.141 -5.488 -16.188 1 87.5 173 LYS B N 1
ATOM 2869 C CA . LYS B 1 173 ? 18.156 -6.484 -15.852 1 87.5 173 LYS B CA 1
ATOM 2870 C C . LYS B 1 173 ? 18.312 -7.512 -16.969 1 87.5 173 LYS B C 1
ATOM 2872 O O . LYS B 1 173 ? 19.016 -8.508 -16.797 1 87.5 173 LYS B O 1
ATOM 2877 N N . ARG B 1 174 ? 17.656 -7.242 -18.031 1 79.88 174 ARG B N 1
ATOM 2878 C CA . ARG B 1 174 ? 17.781 -8.023 -19.25 1 79.88 174 ARG B CA 1
ATOM 2879 C C . ARG B 1 174 ? 17.25 -9.438 -19.062 1 79.88 174 ARG B C 1
ATOM 2881 O O . ARG B 1 174 ? 17.797 -10.391 -19.609 1 79.88 174 ARG B O 1
ATOM 2888 N N . LYS B 1 175 ? 16.422 -9.555 -18.094 1 81.69 175 LYS B N 1
ATOM 2889 C CA . LYS B 1 175 ? 15.703 -10.812 -17.953 1 81.69 175 LYS B CA 1
ATOM 2890 C C . LYS B 1 175 ? 14.406 -10.797 -18.766 1 81.69 175 LYS B C 1
ATOM 2892 O O . LYS B 1 175 ? 13.312 -10.797 -18.188 1 81.69 175 LYS B O 1
ATOM 2897 N N . ARG B 1 176 ? 14.539 -10.984 -20 1 77.94 176 ARG B N 1
ATOM 2898 C CA . ARG B 1 176 ? 13.477 -10.672 -20.953 1 77.94 176 ARG B CA 1
ATOM 2899 C C . ARG B 1 176 ? 12.523 -11.844 -21.109 1 77.94 176 ARG B C 1
ATOM 2901 O O . ARG B 1 176 ? 11.43 -11.695 -21.656 1 77.94 176 ARG B O 1
ATOM 2908 N N . ASN B 1 177 ? 12.922 -12.969 -20.562 1 91.94 177 ASN B N 1
ATOM 2909 C CA . ASN B 1 177 ? 12.062 -14.133 -20.781 1 91.94 177 ASN B CA 1
ATOM 2910 C C . ASN B 1 177 ? 11.086 -14.32 -19.625 1 91.94 177 ASN B C 1
ATOM 2912 O O . ASN B 1 177 ? 10.328 -15.289 -19.594 1 91.94 177 ASN B O 1
ATOM 2916 N N . ILE B 1 178 ? 11.141 -13.414 -18.703 1 96.19 178 ILE B N 1
ATOM 2917 C CA . ILE B 1 178 ? 10.156 -13.383 -17.641 1 96.19 178 ILE B CA 1
ATOM 2918 C C . ILE B 1 178 ? 9.016 -12.438 -18 1 96.19 178 ILE B C 1
ATOM 2920 O O . ILE B 1 178 ? 9.258 -11.289 -18.391 1 96.19 178 ILE B O 1
ATOM 2924 N N . GLN B 1 179 ? 7.77 -12.891 -17.953 1 95.88 179 GLN B N 1
ATOM 2925 C CA . GLN B 1 179 ? 6.609 -12.109 -18.375 1 95.88 179 GLN B CA 1
ATOM 2926 C C . GLN B 1 179 ? 5.852 -11.562 -17.156 1 95.88 179 GLN B C 1
ATOM 2928 O O . GLN B 1 179 ? 5.844 -12.18 -16.094 1 95.88 179 GLN B O 1
ATOM 2933 N N . PHE B 1 180 ? 5.297 -10.414 -17.344 1 95.69 180 PHE B N 1
ATOM 2934 C CA . PHE B 1 180 ? 4.422 -9.766 -16.375 1 95.69 180 PHE B CA 1
ATOM 2935 C C . PHE B 1 180 ? 3.102 -9.359 -17.016 1 95.69 180 PHE B C 1
ATOM 2937 O O . PHE B 1 180 ? 3.092 -8.789 -18.109 1 95.69 180 PHE B O 1
ATOM 2944 N N . THR B 1 181 ? 1.975 -9.734 -16.406 1 95.06 181 THR B N 1
ATOM 2945 C CA . THR B 1 181 ? 0.655 -9.367 -16.906 1 95.06 181 THR B CA 1
ATOM 2946 C C . THR B 1 181 ? -0.205 -8.781 -15.789 1 95.06 181 THR B C 1
ATOM 2948 O O . THR B 1 181 ? -0.238 -9.32 -14.68 1 95.06 181 THR B O 1
ATOM 2951 N N . THR B 1 182 ? -0.747 -7.691 -16 1 91.69 182 THR B N 1
ATOM 2952 C CA . THR B 1 182 ? -1.731 -7.105 -15.102 1 91.69 182 THR B CA 1
ATOM 2953 C C . THR B 1 182 ? -3.137 -7.223 -15.688 1 91.69 182 THR B C 1
ATOM 2955 O O . THR B 1 182 ? -3.391 -6.766 -16.797 1 91.69 182 THR B O 1
ATOM 2958 N N . ILE B 1 183 ? -4 -7.871 -14.961 1 86.06 183 ILE B N 1
ATOM 2959 C CA . ILE B 1 183 ? -5.391 -8.031 -15.375 1 86.06 183 ILE B CA 1
ATOM 2960 C C . ILE B 1 183 ? -6.273 -7.059 -14.594 1 86.06 183 ILE B C 1
ATOM 2962 O O . ILE B 1 183 ? -6.266 -7.059 -13.359 1 86.06 183 ILE B O 1
ATOM 2966 N N . CYS B 1 184 ? -6.832 -6.125 -15.234 1 73.88 184 CYS B N 1
ATOM 2967 C CA . CYS B 1 184 ? -7.781 -5.211 -14.602 1 73.88 184 CYS B CA 1
ATOM 2968 C C . CYS B 1 184 ? -9.211 -5.566 -14.984 1 73.88 184 CYS B C 1
ATOM 2970 O O . CYS B 1 184 ? -9.734 -5.078 -15.992 1 73.88 184 CYS B O 1
ATOM 2972 N N . PRO B 1 185 ? -9.734 -6.52 -14.25 1 54.62 185 PRO B N 1
ATOM 2973 C CA . PRO B 1 185 ? -11.102 -6.934 -14.594 1 54.62 185 PRO B CA 1
ATOM 2974 C C . PRO B 1 185 ? -12.109 -5.801 -14.477 1 54.62 185 PRO B C 1
ATOM 2976 O O . PRO B 1 185 ? -11.945 -4.906 -13.641 1 54.62 185 PRO B O 1
ATOM 2979 N N . SER B 1 186 ? -12.617 -5.293 -15.578 1 45.91 186 SER B N 1
ATOM 2980 C CA . SER B 1 186 ? -13.758 -4.387 -15.477 1 45.91 186 SER B CA 1
ATOM 2981 C C . SER B 1 186 ? -14.797 -4.926 -14.492 1 45.91 186 SER B C 1
ATOM 2983 O O . SER B 1 186 ? -14.836 -6.125 -14.227 1 45.91 186 SER B O 1
ATOM 2985 N N . PHE B 1 187 ? -15.344 -4.086 -13.523 1 41.69 187 PHE B N 1
ATOM 2986 C CA . PHE B 1 187 ? -16.453 -4.496 -12.672 1 41.69 187 PHE B CA 1
ATOM 2987 C C . PHE B 1 187 ? -17.281 -5.586 -13.344 1 41.69 187 PHE B C 1
ATOM 2989 O O . PHE B 1 187 ? -18.062 -5.305 -14.242 1 41.69 187 PHE B O 1
ATOM 2996 N N . MET B 1 188 ? -16.828 -6.527 -13.773 1 35.16 188 MET B N 1
ATOM 2997 C CA . MET B 1 188 ? -17.828 -7.555 -14.016 1 35.16 188 MET B CA 1
ATOM 2998 C C . MET B 1 188 ? -18.594 -7.887 -12.742 1 35.16 188 MET B C 1
ATOM 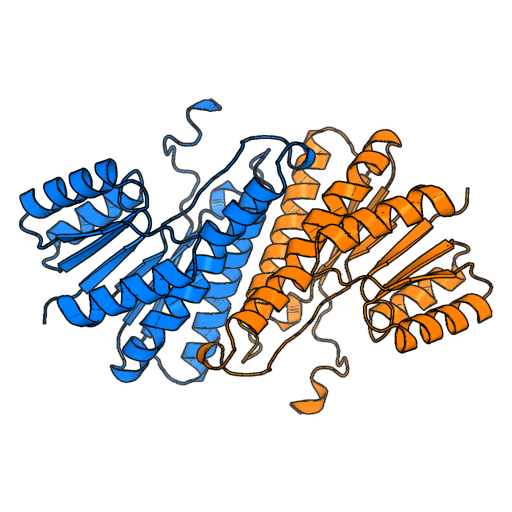3000 O O . MET B 1 188 ? -18.094 -7.645 -11.641 1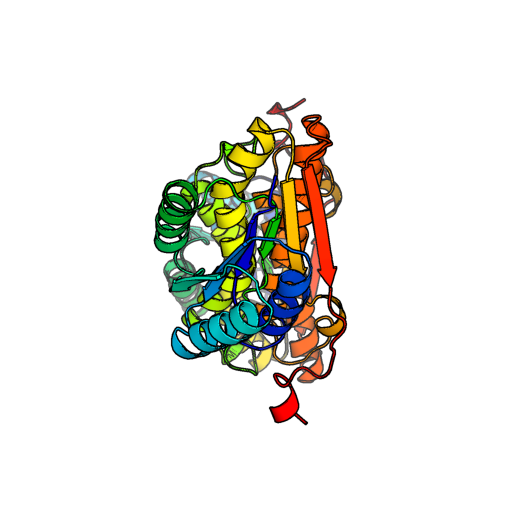 35.16 188 MET B O 1
ATOM 3004 N N . GLN B 1 189 ? -20.016 -8.18 -12.828 1 31.73 189 GLN B N 1
ATOM 3005 C CA . GLN B 1 189 ? -21 -8.602 -11.836 1 31.73 189 GLN B CA 1
ATOM 3006 C C . GLN B 1 189 ? -20.406 -9.633 -10.875 1 31.73 189 GLN B C 1
ATOM 3008 O O . GLN B 1 189 ? -20.578 -10.836 -11.07 1 31.73 189 GLN B O 1
ATOM 3013 N N . THR B 1 190 ? -19.234 -9.711 -10.617 1 35.84 190 THR B N 1
ATOM 3014 C CA . THR B 1 190 ? -19.047 -10.75 -9.609 1 35.84 190 THR B CA 1
ATOM 3015 C C . THR B 1 190 ? -19.891 -10.445 -8.375 1 35.84 190 THR B C 1
ATOM 3017 O O . THR B 1 190 ? -20.344 -9.312 -8.18 1 35.84 190 THR B O 1
ATOM 3020 N N . GLY B 1 191 ? -20.422 -11.484 -7.766 1 33.97 191 GLY B N 1
ATOM 3021 C CA . GLY B 1 191 ? -21.234 -11.539 -6.559 1 33.97 191 GLY B CA 1
ATOM 3022 C C . GLY B 1 191 ? -20.766 -10.594 -5.473 1 33.97 191 GLY B C 1
ATOM 3023 O O . GLY B 1 191 ? -21.297 -10.602 -4.359 1 33.97 191 GLY B O 1
ATOM 3024 N N . LEU B 1 192 ? -19.672 -10.148 -5.645 1 33.38 192 LEU B N 1
ATOM 3025 C CA . LEU B 1 192 ? -19.344 -9.289 -4.52 1 33.38 192 LEU B CA 1
ATOM 3026 C C . LEU B 1 192 ? -20.312 -8.109 -4.43 1 33.38 192 LEU B C 1
ATOM 3028 O O . LEU B 1 192 ? -20.688 -7.699 -3.332 1 33.38 192 LEU B O 1
ATOM 3032 N N . PHE B 1 193 ? -20.578 -7.395 -5.492 1 35.81 193 PHE B N 1
ATOM 3033 C CA . PHE B 1 193 ? -21.5 -6.281 -5.348 1 35.81 193 PHE B CA 1
ATOM 3034 C C . PHE B 1 193 ? -22.938 -6.773 -5.363 1 35.81 193 PHE B C 1
ATOM 3036 O O . PHE B 1 193 ? -23.875 -5.977 -5.465 1 35.81 193 PHE B O 1
ATOM 3043 N N . THR B 1 194 ? -23.312 -7.934 -5.551 1 31.86 194 THR B N 1
ATOM 3044 C CA . THR B 1 194 ? -24.734 -8.242 -5.492 1 31.86 194 THR B CA 1
ATOM 3045 C C . THR B 1 194 ? -25.359 -7.691 -4.215 1 31.86 194 THR B C 1
ATOM 3047 O O . THR B 1 194 ? -26.578 -7.52 -4.133 1 31.86 194 THR B O 1
ATOM 3050 N N . ASP B 1 195 ? -24.625 -7.625 -3.117 1 30.45 195 ASP B N 1
ATOM 3051 C CA . ASP B 1 195 ? -25.422 -7.094 -2.01 1 30.45 195 ASP B CA 1
ATOM 3052 C C . ASP B 1 195 ? -25.641 -5.594 -2.172 1 30.45 195 ASP B C 1
ATOM 3054 O O . ASP B 1 195 ? -26.391 -4.988 -1.396 1 30.45 195 ASP B O 1
ATOM 3058 N N . ILE B 1 196 ? -24.844 -4.906 -2.867 1 28.12 196 ILE B N 1
ATOM 3059 C CA . ILE B 1 196 ? -25.297 -3.516 -2.896 1 28.12 196 ILE B CA 1
ATOM 3060 C C . ILE B 1 196 ? -26.266 -3.307 -4.055 1 28.12 196 ILE B C 1
ATOM 3062 O O . ILE B 1 196 ? -26.703 -2.182 -4.312 1 28.12 196 ILE B O 1
ATOM 3066 N N . ALA B 1 197 ? -26.672 -4.141 -4.875 1 24.91 197 ALA B N 1
ATOM 3067 C CA . ALA B 1 197 ? -27.781 -3.762 -5.746 1 24.91 197 ALA B CA 1
ATOM 3068 C C . ALA B 1 197 ? -29.109 -3.84 -5.004 1 24.91 197 ALA B C 1
ATOM 3070 O O . ALA B 1 197 ? -29.297 -4.703 -4.141 1 24.91 197 ALA B O 1
#

InterPro domains:
  IPR002347 Short-chain dehydrogenase/reductase SDR [PF00106] (4-195)
  IPR002347 Short-chain dehydrogenase/reductase SDR [PR00080] (78-89)
  IPR002347 Short-chain dehydrogenase/reductase SDR [PR00080] (132-140)
  IPR002347 Short-chain dehydrogenase/reductase SDR [PR00080] (152-171)
  IPR002347 Short-chain dehydrogenase/reductase SDR [PR00081] (4-21)
  IPR002347 Short-chain dehydrogenase/reductase SDR [PR00081] (78-89)
  IPR002347 Short-chain dehydrogenase/reductase SDR [PR00081] (126-142)
  IPR002347 Short-chain dehydrogenase/reductase SDR [PR00081] (152-171)
  IPR002347 Short-chain dehydrogenase/reductase SDR [PR00081] (176-193)
  IPR036291 NAD(P)-binding domain superfamily [SSF51735] (4-195)

Nearest PDB structures (foldseek):
  3rkr-assembly1_A-2  TM=9.503E-01  e=1.054E-16  uncultured bacterium Bio5
  3rkr-assem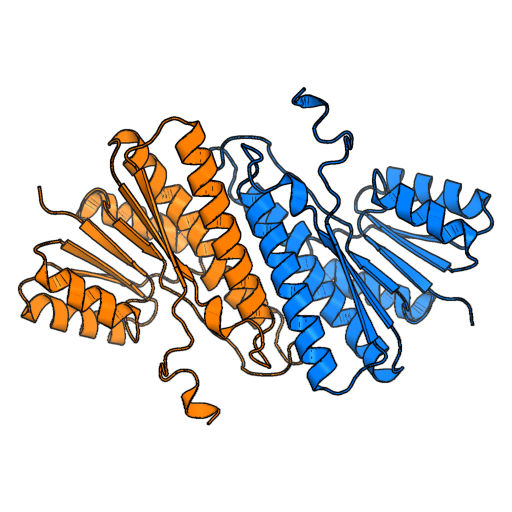bly2_C-3  TM=9.363E-01  e=1.348E-16  uncultured bacterium Bio5
  8y83-assembly1_A  TM=9.291E-01  e=1.121E-16  Sphingobacterium siyangense
  3rkr-assembly2_B-3  TM=9.357E-01  e=1.948E-16  uncultured bacterium Bio5
  6ixm-assembly1_B  TM=9.381E-01  e=1.348E-16  Chryseobacterium sp. CA49

Organism: Teladorsagia circumcincta (NCBI:txid45464)

Foldseek 3Di:
DAAEEEFEPLLDDPNLVVLQVVLQVRHAYEYEYLPPVSRVVSCVNSVVNVHHYHYDYADLLDLVRLQVVLVVCCVPPRAHAEYALDFADQPDQDDPVPDDPVNLSSRLSNLAVSLVSNCVRRVVVCLVVLGHEYEREAQQQAPVPDHRRVSNNVSRVNNVVVQVVVVVVCVVVVSPRYYYYYHRDHPDPDVPCVVVD/DAAEEEFEPLLDDPNLVVLQVVLQVRHAYEYEELPPVSRVVSCVNSVVNVHHYHYDYADLLDLVRLQVVLVVCCVPPRAHAEYALDFADQPDQADPVPDDPVNLSSRLSNLAVSLVSNCVRRVVVCLVVLGHEYEREAQQQAPVPDHRRVSNNVSRVNNVVVQVVVVVVCVVVVSPRYYYYYHRDHPDPDVPCVVVD

Radius of gyration: 22.48 Å; Cα contacts (8 Å, |Δi|>4): 814; chains: 2; bounding box: 52×70×44 Å

pLDDT: mean 89.02, std 17.97, range [24.38, 98.94]

Secondary structure (DSSP, 8-state):
---EEEEESTTSHHHHHHHHHHHTTT-EEEEEES-HHHHHHHHHHHHHTT-EEEEEE--TT-HHHHHHHHHHHHHHT---SEEEE------S-S-GGGS-HHHHHHHHIIIIIHHHHHHHHHHHHHHHHT-EEEEEE--HHHHTT-TT-HHHHHHHHHHHHHHHHHHHHHHHTT-TTEEEEEE-------TTGGGG-/---EEEEESTTSHHHHHHHHHHHTTT-EEEEEES-HHHHHHHHHHHHHTT-EEEEEE--TT-HHHHHHHHHHHHHHT---SEEEE------S-S-GGGS-HHHHHHHHIIIIIHHHHHHHHHHHHHHHHT-EEEEEE--HHHHTT-TT-HHHHHHHHHHHHHHHHHHHHHHHTT-TTEEEEEE-------TTGGGT-

Solvent-accessible surface area (backbone atoms only — not comparable to full-atom values): 19846 Å² total; per-residue (Å²): 133,76,47,28,36,35,33,30,34,19,28,45,70,71,27,28,53,52,48,49,59,46,19,70,70,67,30,35,39,38,37,28,13,67,47,56,67,38,28,51,51,39,35,52,54,21,41,73,59,72,16,55,59,46,79,45,77,32,50,53,59,35,66,67,45,47,54,53,50,49,51,49,42,41,73,74,76,36,76,63,38,30,40,35,47,46,39,66,60,83,65,70,82,34,56,65,82,74,46,52,69,66,49,46,50,48,30,31,26,32,37,20,51,28,57,54,55,52,44,61,67,47,44,60,57,18,59,74,67,56,35,30,32,46,33,40,58,31,53,59,63,42,40,77,74,47,72,37,36,27,58,48,34,10,15,37,31,16,32,49,28,28,52,53,38,45,46,51,43,40,46,76,67,66,44,73,54,48,46,71,45,77,41,52,49,55,69,58,87,50,75,76,56,57,76,75,105,133,76,49,28,37,35,32,31,34,18,28,45,72,69,28,27,54,50,47,50,58,47,19,71,70,66,31,35,39,38,37,27,12,68,48,57,66,39,29,51,51,39,37,52,56,22,41,74,59,72,15,54,58,43,78,44,78,32,50,53,59,36,65,68,43,47,56,53,50,49,52,51,42,40,73,74,77,37,77,63,38,30,39,36,45,47,40,67,60,82,66,70,81,36,56,66,81,74,47,51,69,66,50,47,51,48,30,32,26,32,37,20,50,28,56,56,55,50,45,62,67,47,44,61,59,17,59,74,65,58,36,31,33,46,31,40,58,30,54,58,62,43,41,77,76,48,72,37,37,28,60,47,34,11,15,36,31,16,31,49,29,28,51,54,37,45,46,51,43,39,46,75,68,66,45,72,54,47,45,71,46,77,41,53,50,55,68,58,89,50,74,75,55,57,75,77,105

Sequence (394 aa):
MVLVVLITGSGNGLGRLIALNFATTGCKLVLWDIDEQGNAETKRQCENLGCDAYVFRVDVSQKHEIYEAADRVITKIGFVDIVINNAGIIRDFGDFLSKSDDSIEKTIQVNMLSHMWMAKVFLPHMIERDTGHIVCVCSLAGIVGARDLVDYTASKFGAFGFQEALENETYLKRKRNIQFTTICPSFMQTGLFTDIAMVLVVLITGSGNGLGRLIALNFATTGCKLVLWDIDEQGNAETKRQCENLGCDAYVFRVDVSQKHEIYEAADRVITKIGFVDIVINNAGIIRDFGDFLSKSDDSIEKTIQVNMLSHMWMAKVFLPHMIERDTGHIVCVCSLAGIVGARDLVDYTASKFGAFGFQEALENETYLKRKRNIQFTTICPSFMQTGLFTDIA